Protein AF-A0A5K1K0X7-F1 (afdb_monomer_lite)

Radius of gyration: 38.38 Å; chains: 1; bounding box: 96×51×112 Å

pLDDT: mean 82.05, std 14.29, range [30.42, 98.12]

Secondary structure (DSSP, 8-state):
--SS------BGGG-SSTT-S-BHHHHHHHHHTTT---S---S-HHHHHHHHHHHH--PPPTTSTTTSTTTT-B-SHHHHHHHHHHHHHHHHHHHHHHHTT-------SS-SS-GGGGT--GGGTB-B-TT--HHHHHHHHHHHS-----HHHHHHHHHHHHHHHHHHTS-B-HHHHHHHHHHHTT------TT--PPPSSSEEEEEEEEEEEEETTEEEEEEEEEEEETTEEEEEEEEESSHHHHHHHHHHHHH---EEEEEEEEEE---TT---EEEEEEEEE----------S---S--PPPEEEEEEESSHHHHHHHHHHHHHHHHHTT---------HHHHHHHHHHTS-----GGGHHHHHHHHHHHHHHT--HHHHHHHHHHHHS-BTTEEEEEEEEEEPTTSS-EEEEEEEEETTEEEEEEEEESSHHHHHHHHHHHHH--EEEEEEEEEE-TT-TTS-SEEEEEEEEETTS--EEEEEEESSHHHHHHHHHHHHHHHS-S--

InterPro domains:
  IPR000891 Pyruvate carboxyltransferase [PF00682] (2-52)
  IPR000891 Pyruvate carboxyltransferase [PS50991] (1-46)
  IPR013709 2-isopropylmalate synthase LeuA, allosteric (dimerisation) domain [SM00917] (171-331)
  IPR013709 2-isopropylmalate synthase LeuA, allosteric (dimerisation) domain [SM00917] (377-509)
  IPR013785 Aldolase-type TIM barrel [G3DSA:3.20.20.70] (1-125)
  IPR036230 2-isopropylmalate synthase LeuA, allosteric (dimerisation) domain superfamily [G3DSA:3.30.160.270] (126-329)
  IPR036230 2-isopropylmalate synthase LeuA, allosteric (dimerisation) domain superfamily [G3DSA:3.30.160.270] (341-507)
  IPR036230 2-isopropylmalate synthase LeuA, allosteric (dimerisation) domain superfamily [SSF110921] (210-329)
  IPR036230 2-isopropylmalate synthase LeuA, allosteric (dimerisation) domain superfamily [SSF110921] (411-501)
  IPR054692 2-isopropylmalate synthase-like, post-catalytic domain [PF22615] (69-141)

Structure (mmCIF, N/CA/C/O backbone):
data_AF-A0A5K1K0X7-F1
#
_entry.id   AF-A0A5K1K0X7-F1
#
loop_
_atom_site.group_PDB
_atom_site.id
_atom_site.type_symbol
_atom_site.label_atom_id
_atom_site.label_alt_id
_atom_site.label_comp_id
_atom_site.label_asym_id
_atom_site.label_entity_id
_atom_site.label_seq_id
_atom_site.pdbx_PDB_ins_code
_atom_site.Cartn_x
_atom_site.Cartn_y
_atom_site.Cartn_z
_atom_site.occupancy
_atom_site.B_iso_or_equiv
_atom_site.auth_seq_id
_atom_site.auth_comp_id
_atom_site.auth_asym_id
_atom_site.auth_atom_id
_atom_site.pdbx_PDB_model_num
ATOM 1 N N . MET A 1 1 ? 30.698 0.314 -51.004 1.00 69.50 1 MET A N 1
ATOM 2 C CA . MET A 1 1 ? 30.927 1.314 -49.940 1.00 69.50 1 MET A CA 1
ATOM 3 C C . MET A 1 1 ? 32.307 1.119 -49.317 1.00 69.50 1 MET A C 1
ATOM 5 O O . MET A 1 1 ? 32.743 -0.017 -49.190 1.00 69.50 1 MET A O 1
ATOM 9 N N . LEU A 1 2 ? 33.031 2.215 -49.062 1.00 85.69 2 LEU A N 1
ATOM 10 C CA . LEU A 1 2 ? 34.496 2.335 -48.871 1.00 85.69 2 LEU A CA 1
ATOM 11 C C . LEU A 1 2 ? 35.371 1.800 -50.025 1.00 85.69 2 LEU A C 1
ATOM 13 O O . LEU A 1 2 ? 36.232 2.524 -50.504 1.00 85.69 2 LEU A O 1
ATOM 17 N N . ALA A 1 3 ? 35.107 0.598 -50.541 1.00 93.94 3 ALA A N 1
ATOM 18 C CA . ALA A 1 3 ? 35.809 0.002 -51.687 1.00 93.94 3 ALA A CA 1
ATOM 19 C C . ALA A 1 3 ? 35.254 0.421 -53.071 1.00 93.94 3 ALA A C 1
ATOM 21 O O . ALA A 1 3 ? 35.558 -0.216 -54.073 1.00 93.94 3 ALA A O 1
ATOM 22 N N . GLY A 1 4 ? 34.401 1.453 -53.134 1.00 94.62 4 GLY A N 1
ATOM 23 C CA . GLY A 1 4 ? 33.906 2.029 -54.398 1.00 94.62 4 GLY A CA 1
ATOM 24 C C . GLY A 1 4 ? 32.549 1.540 -54.924 1.00 94.62 4 GLY A C 1
ATOM 25 O O . GLY A 1 4 ? 32.091 2.068 -55.920 1.00 94.62 4 GLY A O 1
ATOM 26 N N . ALA A 1 5 ? 31.873 0.573 -54.286 1.00 94.19 5 ALA A N 1
ATOM 27 C CA . ALA A 1 5 ? 30.523 0.175 -54.731 1.00 94.19 5 ALA A CA 1
ATOM 28 C C . ALA A 1 5 ? 29.440 1.236 -54.421 1.00 94.19 5 ALA A C 1
ATOM 30 O O . ALA A 1 5 ? 29.383 1.691 -53.270 1.00 94.19 5 ALA A O 1
ATOM 31 N N . ASP A 1 6 ? 28.564 1.515 -55.399 1.00 93.81 6 ASP A N 1
ATOM 32 C CA . ASP A 1 6 ? 27.522 2.565 -55.376 1.00 93.81 6 ASP A CA 1
ATOM 33 C C . ASP A 1 6 ? 26.122 2.096 -54.935 1.00 93.81 6 ASP A C 1
ATOM 35 O O . ASP A 1 6 ? 25.282 2.910 -54.559 1.00 93.81 6 ASP A O 1
ATOM 39 N N . ARG A 1 7 ? 25.839 0.787 -54.988 1.00 94.50 7 ARG A N 1
ATOM 40 C CA . ARG A 1 7 ? 24.519 0.221 -54.663 1.00 94.50 7 ARG A CA 1
ATOM 41 C C . ARG A 1 7 ? 24.642 -1.086 -53.891 1.00 94.50 7 ARG A C 1
ATOM 43 O O . ARG A 1 7 ? 25.550 -1.877 -54.137 1.00 94.50 7 ARG A O 1
ATOM 50 N N . VAL A 1 8 ? 23.702 -1.305 -52.974 1.00 94.94 8 VAL A N 1
ATOM 51 C CA . VAL A 1 8 ? 23.563 -2.535 -52.188 1.00 94.94 8 VAL A CA 1
ATOM 52 C C . VAL A 1 8 ? 22.143 -3.071 -52.367 1.00 94.94 8 VAL A C 1
ATOM 54 O O . VAL A 1 8 ? 21.184 -2.305 -52.317 1.00 94.94 8 VAL A O 1
ATOM 57 N N . GLU A 1 9 ? 22.016 -4.377 -52.589 1.00 97.38 9 GLU A N 1
ATOM 58 C CA . GLU A 1 9 ? 20.737 -5.096 -52.625 1.00 97.38 9 GLU A CA 1
ATOM 59 C C . GLU A 1 9 ? 20.609 -5.969 -51.381 1.00 97.38 9 GLU A C 1
ATOM 61 O O . GLU A 1 9 ? 21.593 -6.579 -50.966 1.00 97.38 9 GLU A O 1
ATOM 66 N N . GLY A 1 10 ? 19.413 -6.040 -50.796 1.00 97.06 10 GLY A N 1
ATOM 67 C CA . GLY A 1 10 ? 19.168 -6.783 -49.565 1.00 97.06 10 GLY A CA 1
ATOM 68 C C . GLY A 1 10 ? 17.684 -6.939 -49.247 1.00 97.06 10 GLY A C 1
ATOM 69 O O . GLY A 1 10 ? 16.823 -6.558 -50.041 1.00 97.06 10 GLY A O 1
ATOM 70 N N . CYS A 1 11 ? 17.391 -7.478 -48.067 1.00 97.88 11 CYS A N 1
ATOM 71 C CA . CYS A 1 11 ? 16.031 -7.621 -47.547 1.00 97.88 11 CYS A CA 1
ATOM 72 C C . CYS A 1 11 ? 15.918 -7.003 -46.152 1.00 97.88 11 CYS A C 1
ATOM 74 O O . CYS A 1 11 ? 16.905 -6.900 -45.425 1.00 97.88 11 CYS A O 1
ATOM 76 N N . LEU A 1 12 ? 14.707 -6.613 -45.756 1.00 97.31 12 LEU A N 1
ATOM 77 C CA . LEU A 1 12 ? 14.438 -6.201 -44.378 1.00 97.31 12 LEU A CA 1
ATOM 78 C C . LEU A 1 12 ? 14.619 -7.398 -43.435 1.00 97.31 12 LEU A C 1
ATOM 80 O O . LEU A 1 12 ? 14.186 -8.509 -43.751 1.00 97.31 12 LEU A O 1
ATOM 84 N N . PHE A 1 13 ? 15.302 -7.168 -42.315 1.00 97.44 13 PHE A N 1
ATOM 85 C CA . PHE A 1 13 ? 15.646 -8.170 -41.300 1.00 97.44 13 PHE A CA 1
ATOM 86 C C . PHE A 1 13 ? 16.388 -9.395 -41.851 1.00 97.44 13 PHE A C 1
ATOM 88 O O . PHE A 1 13 ? 16.353 -10.473 -41.264 1.00 97.44 13 PHE A O 1
ATOM 95 N N . GLY A 1 14 ? 17.089 -9.227 -42.976 1.00 96.81 14 GLY A N 1
ATOM 96 C CA . GLY A 1 14 ? 17.963 -10.252 -43.538 1.00 96.81 14 GLY A CA 1
ATOM 97 C C . GLY A 1 14 ? 17.237 -11.499 -44.045 1.00 96.81 14 GLY A C 1
ATOM 98 O O . GLY A 1 14 ? 17.825 -12.571 -44.047 1.00 96.81 14 GLY A O 1
ATOM 99 N N . ASN A 1 15 ? 15.975 -11.404 -44.476 1.00 96.69 15 ASN A N 1
ATOM 100 C CA . ASN A 1 15 ? 15.306 -12.541 -45.120 1.00 96.69 15 ASN A CA 1
ATOM 101 C C . ASN A 1 15 ? 15.976 -12.913 -46.468 1.00 96.69 15 ASN A C 1
ATOM 103 O O . ASN A 1 15 ? 16.627 -12.082 -47.107 1.00 96.69 15 ASN A O 1
ATOM 107 N N . GLY A 1 16 ? 15.831 -14.156 -46.931 1.00 95.69 16 GLY A N 1
ATOM 108 C CA . GLY A 1 16 ? 16.390 -14.626 -48.204 1.00 95.69 16 GLY A CA 1
ATOM 109 C C . GLY A 1 16 ? 16.799 -16.098 -48.182 1.00 95.69 16 GLY A C 1
ATOM 110 O O . GLY A 1 16 ? 16.451 -16.850 -47.279 1.00 95.69 16 GLY A O 1
ATOM 111 N N . GLU A 1 17 ? 17.549 -16.527 -49.194 1.00 96.50 17 GLU A N 1
ATOM 112 C CA . GLU A 1 17 ? 17.952 -17.928 -49.334 1.00 96.50 17 GLU A CA 1
ATOM 113 C C . GLU A 1 17 ? 18.977 -18.352 -48.258 1.00 96.50 17 GLU A C 1
ATOM 115 O O . GLU A 1 17 ? 19.965 -17.654 -48.016 1.00 96.50 17 GLU A O 1
ATOM 120 N N . ARG A 1 18 ? 18.793 -19.539 -47.659 1.00 96.06 18 ARG A N 1
ATOM 121 C CA . ARG A 1 18 ? 19.654 -20.122 -46.605 1.00 96.06 18 ARG A CA 1
ATOM 122 C C . ARG A 1 18 ? 19.780 -19.221 -45.368 1.00 96.06 18 ARG A C 1
ATOM 124 O O . ARG A 1 18 ? 18.917 -19.255 -44.504 1.00 96.06 18 ARG A O 1
ATOM 131 N N . CYS A 1 19 ? 20.875 -18.465 -45.277 1.00 94.69 19 CYS A N 1
ATOM 132 C CA . CYS A 1 19 ? 21.171 -17.555 -44.173 1.00 94.69 19 CYS A CA 1
ATOM 133 C C . CYS A 1 19 ? 20.568 -16.163 -44.387 1.00 94.69 19 CYS A C 1
ATOM 135 O O . CYS A 1 19 ? 20.692 -15.327 -43.498 1.00 94.69 19 CYS A O 1
ATOM 137 N N . GLY A 1 20 ? 19.965 -15.918 -45.555 1.00 96.50 20 GLY A N 1
ATOM 138 C CA . GLY A 1 20 ? 19.354 -14.642 -45.886 1.00 96.50 20 GLY A CA 1
ATOM 139 C C . GLY A 1 20 ? 20.216 -13.717 -46.740 1.00 96.50 20 GLY A C 1
ATOM 140 O O . GLY A 1 20 ? 21.405 -13.958 -46.963 1.00 96.50 20 GLY A O 1
ATOM 141 N N . ASN A 1 21 ? 19.592 -12.648 -47.237 1.00 98.12 21 ASN A N 1
ATOM 142 C CA . ASN A 1 21 ? 20.298 -11.527 -47.856 1.00 98.12 21 ASN A CA 1
ATOM 143 C C . ASN A 1 21 ? 20.842 -10.575 -46.781 1.00 98.12 21 ASN A C 1
ATOM 145 O O . ASN A 1 21 ? 20.524 -10.697 -45.599 1.00 98.12 21 ASN A O 1
ATOM 149 N N . VAL A 1 22 ? 21.639 -9.582 -47.186 1.00 97.44 22 VAL A N 1
ATOM 150 C CA . VAL A 1 22 ? 22.061 -8.525 -46.258 1.00 97.44 22 VAL A CA 1
ATOM 151 C C . VAL A 1 22 ? 20.843 -7.777 -45.704 1.00 97.44 22 VAL A C 1
ATOM 153 O O . VAL A 1 22 ? 19.893 -7.486 -46.435 1.00 97.44 22 VAL A O 1
ATOM 156 N N . ASP A 1 23 ? 20.882 -7.472 -44.409 1.00 97.94 23 ASP A N 1
ATOM 157 C CA . ASP A 1 23 ? 19.809 -6.756 -43.732 1.00 97.94 23 ASP A CA 1
ATOM 158 C C . ASP A 1 23 ? 19.880 -5.248 -44.006 1.00 97.94 23 ASP A C 1
ATOM 160 O O . ASP A 1 23 ? 20.790 -4.552 -43.541 1.00 97.94 23 ASP A O 1
ATOM 164 N N . LEU A 1 24 ? 18.888 -4.744 -44.740 1.00 97.31 24 LEU A N 1
ATOM 165 C CA . LEU A 1 24 ? 18.777 -3.325 -45.073 1.00 97.31 24 LEU A CA 1
ATOM 166 C C . LEU A 1 24 ? 18.506 -2.445 -43.847 1.00 97.31 24 LEU A C 1
ATOM 168 O O . LEU A 1 24 ? 18.977 -1.309 -43.822 1.00 97.31 24 LEU A O 1
ATOM 172 N N . VAL A 1 25 ? 17.817 -2.960 -42.823 1.00 97.12 25 VAL A N 1
ATOM 173 C CA . VAL A 1 25 ? 17.550 -2.213 -41.582 1.00 97.12 25 VAL A CA 1
ATOM 174 C C . VAL A 1 25 ? 18.853 -2.008 -40.819 1.00 97.12 25 VAL A C 1
ATOM 176 O O . VAL A 1 25 ? 19.220 -0.879 -40.495 1.00 97.12 25 VAL A O 1
ATOM 179 N N . THR A 1 26 ? 19.612 -3.088 -40.613 1.00 97.19 26 THR A N 1
ATOM 180 C CA . THR A 1 26 ? 20.930 -3.020 -39.967 1.00 97.19 26 THR A CA 1
ATOM 181 C C . THR A 1 26 ? 21.889 -2.103 -40.728 1.00 97.19 26 THR A C 1
ATOM 183 O O . THR A 1 26 ? 22.579 -1.296 -40.107 1.00 97.19 26 THR A O 1
ATOM 186 N N . LEU A 1 27 ? 21.937 -2.176 -42.063 1.00 96.44 27 LEU A N 1
ATOM 187 C CA . LEU A 1 27 ? 22.784 -1.286 -42.866 1.00 96.44 27 LEU A CA 1
ATOM 188 C C . LEU A 1 27 ? 22.411 0.190 -42.690 1.00 96.44 27 LEU A C 1
ATOM 190 O O . LEU A 1 27 ? 23.292 1.022 -42.474 1.00 96.44 27 LEU A O 1
ATOM 194 N N . ALA A 1 28 ? 21.121 0.509 -42.767 1.00 96.00 28 ALA A N 1
ATOM 195 C CA . ALA A 1 28 ? 20.627 1.871 -42.633 1.00 96.00 28 ALA A CA 1
ATOM 196 C C . ALA A 1 28 ? 20.905 2.454 -41.243 1.00 96.00 28 ALA A C 1
ATOM 198 O O . ALA A 1 28 ? 21.408 3.573 -41.132 1.00 96.00 28 ALA A O 1
ATOM 199 N N . LEU A 1 29 ? 20.651 1.682 -40.185 1.00 96.25 29 LEU A N 1
ATOM 200 C CA . LEU A 1 29 ? 20.845 2.134 -38.808 1.00 96.25 29 LEU A CA 1
ATOM 201 C C . LEU A 1 29 ? 22.323 2.159 -38.388 1.00 96.25 29 LEU A C 1
ATOM 203 O O . LEU A 1 29 ? 22.729 3.009 -37.594 1.00 96.25 29 LEU A O 1
ATOM 207 N N . ASN A 1 30 ? 23.175 1.331 -38.999 1.00 96.44 30 ASN A N 1
ATOM 208 C CA . ASN A 1 30 ? 24.629 1.471 -38.869 1.00 96.44 30 ASN A CA 1
ATOM 209 C C . ASN A 1 30 ? 25.139 2.793 -39.466 1.00 96.44 30 ASN A C 1
ATOM 211 O O . ASN A 1 30 ? 26.082 3.369 -38.935 1.00 96.44 30 ASN A O 1
ATOM 215 N N . LEU A 1 31 ? 24.535 3.291 -40.551 1.00 95.19 31 LEU A N 1
ATOM 216 C CA . LEU A 1 31 ? 24.857 4.619 -41.086 1.00 95.19 31 LEU A CA 1
ATOM 217 C C . LEU A 1 31 ? 24.298 5.727 -40.182 1.00 95.19 31 LEU A C 1
ATOM 219 O O . LEU A 1 31 ? 25.029 6.656 -39.835 1.00 95.19 31 LEU A O 1
ATOM 223 N N . TYR A 1 32 ? 23.046 5.583 -39.735 1.00 94.00 32 TYR A N 1
ATOM 224 C CA . TYR A 1 32 ? 22.380 6.528 -38.834 1.00 94.00 32 TYR A CA 1
ATOM 225 C C . TYR A 1 32 ? 23.171 6.763 -37.540 1.00 94.00 32 TYR A C 1
ATOM 227 O O . TYR A 1 32 ? 23.462 7.906 -37.193 1.00 94.00 32 TYR A O 1
ATOM 235 N N . THR A 1 33 ? 23.609 5.694 -36.867 1.00 93.56 33 THR A N 1
ATOM 236 C CA . THR A 1 33 ? 24.394 5.779 -35.616 1.00 93.56 33 THR A CA 1
ATOM 237 C C . THR A 1 33 ? 25.755 6.459 -35.787 1.00 93.56 33 THR A C 1
ATOM 239 O O . THR A 1 33 ? 26.342 6.915 -34.807 1.00 93.56 33 THR A O 1
ATOM 242 N N . GLN A 1 34 ? 26.257 6.563 -37.020 1.00 93.25 34 GLN A N 1
ATOM 243 C CA . GLN A 1 34 ? 27.481 7.295 -37.366 1.00 93.25 34 GLN A CA 1
ATOM 244 C C . GLN A 1 34 ? 27.201 8.702 -37.923 1.00 93.25 34 GLN A C 1
ATOM 246 O O . GLN A 1 34 ? 28.128 9.390 -38.350 1.00 93.25 34 GLN A O 1
ATOM 251 N N . GLY A 1 35 ? 25.941 9.149 -37.924 1.00 91.69 35 GLY A N 1
ATOM 252 C CA . GLY A 1 35 ? 25.529 10.458 -38.433 1.00 91.69 35 GLY A CA 1
ATOM 253 C C . GLY A 1 35 ? 25.510 10.562 -39.960 1.00 91.69 35 GLY A C 1
ATOM 254 O O . GLY A 1 35 ? 25.575 11.669 -40.493 1.00 91.69 35 GLY A O 1
ATOM 255 N N . VAL A 1 36 ? 25.444 9.434 -40.675 1.00 93.38 36 VAL A N 1
ATOM 256 C CA . VAL A 1 36 ? 25.385 9.400 -42.142 1.00 93.38 36 VAL A CA 1
ATOM 257 C C . VAL A 1 36 ? 23.937 9.165 -42.593 1.00 93.38 36 VAL A C 1
ATOM 259 O O . VAL A 1 36 ? 23.372 8.112 -42.289 1.00 93.38 36 VAL A O 1
ATOM 262 N N . PRO A 1 37 ? 23.312 10.103 -43.330 1.00 89.50 37 PRO A N 1
ATOM 263 C CA . PRO A 1 37 ? 21.939 9.938 -43.793 1.00 89.50 37 PRO A CA 1
ATOM 264 C C . PRO A 1 37 ? 21.852 8.846 -44.868 1.00 89.50 37 PRO A C 1
ATOM 266 O O . PRO A 1 37 ? 22.625 8.843 -45.825 1.00 89.50 37 PRO A O 1
ATOM 269 N N . CYS A 1 38 ? 20.884 7.939 -44.730 1.00 87.81 38 CYS A N 1
ATOM 270 C CA . CYS A 1 38 ? 20.632 6.856 -45.690 1.00 87.81 38 CYS A CA 1
ATOM 271 C C . CYS A 1 38 ? 19.320 7.017 -46.481 1.00 87.81 38 CYS A C 1
ATOM 273 O O . CYS A 1 38 ? 19.074 6.247 -47.405 1.00 87.81 38 CYS A O 1
ATOM 275 N N . GLY A 1 39 ? 18.491 8.015 -46.141 1.00 90.56 39 GLY A N 1
ATOM 276 C CA . GLY A 1 39 ? 17.223 8.301 -46.825 1.00 90.56 39 GLY A CA 1
ATOM 277 C C . GLY A 1 39 ? 16.099 7.293 -46.557 1.00 90.56 39 GLY A C 1
ATOM 278 O O . GLY A 1 39 ? 15.067 7.362 -47.218 1.00 90.56 39 GLY A O 1
ATOM 279 N N . LEU A 1 40 ? 16.296 6.370 -45.613 1.00 94.75 40 LEU A N 1
ATOM 280 C CA . LEU A 1 40 ? 15.285 5.424 -45.144 1.00 94.75 40 LEU A CA 1
ATOM 281 C C . LEU A 1 40 ? 14.774 5.849 -43.768 1.00 94.75 40 LEU A C 1
ATOM 283 O O . LEU A 1 40 ? 15.546 6.352 -42.952 1.00 94.75 40 LEU A O 1
ATOM 287 N N . ASP A 1 41 ? 13.484 5.629 -43.534 1.00 95.31 41 ASP A N 1
ATOM 288 C CA . ASP A 1 41 ? 12.802 5.976 -42.291 1.00 95.31 41 ASP A CA 1
ATOM 289 C C . ASP A 1 41 ? 12.492 4.710 -41.485 1.00 95.31 41 ASP A C 1
ATOM 291 O O . ASP A 1 41 ? 11.846 3.786 -41.980 1.00 95.31 41 ASP A O 1
ATOM 295 N N . PHE A 1 42 ? 12.983 4.684 -40.247 1.00 95.81 42 PHE A N 1
ATOM 296 C CA . PHE A 1 42 ? 12.743 3.624 -39.269 1.00 95.81 42 PHE A CA 1
ATOM 297 C C . PHE A 1 42 ? 12.280 4.195 -37.924 1.00 95.81 42 PHE A C 1
ATOM 299 O O . PHE A 1 42 ? 12.433 3.529 -36.900 1.00 95.81 42 PHE A O 1
ATOM 306 N N . SER A 1 43 ? 11.711 5.407 -37.912 1.00 94.38 43 SER A N 1
ATOM 307 C CA . SER A 1 43 ? 11.192 6.038 -36.692 1.00 94.38 43 SER A CA 1
ATOM 308 C C . SER A 1 43 ? 10.050 5.263 -36.033 1.00 94.38 43 SER A C 1
ATOM 310 O O . SER A 1 43 ? 9.795 5.457 -34.851 1.00 94.38 43 SER A O 1
ATOM 312 N N . ASP A 1 44 ? 9.408 4.347 -36.762 1.00 94.81 44 ASP A N 1
ATOM 313 C CA . ASP A 1 44 ? 8.558 3.292 -36.207 1.00 94.81 44 ASP A CA 1
ATOM 314 C C . ASP A 1 44 ? 9.053 1.919 -36.685 1.00 94.81 44 ASP A C 1
ATOM 316 O O . ASP A 1 44 ? 8.604 1.349 -37.691 1.00 94.81 44 ASP A O 1
ATOM 320 N N . ILE A 1 45 ? 10.032 1.375 -35.959 1.00 95.56 45 ILE A N 1
ATOM 321 C CA . ILE A 1 45 ? 10.593 0.067 -36.298 1.00 95.56 45 ILE A CA 1
ATOM 322 C C . ILE A 1 45 ? 9.600 -1.069 -36.027 1.00 95.56 45 ILE A C 1
ATOM 324 O O . ILE A 1 45 ? 9.693 -2.111 -36.676 1.00 95.56 45 ILE A O 1
ATOM 328 N N . GLN A 1 46 ? 8.644 -0.889 -35.106 1.00 93.00 46 GLN A N 1
ATOM 329 C CA . GLN A 1 46 ? 7.673 -1.930 -34.769 1.00 93.00 46 GLN A CA 1
ATOM 330 C C . GLN A 1 46 ? 6.712 -2.169 -35.932 1.00 93.00 46 GLN A C 1
ATOM 332 O O . GLN A 1 46 ? 6.546 -3.317 -36.335 1.00 93.00 46 GLN A O 1
ATOM 337 N N . SER A 1 47 ? 6.198 -1.108 -36.554 1.00 95.19 47 SER A N 1
ATOM 338 C CA . SER A 1 47 ? 5.396 -1.221 -37.779 1.00 95.19 47 SER A CA 1
ATOM 339 C C . SER A 1 47 ? 6.149 -1.960 -38.894 1.00 95.19 47 SER A C 1
ATOM 341 O O . SER A 1 47 ? 5.602 -2.845 -39.555 1.00 95.19 47 SER A O 1
ATOM 343 N N . THR A 1 48 ? 7.452 -1.693 -39.050 1.00 96.12 48 THR A N 1
ATOM 344 C CA . THR A 1 48 ? 8.296 -2.414 -40.021 1.00 96.12 48 THR A CA 1
ATOM 345 C C . THR A 1 48 ? 8.399 -3.909 -39.689 1.00 96.12 48 THR A C 1
ATOM 347 O O . THR A 1 48 ? 8.282 -4.748 -40.586 1.00 96.12 48 THR A O 1
ATOM 350 N N . ILE A 1 49 ? 8.603 -4.260 -38.414 1.00 95.50 49 ILE A N 1
ATOM 351 C CA . ILE A 1 49 ? 8.643 -5.652 -37.936 1.00 95.50 49 ILE A CA 1
ATOM 352 C C . ILE A 1 49 ? 7.315 -6.351 -38.210 1.00 95.50 49 ILE A C 1
ATOM 354 O O . ILE A 1 49 ? 7.324 -7.449 -38.766 1.00 95.50 49 ILE A O 1
ATOM 358 N N . ASP A 1 50 ? 6.196 -5.712 -37.878 1.00 93.25 50 ASP A N 1
ATOM 359 C CA . ASP A 1 50 ? 4.857 -6.282 -38.028 1.00 93.25 50 ASP A CA 1
ATOM 360 C C . ASP A 1 50 ? 4.539 -6.571 -39.496 1.00 93.25 50 ASP A C 1
ATOM 362 O O . ASP A 1 50 ? 4.079 -7.665 -39.830 1.00 93.25 50 ASP A O 1
ATOM 366 N N . VAL A 1 51 ? 4.862 -5.637 -40.396 1.00 97.12 51 VAL A N 1
ATOM 367 C CA . VAL A 1 51 ? 4.681 -5.822 -41.843 1.00 97.12 51 VAL A CA 1
ATOM 368 C C . VAL A 1 51 ? 5.547 -6.970 -42.362 1.00 97.12 51 VAL A C 1
ATOM 370 O O . VAL A 1 51 ? 5.047 -7.839 -43.078 1.00 97.12 51 VAL A O 1
ATOM 373 N N . VAL A 1 52 ? 6.833 -7.027 -41.999 1.00 96.81 52 VAL A N 1
ATOM 374 C CA . VAL A 1 52 ? 7.721 -8.099 -42.481 1.00 96.81 52 VAL A CA 1
ATOM 375 C C . VAL A 1 52 ? 7.312 -9.456 -41.913 1.00 96.81 52 VAL A C 1
ATOM 377 O O . VAL A 1 52 ? 7.261 -10.433 -42.664 1.00 96.81 52 VAL A O 1
ATOM 380 N N . ALA A 1 53 ? 6.978 -9.534 -40.626 1.00 93.31 53 ALA A N 1
ATOM 381 C CA . ALA A 1 53 ? 6.498 -10.758 -39.995 1.00 93.31 53 ALA A CA 1
ATOM 382 C C . ALA A 1 53 ? 5.182 -11.228 -40.628 1.00 93.31 53 ALA A C 1
ATOM 384 O O . ALA A 1 53 ? 5.029 -12.417 -40.907 1.00 93.31 53 ALA A O 1
ATOM 385 N N . HIS A 1 54 ? 4.271 -10.305 -40.948 1.00 96.19 54 HIS A N 1
ATOM 386 C CA . HIS A 1 54 ? 3.035 -10.614 -41.662 1.00 96.19 54 HIS A CA 1
ATOM 387 C C . HIS A 1 54 ? 3.302 -11.162 -43.072 1.00 96.19 54 HIS A C 1
ATOM 389 O O . HIS A 1 54 ? 2.757 -12.199 -43.446 1.00 96.19 54 HIS A O 1
ATOM 395 N N . CYS A 1 55 ? 4.173 -10.512 -43.849 1.00 97.50 55 CYS A N 1
ATOM 396 C CA . CYS A 1 55 ? 4.483 -10.932 -45.217 1.00 97.50 55 CYS A CA 1
ATOM 397 C C . CYS A 1 55 ? 5.252 -12.256 -45.290 1.00 97.50 55 CYS A C 1
ATOM 399 O O . CYS A 1 55 ? 5.094 -13.006 -46.252 1.00 97.50 55 CYS A O 1
ATOM 401 N N . THR A 1 56 ? 6.120 -12.528 -44.316 1.00 96.12 56 THR A N 1
ATOM 402 C CA . THR A 1 56 ? 7.041 -13.676 -44.359 1.00 96.12 56 THR A CA 1
ATOM 403 C C . THR A 1 56 ? 6.588 -14.851 -43.502 1.00 96.12 56 THR A C 1
ATOM 405 O O . THR A 1 56 ? 7.073 -15.960 -43.705 1.00 96.12 56 THR A O 1
ATOM 408 N N . SER A 1 57 ? 5.668 -14.628 -42.555 1.00 94.81 57 SER A N 1
ATOM 409 C CA . SER A 1 57 ? 5.321 -15.582 -41.491 1.00 94.81 57 SER A CA 1
ATOM 410 C C . SER A 1 57 ? 6.533 -16.052 -40.672 1.00 94.81 57 SER A C 1
ATOM 412 O O . SER A 1 57 ? 6.510 -17.133 -40.084 1.00 94.81 57 SER A O 1
ATOM 414 N N . LEU A 1 58 ? 7.600 -15.246 -40.632 1.00 93.69 58 LEU A N 1
ATOM 415 C CA . LEU A 1 58 ? 8.808 -15.499 -39.855 1.00 93.69 58 LEU A CA 1
ATOM 416 C C . LEU A 1 58 ? 8.970 -14.413 -38.783 1.00 93.69 58 LEU A C 1
ATOM 418 O O . LEU A 1 58 ? 8.860 -13.226 -39.097 1.00 93.69 58 LEU A O 1
ATOM 422 N N . PRO A 1 59 ? 9.249 -14.787 -37.522 1.00 89.81 59 PRO A N 1
ATOM 423 C CA . PRO A 1 59 ? 9.511 -13.812 -36.475 1.00 89.81 59 PRO A CA 1
ATOM 424 C C . PRO A 1 59 ? 10.904 -13.190 -36.635 1.00 89.81 59 PRO A C 1
ATOM 426 O O . PRO A 1 59 ? 11.855 -13.850 -37.060 1.00 89.81 59 PRO A O 1
ATOM 429 N N . VAL A 1 60 ? 11.048 -11.934 -36.209 1.00 93.94 60 VAL A N 1
ATOM 430 C CA . VAL A 1 60 ? 12.364 -11.308 -36.028 1.00 93.94 60 VAL A CA 1
ATOM 431 C C . VAL A 1 60 ? 13.017 -11.888 -34.774 1.00 93.94 60 VAL A C 1
ATOM 433 O O . VAL A 1 60 ? 12.391 -11.995 -33.720 1.00 93.94 60 VAL A O 1
ATOM 436 N N . HIS A 1 61 ? 14.287 -12.282 -34.874 1.00 95.12 61 HIS A N 1
ATOM 437 C CA . HIS A 1 61 ? 14.996 -12.886 -33.749 1.00 95.12 61 HIS A CA 1
ATOM 438 C C . HIS A 1 61 ? 15.121 -11.891 -32.570 1.00 95.12 61 HIS A C 1
ATOM 440 O O . HIS A 1 61 ? 15.441 -10.723 -32.800 1.00 95.12 61 HIS A O 1
ATOM 446 N N . PRO A 1 62 ? 14.989 -12.313 -31.294 1.00 88.50 62 PRO A N 1
ATOM 447 C CA . PRO A 1 62 ? 15.042 -11.395 -30.145 1.00 88.50 62 PRO A CA 1
ATOM 448 C C . PRO A 1 62 ? 16.340 -10.583 -30.016 1.00 88.50 62 PRO A C 1
ATOM 450 O O . PRO A 1 62 ? 16.367 -9.544 -29.367 1.00 88.50 62 PRO A O 1
ATOM 453 N N . ARG A 1 63 ? 17.435 -11.046 -30.630 1.00 94.75 63 ARG A N 1
ATOM 454 C CA . ARG A 1 63 ? 18.739 -10.352 -30.664 1.00 94.75 63 ARG A CA 1
ATOM 455 C C . ARG A 1 63 ? 19.077 -9.738 -32.025 1.00 94.75 63 ARG A C 1
ATOM 457 O O . ARG A 1 63 ? 20.232 -9.395 -32.257 1.00 94.75 63 ARG A O 1
ATOM 464 N N . HIS A 1 64 ? 18.114 -9.673 -32.942 1.00 96.44 64 HIS A N 1
ATOM 465 C CA . HIS A 1 64 ? 18.319 -9.073 -34.259 1.00 96.44 64 HIS A CA 1
ATOM 466 C C . HIS A 1 64 ? 18.643 -7.584 -34.093 1.00 96.44 64 HIS A C 1
ATOM 468 O O . HIS A 1 64 ? 17.862 -6.908 -33.425 1.00 96.44 64 HIS A O 1
ATOM 474 N N . PRO A 1 65 ? 19.755 -7.056 -34.637 1.00 96.62 65 PRO A N 1
ATOM 475 C CA . PRO A 1 65 ? 20.174 -5.675 -34.393 1.00 96.62 65 PRO A CA 1
ATOM 476 C C . PRO A 1 65 ? 19.040 -4.665 -34.593 1.00 96.62 65 PRO A C 1
ATOM 478 O O . PRO A 1 65 ? 18.296 -4.760 -35.567 1.00 96.62 65 PRO A O 1
ATOM 481 N N . TYR A 1 66 ? 18.917 -3.711 -33.663 1.00 94.56 66 TYR A N 1
ATOM 482 C CA . TYR A 1 66 ? 17.914 -2.631 -33.625 1.00 94.56 66 TYR A CA 1
ATOM 483 C C . TYR A 1 66 ? 16.442 -3.051 -33.456 1.00 94.56 66 TYR A C 1
ATOM 485 O O . TYR A 1 66 ? 15.681 -2.349 -32.797 1.00 94.56 66 TYR A O 1
ATOM 493 N N . ALA A 1 67 ? 16.041 -4.187 -34.019 1.00 93.62 67 ALA A N 1
ATOM 494 C CA . ALA A 1 67 ? 14.650 -4.619 -34.112 1.00 93.62 67 ALA A CA 1
ATOM 495 C C . ALA A 1 67 ? 14.247 -5.639 -33.043 1.00 93.62 67 ALA A C 1
ATOM 497 O O . ALA A 1 67 ? 13.089 -5.671 -32.625 1.00 93.62 67 ALA A O 1
ATOM 498 N N . GLY A 1 68 ? 15.197 -6.475 -32.622 1.00 90.38 68 GLY A N 1
ATOM 499 C CA . GLY A 1 68 ? 14.967 -7.574 -31.700 1.00 90.38 68 GLY A CA 1
ATOM 500 C C . GLY A 1 68 ? 14.540 -7.098 -30.316 1.00 90.38 68 GLY A C 1
ATOM 501 O O . GLY A 1 68 ? 15.006 -6.082 -29.811 1.00 90.38 68 GLY A O 1
ATOM 502 N N . GLU A 1 69 ? 13.685 -7.886 -29.677 1.00 84.19 69 GLU A N 1
ATOM 503 C CA . GLU A 1 69 ? 13.080 -7.586 -28.376 1.00 84.19 69 GLU A CA 1
ATOM 504 C C . GLU A 1 69 ? 14.092 -7.265 -27.255 1.00 84.19 69 GLU A C 1
ATOM 506 O O . GLU A 1 69 ? 13.771 -6.530 -26.327 1.00 84.19 69 GLU A O 1
ATOM 511 N N . LEU A 1 70 ? 15.318 -7.792 -27.335 1.00 85.56 70 LEU A N 1
ATOM 512 C CA . LEU A 1 70 ? 16.329 -7.705 -26.274 1.00 85.56 70 LEU A CA 1
ATOM 513 C C . LEU A 1 70 ? 17.443 -6.686 -26.548 1.00 85.56 70 LEU A C 1
ATOM 515 O O . LEU A 1 70 ? 18.366 -6.566 -25.742 1.00 85.56 70 LEU A O 1
ATOM 519 N N . VAL A 1 71 ? 17.437 -5.999 -27.695 1.00 89.69 71 VAL A N 1
ATOM 520 C CA . VAL A 1 71 ? 18.612 -5.219 -28.144 1.00 89.69 71 VAL A CA 1
ATOM 521 C C . VAL A 1 71 ? 18.835 -3.922 -27.380 1.00 89.69 71 VAL A C 1
ATOM 523 O O . VAL A 1 71 ? 19.962 -3.435 -27.334 1.00 89.69 71 VAL A O 1
ATOM 526 N N . PHE A 1 72 ? 17.791 -3.394 -26.749 1.00 87.75 72 PHE A N 1
ATOM 527 C CA . PHE A 1 72 ? 17.893 -2.243 -25.856 1.00 87.75 72 PHE A CA 1
ATOM 528 C C . PHE A 1 72 ? 17.898 -2.654 -24.380 1.00 87.75 72 PHE A C 1
ATOM 530 O O . PHE A 1 72 ? 18.050 -1.799 -23.519 1.00 87.75 72 PHE A O 1
ATOM 537 N N . THR A 1 73 ? 17.787 -3.949 -24.067 1.00 82.94 73 THR A N 1
ATOM 538 C CA . THR A 1 73 ? 17.623 -4.446 -22.697 1.00 82.94 73 THR A CA 1
ATOM 539 C C . THR A 1 73 ? 18.950 -4.617 -21.955 1.00 82.94 73 THR A C 1
ATOM 541 O O . THR A 1 73 ? 19.866 -5.302 -22.414 1.00 82.94 73 THR A O 1
ATOM 544 N N . ALA A 1 74 ? 19.025 -4.083 -20.734 1.00 82.88 74 ALA A N 1
ATOM 545 C CA . ALA A 1 74 ? 20.114 -4.307 -19.791 1.00 82.88 74 ALA A CA 1
ATOM 546 C C . ALA A 1 74 ? 19.649 -5.174 -18.610 1.00 82.88 74 ALA A C 1
ATOM 548 O O . ALA A 1 74 ? 18.905 -4.722 -17.744 1.00 82.88 74 ALA A O 1
ATOM 549 N N . PHE A 1 75 ? 20.144 -6.412 -18.535 1.00 73.50 75 PHE A N 1
ATOM 550 C CA . PHE A 1 75 ? 19.837 -7.338 -17.432 1.00 73.50 75 PHE A CA 1
ATOM 551 C C . PHE A 1 75 ? 20.712 -7.139 -16.190 1.00 73.50 75 PHE A C 1
ATOM 553 O O . PHE A 1 75 ? 20.296 -7.439 -15.074 1.00 73.50 75 PHE A O 1
ATOM 560 N N . SER A 1 76 ? 21.939 -6.651 -16.379 1.00 79.69 76 SER A N 1
ATOM 561 C CA . SER A 1 76 ? 22.879 -6.441 -15.279 1.00 79.69 76 SER A CA 1
ATOM 562 C C . SER A 1 76 ? 22.525 -5.179 -14.501 1.00 79.69 76 SER A C 1
ATOM 564 O O . SER A 1 76 ? 22.463 -4.091 -15.082 1.00 79.69 76 SER A O 1
ATOM 566 N N . GLY A 1 77 ? 22.410 -5.291 -13.176 1.00 73.44 77 GLY A N 1
ATOM 567 C CA . GLY A 1 77 ? 22.211 -4.136 -12.301 1.00 73.44 77 GLY A CA 1
ATOM 568 C C . GLY A 1 77 ? 23.276 -3.041 -12.446 1.00 73.44 77 GLY A C 1
ATOM 569 O O . GLY A 1 77 ? 22.948 -1.863 -12.321 1.00 73.44 77 GLY A O 1
ATOM 570 N N . SER A 1 78 ? 24.531 -3.387 -12.765 1.00 80.81 78 SER A N 1
ATOM 571 C CA . SER A 1 78 ? 25.584 -2.386 -13.006 1.00 80.81 78 SER A CA 1
ATOM 572 C C . SER A 1 78 ? 25.381 -1.625 -14.318 1.00 80.81 78 SER A C 1
ATOM 574 O O . SER A 1 78 ? 25.612 -0.419 -14.366 1.00 80.81 78 SER A O 1
ATOM 576 N N . HIS A 1 79 ? 24.904 -2.302 -15.368 1.00 84.06 79 HIS A N 1
ATOM 577 C CA . HIS A 1 79 ? 24.558 -1.652 -16.634 1.00 84.06 79 HIS A CA 1
ATOM 578 C C . HIS A 1 79 ? 23.330 -0.757 -16.456 1.00 84.06 79 HIS A C 1
ATOM 580 O O . HIS A 1 79 ? 23.348 0.382 -16.909 1.00 84.06 79 HIS A O 1
ATOM 586 N N . GLN A 1 80 ? 22.306 -1.226 -15.735 1.00 79.88 80 GLN A N 1
ATOM 587 C CA . GLN A 1 80 ? 21.115 -0.435 -15.402 1.00 79.88 80 GLN A CA 1
ATOM 588 C C . GLN A 1 80 ? 21.480 0.842 -14.624 1.00 79.88 80 GLN A C 1
ATOM 590 O O . GLN A 1 80 ? 20.989 1.921 -14.946 1.00 79.88 80 GLN A O 1
ATOM 595 N N . ASP A 1 81 ? 22.375 0.750 -13.632 1.00 79.56 81 ASP A N 1
ATOM 596 C CA . ASP A 1 81 ? 22.852 1.914 -12.870 1.00 79.56 81 ASP A CA 1
ATOM 597 C C . ASP A 1 81 ? 23.634 2.907 -13.746 1.00 79.56 81 ASP A C 1
ATOM 599 O O . ASP A 1 81 ? 23.419 4.118 -13.666 1.00 79.56 81 ASP A O 1
ATOM 603 N N . ALA A 1 82 ? 24.508 2.409 -14.624 1.00 86.62 82 ALA A N 1
ATOM 604 C CA . ALA A 1 82 ? 25.251 3.247 -15.560 1.00 86.62 82 ALA A CA 1
ATOM 605 C C . ALA A 1 82 ? 24.333 3.940 -16.578 1.00 86.62 82 ALA A C 1
ATOM 607 O O . ALA A 1 82 ? 24.511 5.127 -16.843 1.00 86.62 82 ALA A O 1
ATOM 608 N N . ILE A 1 83 ? 23.336 3.228 -17.107 1.00 87.06 83 ILE A N 1
ATOM 609 C CA . ILE A 1 83 ? 22.320 3.785 -18.004 1.00 87.06 83 ILE A CA 1
ATOM 610 C C . ILE A 1 83 ? 21.515 4.862 -17.271 1.00 87.06 83 ILE A C 1
ATOM 612 O O . ILE A 1 83 ? 21.402 5.975 -17.777 1.00 87.06 83 ILE A O 1
ATOM 616 N N . LYS A 1 84 ? 21.044 4.599 -16.044 1.00 82.50 84 LYS A N 1
ATOM 617 C CA . LYS A 1 84 ? 20.328 5.590 -15.224 1.00 82.50 84 LYS A CA 1
ATOM 618 C C . LYS A 1 84 ? 21.139 6.878 -15.040 1.00 82.50 84 LYS A C 1
ATOM 620 O O . LYS A 1 84 ? 20.638 7.965 -15.317 1.00 82.50 84 LYS A O 1
ATOM 625 N N . LYS A 1 85 ? 22.401 6.761 -14.614 1.00 85.56 85 LYS A N 1
ATOM 626 C CA . LYS A 1 85 ? 23.315 7.912 -14.470 1.00 85.56 85 LYS A CA 1
ATOM 627 C C . LYS A 1 85 ? 23.569 8.609 -15.804 1.00 85.56 85 LYS A C 1
ATOM 629 O O . LYS A 1 85 ? 23.685 9.831 -15.844 1.00 85.56 85 LYS A O 1
ATOM 634 N N . GLY A 1 86 ? 23.642 7.834 -16.885 1.00 90.81 86 GLY A N 1
ATOM 635 C CA . GLY A 1 86 ? 23.712 8.334 -18.250 1.00 90.81 86 GLY A CA 1
ATOM 636 C C . GLY A 1 86 ? 22.547 9.268 -18.555 1.00 90.81 86 GLY A C 1
ATOM 637 O O . GLY A 1 86 ? 22.792 10.398 -18.954 1.00 90.81 86 GLY A O 1
ATOM 638 N N . PHE A 1 87 ? 21.308 8.853 -18.278 1.00 87.25 87 PHE A N 1
ATOM 639 C CA . PHE A 1 87 ? 20.115 9.671 -18.519 1.00 87.25 87 PHE A CA 1
ATOM 640 C C . PHE A 1 87 ? 20.084 10.939 -17.667 1.00 87.25 87 PHE A C 1
ATOM 642 O O . PHE A 1 87 ? 19.785 12.015 -18.183 1.00 87.25 87 PHE A O 1
ATOM 649 N N . GLU A 1 88 ? 20.440 10.843 -16.385 1.00 86.88 88 GLU A N 1
ATOM 650 C CA . GLU A 1 88 ? 20.546 12.011 -15.500 1.00 86.88 88 GLU A CA 1
ATOM 651 C C . GLU A 1 88 ? 21.552 13.036 -16.059 1.00 86.88 88 GLU A C 1
ATOM 653 O O . GLU A 1 88 ? 21.248 14.226 -16.164 1.00 86.88 88 GLU A O 1
ATOM 658 N N . ALA A 1 89 ? 22.729 12.576 -16.496 1.00 92.56 89 ALA A N 1
ATOM 659 C CA . ALA A 1 89 ? 23.736 13.429 -17.126 1.00 92.56 89 ALA A CA 1
ATOM 660 C C . ALA A 1 89 ? 23.289 13.950 -18.504 1.00 92.56 89 ALA A C 1
ATOM 662 O O . ALA A 1 89 ? 23.567 15.098 -18.858 1.00 92.56 89 ALA A O 1
ATOM 663 N N . GLN A 1 90 ? 22.583 13.124 -19.274 1.00 92.12 90 GLN A N 1
ATOM 664 C CA . GLN A 1 90 ? 22.081 13.448 -20.602 1.00 92.12 90 GLN A CA 1
ATOM 665 C C . GLN A 1 90 ? 21.034 14.558 -20.548 1.00 92.12 90 GLN A C 1
ATOM 667 O O . GLN A 1 90 ? 21.125 15.496 -21.335 1.00 92.12 90 GLN A O 1
ATOM 672 N N . ALA A 1 91 ? 20.113 14.518 -19.583 1.00 89.12 91 ALA A N 1
ATOM 673 C CA . ALA A 1 91 ? 19.116 15.565 -19.375 1.00 89.12 91 ALA A CA 1
ATOM 674 C C . ALA A 1 91 ? 19.775 16.927 -19.099 1.00 89.12 91 ALA A C 1
ATOM 676 O O . ALA A 1 91 ? 19.428 17.933 -19.720 1.00 89.12 91 ALA A O 1
ATOM 677 N N . VAL A 1 92 ? 20.792 16.953 -18.231 1.00 92.81 92 VAL A N 1
ATOM 678 C CA . VAL A 1 92 ? 21.580 18.164 -17.943 1.00 92.81 92 VAL A CA 1
ATOM 679 C C . VAL A 1 92 ? 22.305 18.660 -19.200 1.00 92.81 92 VAL A C 1
ATOM 681 O O . VAL A 1 92 ? 22.289 19.855 -19.505 1.00 92.81 92 VAL A O 1
ATOM 684 N N . ARG A 1 93 ? 22.924 17.745 -19.958 1.00 92.56 93 ARG A N 1
ATOM 685 C CA . ARG A 1 93 ? 23.638 18.052 -21.206 1.00 92.56 93 ARG A CA 1
ATOM 686 C C . ARG A 1 93 ? 22.701 18.637 -22.259 1.00 92.56 93 ARG A C 1
ATOM 688 O O . ARG A 1 93 ? 23.034 19.649 -22.867 1.00 92.56 93 ARG A O 1
ATOM 695 N N . HIS A 1 94 ? 21.540 18.023 -22.461 1.00 93.19 94 HIS A N 1
ATOM 696 C CA . HIS A 1 94 ? 20.530 18.454 -23.426 1.00 93.19 94 HIS A CA 1
ATOM 697 C C . HIS A 1 94 ? 19.935 19.806 -23.062 1.00 93.19 94 HIS A C 1
ATOM 699 O O . HIS A 1 94 ? 19.872 20.671 -23.931 1.00 93.19 94 HIS A O 1
ATOM 705 N N . ALA A 1 95 ? 19.600 20.036 -21.789 1.00 91.62 95 ALA A N 1
ATOM 706 C CA . ALA A 1 95 ? 19.130 21.340 -21.322 1.00 91.62 95 ALA A CA 1
ATOM 707 C C . ALA A 1 95 ? 20.151 22.449 -21.626 1.00 91.62 95 ALA A C 1
ATOM 709 O O . ALA A 1 95 ? 19.794 23.512 -22.135 1.00 91.62 95 ALA A O 1
ATOM 710 N N . ARG A 1 96 ? 21.440 22.178 -21.392 1.00 92.12 96 ARG A N 1
ATOM 711 C CA . ARG A 1 96 ? 22.527 23.101 -21.732 1.00 92.12 96 ARG A CA 1
ATOM 712 C C . ARG A 1 96 ? 22.673 23.303 -23.244 1.00 92.12 96 ARG A C 1
ATOM 714 O O . ARG A 1 96 ? 22.780 24.438 -23.696 1.00 92.12 96 ARG A O 1
ATOM 721 N N . CYS A 1 97 ? 22.680 22.230 -24.035 1.00 91.81 97 CYS A N 1
ATOM 722 C CA . CYS A 1 97 ? 22.785 22.320 -25.494 1.00 91.81 97 CYS A CA 1
ATOM 723 C C . CYS A 1 97 ? 21.621 23.110 -26.103 1.00 91.81 97 CYS A C 1
ATOM 725 O O . CYS A 1 97 ? 21.859 23.933 -26.983 1.00 91.81 97 CYS A O 1
ATOM 727 N N . ALA A 1 98 ? 20.400 22.918 -25.596 1.00 90.06 98 ALA A N 1
ATOM 728 C CA . ALA A 1 98 ? 19.223 23.667 -26.018 1.00 90.06 98 ALA A CA 1
ATOM 729 C C . ALA A 1 98 ? 19.368 25.172 -25.733 1.00 90.06 98 ALA A C 1
ATOM 731 O O . ALA A 1 98 ? 19.075 25.987 -26.604 1.00 90.06 98 ALA A O 1
ATOM 732 N N . GLN A 1 99 ? 19.889 25.548 -24.560 1.00 91.50 99 GLN A N 1
ATOM 733 C CA . GLN A 1 99 ? 20.170 26.951 -24.221 1.00 91.50 99 GLN A CA 1
ATOM 734 C C . GLN A 1 99 ? 21.267 27.570 -25.103 1.00 91.50 99 GLN A C 1
ATOM 736 O O . GLN A 1 99 ? 21.187 28.742 -25.458 1.00 91.50 99 GLN A O 1
ATOM 741 N N . GLU A 1 100 ? 22.285 26.789 -25.470 1.00 93.38 100 GLU A N 1
ATOM 742 C CA . GLU A 1 100 ? 23.409 27.226 -26.311 1.00 93.38 100 GLU A CA 1
ATOM 743 C C . GLU A 1 100 ? 23.107 27.148 -27.827 1.00 93.38 100 GLU A C 1
ATOM 745 O O . GLU A 1 100 ? 23.972 27.491 -28.633 1.00 93.38 100 GLU A O 1
ATOM 750 N N . GLY A 1 101 ? 21.922 26.675 -28.239 1.00 92.12 101 GLY A N 1
ATOM 751 C CA . GLY A 1 101 ? 21.568 26.479 -29.653 1.00 92.12 101 GLY A CA 1
ATOM 752 C C . GLY A 1 101 ? 22.400 25.401 -30.363 1.00 92.12 101 GLY A C 1
ATOM 753 O O . GLY A 1 101 ? 22.624 25.472 -31.571 1.00 92.12 101 GLY A O 1
ATOM 754 N N . ARG A 1 102 ? 22.912 24.419 -29.616 1.00 92.00 102 ARG A N 1
ATOM 755 C CA . ARG A 1 102 ? 23.787 23.348 -30.116 1.00 92.00 102 ARG A CA 1
ATOM 756 C C . ARG A 1 102 ? 22.995 22.067 -30.392 1.00 92.00 102 ARG A C 1
ATOM 758 O O . ARG A 1 102 ? 22.012 21.809 -29.699 1.00 92.00 102 ARG A O 1
ATOM 765 N N . PRO A 1 103 ? 23.438 21.226 -31.347 1.00 86.19 103 PRO A N 1
ATOM 766 C CA . PRO A 1 103 ? 22.766 19.965 -31.638 1.00 86.19 103 PRO A CA 1
ATOM 767 C C . PRO A 1 103 ? 22.774 19.040 -30.417 1.00 86.19 103 PRO A C 1
ATOM 769 O O . PRO A 1 103 ? 23.789 18.909 -29.723 1.00 86.19 103 PRO A O 1
ATOM 772 N N . LEU A 1 104 ? 21.638 18.386 -30.177 1.00 89.81 104 LEU A N 1
ATOM 773 C CA . LEU A 1 104 ? 21.493 17.385 -29.128 1.00 89.81 104 LEU A CA 1
ATOM 774 C C . LEU A 1 104 ? 22.270 16.136 -29.539 1.00 89.81 104 LEU A C 1
ATOM 776 O O . LEU A 1 104 ? 21.958 15.491 -30.535 1.00 89.81 104 LEU A O 1
ATOM 780 N N . LYS A 1 105 ? 23.321 15.813 -28.787 1.00 88.81 105 LYS A N 1
ATOM 781 C CA . LYS A 1 105 ? 24.138 14.627 -29.040 1.00 88.81 105 LYS A CA 1
ATOM 782 C C . LYS A 1 105 ? 23.689 13.488 -28.135 1.00 88.81 105 LYS A C 1
ATOM 784 O O . LYS A 1 105 ? 23.536 13.697 -26.930 1.00 88.81 105 LYS A O 1
ATOM 789 N N . TRP A 1 106 ? 23.531 12.293 -28.694 1.00 92.44 106 TRP A N 1
ATOM 790 C CA . TRP A 1 106 ? 23.362 11.071 -27.914 1.00 92.44 106 TRP A CA 1
ATOM 791 C C . TRP A 1 106 ? 24.695 10.636 -27.297 1.00 92.44 106 TRP A C 1
ATOM 793 O O . TRP A 1 106 ? 25.702 10.508 -27.997 1.00 92.44 106 TRP A O 1
ATOM 803 N N . GLU A 1 107 ? 24.723 10.449 -25.980 1.00 91.38 107 GLU A N 1
ATOM 804 C CA . GLU A 1 107 ? 25.923 10.007 -25.269 1.00 91.38 107 GLU A CA 1
ATOM 805 C C . GLU A 1 107 ? 25.528 9.178 -24.049 1.00 91.38 107 GLU A C 1
ATOM 807 O O . GLU A 1 107 ? 25.434 9.682 -22.928 1.00 91.38 107 GLU A O 1
ATOM 812 N N . MET A 1 108 ? 25.277 7.894 -24.301 1.00 92.56 108 MET A N 1
ATOM 813 C CA . MET A 1 108 ? 24.788 6.950 -23.305 1.00 92.56 108 MET A CA 1
ATOM 814 C C . MET A 1 108 ? 25.690 5.720 -23.186 1.00 92.56 108 MET A C 1
ATOM 816 O O . MET A 1 108 ? 26.124 5.169 -24.199 1.00 92.56 108 MET A O 1
ATOM 820 N N . PRO A 1 109 ? 25.960 5.237 -21.959 1.00 92.38 109 PRO A N 1
ATOM 821 C CA . PRO A 1 109 ? 26.598 3.943 -21.761 1.00 92.38 109 PRO A CA 1
ATOM 822 C C . PRO A 1 109 ? 25.723 2.816 -22.316 1.00 92.38 109 PRO A C 1
ATOM 824 O O . PRO A 1 109 ? 24.522 2.789 -22.062 1.00 92.38 109 PRO A O 1
ATOM 827 N N . TYR A 1 110 ? 26.334 1.862 -23.022 1.00 92.38 110 TYR A N 1
ATOM 828 C CA . TYR A 1 110 ? 25.712 0.622 -23.521 1.00 92.38 110 TYR A CA 1
ATOM 829 C C . TYR A 1 110 ? 24.584 0.772 -24.560 1.00 92.38 110 TYR A C 1
ATOM 831 O O . TYR A 1 110 ? 24.245 -0.220 -25.199 1.00 92.38 110 TYR A O 1
ATOM 839 N N . LEU A 1 111 ? 24.041 1.973 -24.775 1.00 92.25 111 LEU A N 1
ATOM 840 C CA . LEU A 1 111 ? 22.993 2.250 -25.759 1.00 92.25 111 LEU A CA 1
ATOM 841 C C . LEU A 1 111 ? 23.580 3.024 -26.953 1.00 92.25 111 LEU A C 1
ATOM 843 O O . LEU A 1 111 ? 23.895 4.207 -26.804 1.00 92.25 111 LEU A O 1
ATOM 847 N N . PRO A 1 112 ? 23.744 2.393 -28.133 1.00 92.25 112 PRO A N 1
ATOM 848 C CA . PRO A 1 112 ? 24.392 3.025 -29.288 1.00 92.25 112 PRO A CA 1
ATOM 849 C C . PRO A 1 112 ? 23.561 4.142 -29.940 1.00 92.25 112 PRO A C 1
ATOM 851 O O . PRO A 1 112 ? 24.132 5.011 -30.592 1.00 92.25 112 PRO A O 1
ATOM 854 N N . LEU A 1 113 ? 22.242 4.137 -29.747 1.00 92.06 113 LEU A N 1
ATOM 855 C CA . LEU A 1 113 ? 21.321 5.208 -30.134 1.00 92.06 113 LEU A CA 1
ATOM 856 C C . LEU A 1 113 ? 20.223 5.370 -29.080 1.00 92.06 113 LEU A C 1
ATOM 858 O O . LEU A 1 113 ? 20.114 4.530 -28.180 1.00 92.06 113 LEU A O 1
ATOM 862 N N . ASP A 1 114 ? 19.411 6.413 -29.231 1.00 91.88 114 ASP A N 1
ATOM 863 C CA . ASP A 1 114 ? 18.197 6.591 -28.444 1.00 91.88 114 ASP A CA 1
ATOM 864 C C . ASP A 1 114 ? 17.109 5.621 -28.933 1.00 91.88 114 ASP A C 1
ATOM 866 O O . ASP A 1 114 ? 16.716 5.704 -30.096 1.00 91.88 114 ASP A O 1
ATOM 870 N N . PRO A 1 115 ? 16.592 4.696 -28.102 1.00 91.31 115 PRO A N 1
ATOM 871 C CA . PRO A 1 115 ? 15.472 3.841 -28.497 1.00 91.31 115 PRO A CA 1
ATOM 872 C C . PRO A 1 115 ? 14.257 4.635 -29.011 1.00 91.31 115 PRO A C 1
ATOM 874 O O . PRO A 1 115 ? 13.546 4.151 -29.897 1.00 91.31 115 PRO A O 1
ATOM 877 N N . ALA A 1 116 ? 14.051 5.860 -28.514 1.00 90.31 116 ALA A N 1
ATOM 878 C CA . ALA A 1 116 ? 12.963 6.729 -28.951 1.00 90.31 116 ALA A CA 1
ATOM 879 C C . ALA A 1 116 ? 13.067 7.116 -30.437 1.00 90.31 116 ALA A C 1
ATOM 881 O O . ALA A 1 116 ? 12.034 7.266 -31.087 1.00 90.31 116 ALA A O 1
ATOM 882 N N . ASP A 1 117 ? 14.280 7.180 -31.003 1.00 92.31 117 ASP A N 1
ATOM 883 C CA . ASP A 1 117 ? 14.496 7.462 -32.431 1.00 92.31 117 ASP A CA 1
ATOM 884 C C . ASP A 1 117 ? 13.902 6.374 -33.343 1.00 92.31 117 ASP A C 1
ATOM 886 O O . ASP A 1 117 ? 13.718 6.613 -34.535 1.00 92.31 117 ASP A O 1
ATOM 890 N N . LEU A 1 118 ? 13.613 5.185 -32.797 1.00 93.62 118 LEU A N 1
ATOM 891 C CA . LEU A 1 118 ? 12.996 4.049 -33.494 1.00 93.62 118 LEU A CA 1
ATOM 892 C C . LEU A 1 118 ? 11.558 3.767 -33.033 1.00 93.62 118 LEU A C 1
ATOM 894 O O . LEU A 1 118 ? 11.011 2.704 -33.345 1.00 93.62 118 LEU A O 1
ATOM 898 N N . GLY A 1 119 ? 10.970 4.654 -32.227 1.00 89.62 119 GLY A N 1
ATOM 899 C CA . GLY A 1 119 ? 9.640 4.450 -31.652 1.00 89.62 119 GLY A CA 1
ATOM 900 C C . GLY A 1 119 ? 9.614 3.396 -30.540 1.00 89.62 119 GLY A C 1
ATOM 901 O O . GLY A 1 119 ? 8.553 2.868 -30.205 1.00 89.62 119 GLY A O 1
ATOM 902 N N . ARG A 1 120 ? 10.772 3.052 -29.958 1.00 85.12 120 ARG A N 1
ATOM 903 C CA . ARG A 1 120 ? 10.875 2.134 -28.815 1.00 85.12 120 ARG A CA 1
ATOM 904 C C . ARG A 1 120 ? 10.851 2.906 -27.500 1.00 85.12 120 ARG A C 1
ATOM 906 O O . ARG A 1 120 ? 11.420 3.987 -27.384 1.00 85.12 120 ARG A O 1
ATOM 913 N N . THR A 1 121 ? 10.225 2.317 -26.486 1.00 72.56 121 THR A N 1
ATOM 914 C CA . THR A 1 121 ? 10.147 2.895 -25.142 1.00 72.56 121 THR A CA 1
ATOM 915 C C . THR A 1 121 ? 11.276 2.398 -24.246 1.00 72.56 121 THR A C 1
ATOM 917 O O . THR A 1 121 ? 11.865 1.334 -24.451 1.00 72.56 121 THR A O 1
ATOM 920 N N . TYR A 1 122 ? 11.562 3.170 -23.199 1.00 62.22 122 TYR A N 1
ATOM 921 C CA . TYR A 1 122 ? 12.572 2.831 -22.202 1.00 62.22 122 TYR A CA 1
ATOM 922 C C . TYR A 1 122 ? 12.199 1.612 -21.336 1.00 62.22 122 TYR A C 1
ATOM 924 O O . TYR A 1 122 ? 13.079 0.951 -20.791 1.00 62.22 122 TYR A O 1
ATOM 932 N N . GLU A 1 123 ? 10.920 1.241 -21.253 1.00 56.50 123 GLU A N 1
ATOM 933 C CA . GLU A 1 123 ? 10.478 -0.004 -20.602 1.00 56.50 123 GLU A CA 1
ATOM 934 C C . GLU A 1 123 ? 11.127 -1.252 -21.226 1.00 56.50 123 GLU A C 1
ATOM 936 O O . GLU A 1 123 ? 11.412 -2.222 -20.525 1.00 56.50 123 GLU A O 1
ATOM 941 N N . ALA A 1 124 ? 11.485 -1.199 -22.516 1.00 51.84 124 ALA A N 1
ATOM 942 C CA . ALA A 1 124 ? 12.249 -2.258 -23.178 1.00 51.84 124 ALA A CA 1
ATOM 943 C C . ALA A 1 124 ? 13.697 -2.389 -22.652 1.00 51.84 124 ALA A C 1
ATOM 945 O O . ALA A 1 124 ? 14.361 -3.398 -22.901 1.00 51.84 124 ALA A O 1
ATOM 946 N N . VAL A 1 125 ? 14.203 -1.389 -21.919 1.00 57.75 125 VAL A N 1
ATOM 947 C CA . VAL A 1 125 ? 15.584 -1.320 -21.418 1.00 57.75 125 VAL A CA 1
ATOM 948 C C . VAL A 1 125 ? 15.742 -1.985 -20.049 1.00 57.75 125 VAL A C 1
ATOM 950 O O . VAL A 1 125 ? 16.768 -2.624 -19.800 1.00 57.75 125 VAL A O 1
ATOM 953 N N . ILE A 1 126 ? 14.747 -1.884 -19.161 1.00 61.06 126 ILE A N 1
ATOM 954 C CA . ILE A 1 126 ? 14.821 -2.420 -17.792 1.00 61.06 126 ILE A CA 1
ATOM 955 C C . ILE A 1 126 ? 13.919 -3.645 -17.658 1.00 61.06 126 ILE A C 1
ATOM 957 O O . ILE A 1 126 ? 12.727 -3.532 -17.391 1.00 61.06 126 ILE A O 1
ATOM 961 N N . ARG A 1 127 ? 14.516 -4.835 -17.745 1.00 67.44 127 ARG A N 1
ATOM 962 C CA . ARG A 1 127 ? 13.874 -6.074 -17.289 1.00 67.44 127 ARG A CA 1
ATOM 963 C C . ARG A 1 127 ? 14.407 -6.467 -15.927 1.00 67.44 127 ARG A C 1
ATOM 965 O O . ARG A 1 127 ? 15.618 -6.424 -15.711 1.00 67.44 127 ARG A O 1
ATOM 972 N N . VAL A 1 128 ? 13.506 -6.849 -15.024 1.00 68.00 128 VAL A N 1
ATOM 973 C CA . VAL A 1 128 ? 13.861 -7.256 -13.663 1.00 68.00 128 VAL A CA 1
ATOM 974 C C . VAL A 1 128 ? 13.900 -8.779 -13.574 1.00 68.00 128 VAL A C 1
ATOM 976 O O . VAL A 1 128 ? 12.897 -9.468 -13.753 1.00 68.00 128 VAL A O 1
ATOM 979 N N . ASN A 1 129 ? 15.089 -9.299 -13.294 1.00 71.38 129 ASN A N 1
ATOM 980 C CA . ASN A 1 129 ? 15.375 -10.702 -13.017 1.00 71.38 129 ASN A CA 1
ATOM 981 C C . ASN A 1 129 ? 16.284 -10.822 -11.781 1.00 71.38 129 ASN A C 1
ATOM 983 O O . ASN A 1 129 ? 16.592 -9.828 -11.122 1.00 71.38 129 ASN A O 1
ATOM 987 N N . SER A 1 130 ? 16.746 -12.036 -11.472 1.00 64.56 130 SER A N 1
ATOM 988 C CA . SER A 1 130 ? 17.529 -12.306 -10.260 1.00 64.56 130 SER A CA 1
ATOM 989 C C . SER A 1 130 ? 18.904 -11.619 -10.225 1.00 64.56 130 SER A C 1
ATOM 991 O O . SER A 1 130 ? 19.552 -11.617 -9.183 1.00 64.56 130 SER A O 1
ATOM 993 N N . GLN A 1 131 ? 19.346 -11.014 -11.334 1.00 65.44 131 GLN A N 1
ATOM 994 C CA . GLN A 1 131 ? 20.591 -10.242 -11.458 1.00 65.44 131 GLN A CA 1
ATOM 995 C C . GLN A 1 131 ? 20.362 -8.723 -11.534 1.00 65.44 131 GLN A C 1
ATOM 997 O O . GLN A 1 131 ? 21.316 -7.946 -11.664 1.00 65.44 131 GLN A O 1
ATOM 1002 N N . SER A 1 132 ? 19.106 -8.281 -11.484 1.00 69.75 132 SER A N 1
ATOM 1003 C CA . SER A 1 132 ? 18.755 -6.872 -11.631 1.00 69.75 132 SER A CA 1
ATOM 1004 C C . SER A 1 132 ? 19.085 -6.055 -10.386 1.00 69.75 132 SER A C 1
ATOM 1006 O O . SER A 1 132 ? 19.074 -6.540 -9.252 1.00 69.75 132 SER A O 1
ATOM 1008 N N . GLY A 1 133 ? 19.419 -4.784 -10.610 1.00 67.31 133 GLY A N 1
ATOM 1009 C CA . GLY A 1 133 ? 19.857 -3.871 -9.560 1.00 67.31 133 GLY A CA 1
ATOM 1010 C C . GLY A 1 133 ? 18.702 -3.114 -8.906 1.00 67.31 133 GLY A C 1
ATOM 1011 O O . GLY A 1 133 ? 17.647 -2.905 -9.500 1.00 67.31 133 GLY A O 1
ATOM 1012 N N . LYS A 1 134 ? 18.945 -2.596 -7.695 1.00 72.19 134 LYS A N 1
ATOM 1013 C CA . LYS A 1 134 ? 18.003 -1.743 -6.934 1.00 72.19 134 LYS A CA 1
ATOM 1014 C C . LYS A 1 134 ? 17.481 -0.547 -7.744 1.00 72.19 134 LYS A C 1
ATOM 1016 O O . LYS A 1 134 ? 16.337 -0.135 -7.579 1.00 72.19 134 LYS A O 1
ATOM 1021 N N . GLY A 1 135 ? 18.323 -0.006 -8.628 1.00 67.19 135 GLY A N 1
ATOM 1022 C CA . GLY A 1 135 ? 17.996 1.145 -9.466 1.00 67.19 135 GLY A CA 1
ATOM 1023 C C . GLY A 1 135 ? 16.909 0.874 -10.507 1.00 67.19 135 GLY A C 1
ATOM 1024 O O . GLY A 1 135 ? 16.128 1.782 -10.777 1.00 67.19 135 GLY A O 1
ATOM 1025 N N . GLY A 1 136 ? 16.822 -0.351 -11.041 1.00 74.69 136 GLY A N 1
ATOM 1026 C CA . GLY A 1 136 ? 15.814 -0.709 -12.042 1.00 74.69 136 GLY A CA 1
ATOM 1027 C C . GLY A 1 136 ? 14.400 -0.714 -11.463 1.00 74.69 136 GLY A C 1
ATOM 1028 O O . GLY A 1 136 ? 13.493 -0.110 -12.022 1.00 74.69 136 GLY A O 1
ATOM 1029 N N . ILE A 1 137 ? 14.238 -1.296 -10.273 1.00 82.88 137 ILE A N 1
ATOM 1030 C CA . ILE A 1 137 ? 12.947 -1.345 -9.570 1.00 82.88 137 ILE A CA 1
ATOM 1031 C C . ILE A 1 137 ? 12.487 0.057 -9.166 1.00 82.88 137 ILE A C 1
ATOM 1033 O O . ILE A 1 137 ? 11.330 0.416 -9.366 1.00 82.88 137 ILE A O 1
ATOM 1037 N N . ALA A 1 138 ? 13.403 0.871 -8.633 1.00 83.69 138 ALA A N 1
ATOM 1038 C CA . ALA A 1 138 ? 13.095 2.250 -8.269 1.00 83.69 138 ALA A CA 1
ATOM 1039 C C . ALA A 1 138 ? 12.678 3.089 -9.488 1.00 83.69 138 ALA A C 1
ATOM 1041 O O . ALA A 1 138 ? 11.810 3.946 -9.357 1.00 83.69 138 ALA A O 1
ATOM 1042 N N . TYR A 1 139 ? 13.269 2.835 -10.661 1.00 80.69 139 TYR A N 1
ATOM 1043 C CA . TYR A 1 139 ? 12.854 3.483 -11.903 1.00 80.69 139 TYR A CA 1
ATOM 1044 C C . TYR A 1 139 ? 11.418 3.103 -12.282 1.00 80.69 139 TYR A C 1
ATOM 1046 O O . TYR A 1 139 ? 10.618 3.990 -12.549 1.00 80.69 139 TYR A O 1
ATOM 1054 N N . ILE A 1 140 ? 11.079 1.809 -12.256 1.00 84.38 140 ILE A N 1
ATOM 1055 C CA . ILE A 1 140 ? 9.737 1.320 -12.617 1.00 84.38 140 ILE A CA 1
ATOM 1056 C C . ILE A 1 140 ? 8.666 1.938 -11.709 1.00 84.38 140 ILE A C 1
ATOM 1058 O O . ILE A 1 140 ? 7.654 2.429 -12.199 1.00 84.38 140 ILE A O 1
ATOM 1062 N N . VAL A 1 141 ? 8.905 1.991 -10.394 1.00 88.62 141 VAL A N 1
ATOM 1063 C CA . VAL A 1 141 ? 7.981 2.647 -9.449 1.00 88.62 141 VAL A CA 1
ATOM 1064 C C . VAL A 1 141 ? 7.857 4.147 -9.740 1.00 88.62 141 VAL A C 1
ATOM 1066 O O . VAL A 1 141 ? 6.757 4.693 -9.699 1.00 88.62 141 VAL A O 1
A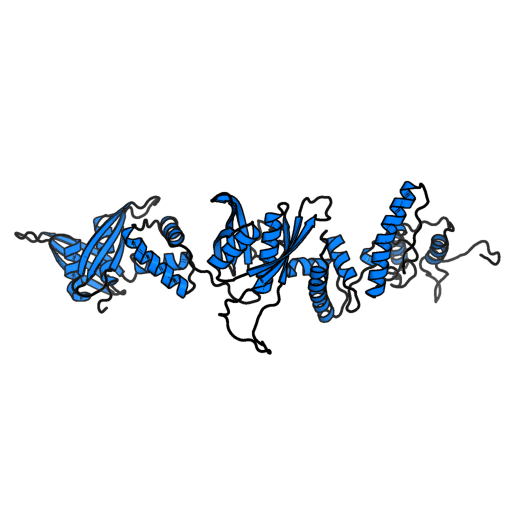TOM 1069 N N . ARG A 1 142 ? 8.962 4.814 -10.087 1.00 87.31 142 ARG A N 1
ATOM 1070 C CA . ARG A 1 142 ? 8.948 6.237 -10.441 1.00 87.31 142 ARG A CA 1
ATOM 1071 C C . ARG A 1 142 ? 8.143 6.513 -11.709 1.00 87.31 142 ARG A C 1
ATOM 1073 O O . ARG A 1 142 ? 7.435 7.509 -11.756 1.00 87.31 142 ARG A O 1
ATOM 1080 N N . GLU A 1 143 ? 8.275 5.661 -12.719 1.00 82.25 143 GLU A N 1
ATOM 1081 C CA . GLU A 1 143 ? 7.646 5.867 -14.024 1.00 82.25 143 GLU A CA 1
ATOM 1082 C C . GLU A 1 143 ? 6.159 5.506 -14.007 1.00 82.25 143 GLU A C 1
ATOM 1084 O O . GLU A 1 143 ? 5.335 6.307 -14.430 1.00 82.25 143 GLU A O 1
ATOM 1089 N N . HIS A 1 144 ? 5.805 4.336 -13.464 1.00 84.31 144 HIS A N 1
ATOM 1090 C CA . HIS A 1 144 ? 4.436 3.816 -13.534 1.00 84.31 144 HIS A CA 1
ATOM 1091 C C . HIS A 1 144 ? 3.549 4.212 -12.353 1.00 84.31 144 HIS A C 1
ATOM 1093 O O . HIS A 1 144 ? 2.330 4.232 -12.492 1.00 84.31 144 HIS A O 1
ATOM 1099 N N . LEU A 1 145 ? 4.132 4.469 -11.177 1.00 86.44 145 LEU A N 1
ATOM 1100 C CA . LEU A 1 145 ? 3.378 4.896 -9.991 1.00 86.44 145 LEU A CA 1
ATOM 1101 C C . LEU A 1 145 ? 3.616 6.364 -9.647 1.00 86.44 145 LEU A C 1
ATOM 1103 O O . LEU A 1 145 ? 3.011 6.859 -8.704 1.00 86.44 145 LEU A O 1
ATOM 1107 N N . HIS A 1 146 ? 4.503 7.052 -10.372 1.00 89.19 146 HIS A N 1
ATOM 1108 C CA . HIS A 1 146 ? 4.861 8.448 -10.113 1.00 89.19 146 HIS A CA 1
ATOM 1109 C C . HIS A 1 146 ? 5.375 8.709 -8.685 1.00 89.19 146 HIS A C 1
ATOM 1111 O O . HIS A 1 146 ? 5.322 9.829 -8.175 1.00 89.19 146 HIS A O 1
ATOM 1117 N N . ILE A 1 147 ? 5.928 7.674 -8.043 1.00 90.38 147 ILE A N 1
ATOM 1118 C CA . ILE A 1 147 ? 6.452 7.729 -6.677 1.00 90.38 147 ILE A CA 1
ATOM 1119 C C . ILE A 1 147 ? 7.981 7.713 -6.710 1.00 90.38 147 ILE A C 1
ATOM 1121 O O . ILE A 1 147 ? 8.608 6.739 -7.130 1.00 90.38 147 ILE A O 1
ATOM 1125 N N . ASP A 1 148 ? 8.604 8.768 -6.187 1.00 88.50 148 ASP A N 1
ATOM 1126 C CA . ASP A 1 148 ? 10.052 8.803 -5.985 1.00 88.50 148 ASP A CA 1
ATOM 1127 C C . ASP A 1 148 ? 10.434 8.195 -4.626 1.00 88.50 148 ASP A C 1
ATOM 1129 O O . ASP A 1 148 ? 10.209 8.778 -3.565 1.00 88.50 148 ASP A O 1
ATOM 1133 N N . LEU A 1 149 ? 11.009 6.992 -4.641 1.00 90.38 149 LEU A N 1
ATOM 1134 C CA . LEU A 1 149 ? 11.326 6.253 -3.418 1.00 90.38 149 LEU A CA 1
ATOM 1135 C C . LEU A 1 149 ? 12.600 6.784 -2.729 1.00 90.38 149 LEU A C 1
ATOM 1137 O O . LEU A 1 149 ? 13.658 6.840 -3.362 1.00 90.38 149 LEU A O 1
ATOM 1141 N N . PRO A 1 150 ? 12.591 7.058 -1.409 1.00 91.25 150 PRO A N 1
ATOM 1142 C CA . PRO A 1 150 ? 13.810 7.275 -0.632 1.00 91.25 150 PRO A CA 1
ATOM 1143 C C . PRO A 1 150 ? 14.731 6.047 -0.646 1.00 91.25 150 PRO A C 1
ATOM 1145 O O . PRO A 1 150 ? 14.271 4.907 -0.704 1.00 91.25 150 PRO A O 1
ATOM 1148 N N . ARG A 1 151 ? 16.052 6.258 -0.528 1.00 87.50 151 ARG A N 1
ATOM 1149 C CA . ARG A 1 151 ? 17.049 5.166 -0.573 1.00 87.50 151 ARG A CA 1
ATOM 1150 C C . ARG A 1 151 ? 16.756 4.003 0.395 1.00 87.50 151 ARG A C 1
ATOM 1152 O O . ARG A 1 151 ? 16.906 2.866 -0.049 1.00 87.50 151 ARG A O 1
ATOM 1159 N N . PRO A 1 152 ? 16.343 4.221 1.661 1.00 90.25 152 PRO A N 1
ATOM 1160 C CA . PRO A 1 152 ? 16.010 3.115 2.566 1.00 90.25 152 PRO A CA 1
ATOM 1161 C C . PRO A 1 152 ? 14.806 2.293 2.081 1.00 90.25 152 PRO A C 1
ATOM 1163 O O . PRO A 1 152 ? 14.843 1.066 2.096 1.00 90.25 152 PRO A O 1
ATOM 1166 N N . VAL A 1 153 ? 13.777 2.963 1.557 1.00 92.12 153 VAL A N 1
ATOM 1167 C CA . VAL A 1 153 ? 12.553 2.326 1.044 1.00 92.12 153 VAL A CA 1
ATOM 1168 C C . VAL A 1 153 ? 12.840 1.533 -0.234 1.00 92.12 153 VAL A C 1
ATOM 1170 O O . VAL A 1 153 ? 12.352 0.415 -0.386 1.00 92.12 153 VAL A O 1
ATOM 1173 N N . GLN A 1 154 ? 13.712 2.045 -1.115 1.00 89.88 154 GLN A N 1
ATOM 1174 C CA . GLN A 1 154 ? 14.197 1.296 -2.284 1.00 89.88 154 GLN A CA 1
ATOM 1175 C C . GLN A 1 154 ? 14.859 -0.028 -1.879 1.00 89.88 154 GLN A C 1
ATOM 1177 O O . GLN A 1 154 ? 14.703 -1.033 -2.567 1.00 89.88 154 GLN A O 1
ATOM 1182 N N . GLN A 1 155 ? 15.612 -0.041 -0.773 1.00 87.94 155 GLN A N 1
ATOM 1183 C CA . GLN A 1 155 ? 16.266 -1.254 -0.279 1.00 87.94 155 GLN A CA 1
ATOM 1184 C C . GLN A 1 155 ? 15.258 -2.258 0.283 1.00 87.94 155 GLN A C 1
ATOM 1186 O O . GLN A 1 155 ? 15.378 -3.443 -0.025 1.00 87.94 155 GLN A O 1
ATOM 1191 N N . GLU A 1 156 ? 14.272 -1.800 1.062 1.00 90.75 156 GLU A N 1
ATOM 1192 C CA . GLU A 1 156 ? 13.212 -2.670 1.585 1.00 90.75 156 GLU A CA 1
ATOM 1193 C C . GLU A 1 156 ? 12.419 -3.306 0.439 1.00 90.75 156 GLU A C 1
ATOM 1195 O O . GLU A 1 156 ? 12.299 -4.532 0.373 1.00 90.75 156 GLU A O 1
ATOM 1200 N N . PHE A 1 157 ? 11.932 -2.489 -0.497 1.00 91.69 157 PHE A N 1
ATOM 1201 C CA . PHE A 1 157 ? 11.100 -2.975 -1.592 1.00 91.69 157 PHE A CA 1
ATOM 1202 C C . PHE A 1 157 ? 11.878 -3.871 -2.567 1.00 91.69 157 PHE A C 1
ATOM 1204 O O . PHE A 1 157 ? 11.346 -4.876 -3.038 1.00 91.69 157 PHE A O 1
ATOM 1211 N N . TYR A 1 158 ? 13.168 -3.600 -2.796 1.00 89.06 158 TYR A N 1
ATOM 1212 C CA . TYR A 1 158 ? 14.026 -4.494 -3.577 1.00 89.06 158 TYR A CA 1
ATOM 1213 C C . TYR A 1 158 ? 14.047 -5.921 -3.012 1.00 89.06 158 TYR A C 1
ATOM 1215 O O . TYR A 1 158 ? 13.905 -6.880 -3.765 1.00 89.06 158 TYR A O 1
ATOM 1223 N N . CYS A 1 159 ? 14.151 -6.082 -1.689 1.00 88.31 159 CYS A N 1
ATOM 1224 C CA . CYS A 1 159 ? 14.114 -7.401 -1.050 1.00 88.31 159 CYS A CA 1
ATOM 1225 C C . CYS A 1 159 ? 12.755 -8.109 -1.209 1.00 88.31 159 CYS A C 1
ATOM 1227 O O . CYS A 1 159 ? 12.680 -9.337 -1.124 1.00 88.31 159 CYS A O 1
ATOM 1229 N N . VAL A 1 160 ? 11.663 -7.366 -1.399 1.00 90.19 160 VAL A N 1
ATOM 1230 C CA . VAL A 1 160 ? 10.331 -7.932 -1.672 1.00 90.19 160 VAL A CA 1
ATOM 1231 C C . VAL A 1 160 ? 10.279 -8.483 -3.089 1.00 90.19 160 VAL A C 1
ATOM 1233 O O . VAL A 1 160 ? 9.984 -9.665 -3.265 1.00 90.19 160 VAL A O 1
ATOM 1236 N N . VAL A 1 161 ? 10.643 -7.663 -4.076 1.00 88.69 161 VAL A N 1
ATOM 1237 C CA . VAL A 1 161 ? 10.637 -8.068 -5.486 1.00 88.69 161 VAL A CA 1
ATOM 1238 C C . VAL A 1 161 ? 11.633 -9.198 -5.730 1.00 88.69 161 VAL A C 1
ATOM 1240 O O . VAL A 1 161 ? 11.283 -10.171 -6.383 1.00 88.69 161 VAL A O 1
ATOM 1243 N N . GLN A 1 162 ? 12.831 -9.156 -5.136 1.00 84.75 162 GLN A N 1
ATOM 1244 C CA . GLN A 1 162 ? 13.817 -10.234 -5.274 1.00 84.75 162 GLN A CA 1
ATOM 1245 C C . GLN A 1 162 ? 13.246 -11.590 -4.836 1.00 84.75 162 GLN A C 1
ATOM 1247 O O . GLN A 1 162 ? 13.368 -12.575 -5.556 1.00 84.75 162 GLN A O 1
ATOM 1252 N N . ARG A 1 163 ? 12.541 -11.638 -3.697 1.00 87.88 163 ARG A N 1
ATOM 1253 C CA . ARG A 1 163 ? 11.886 -12.871 -3.227 1.00 87.88 163 ARG A CA 1
ATOM 1254 C C . ARG A 1 163 ? 10.814 -13.366 -4.196 1.00 87.88 163 ARG A C 1
ATOM 1256 O O . ARG A 1 163 ? 10.609 -14.572 -4.303 1.00 87.88 163 ARG A O 1
ATOM 1263 N N . GLN A 1 164 ? 10.110 -12.460 -4.866 1.00 87.25 164 GLN A N 1
ATOM 1264 C CA . GLN A 1 164 ? 9.119 -12.814 -5.878 1.00 87.25 164 GLN A CA 1
ATOM 1265 C C . GLN A 1 164 ? 9.787 -13.354 -7.145 1.00 87.25 164 GLN A C 1
ATOM 1267 O O . GLN A 1 164 ? 9.354 -14.387 -7.650 1.00 87.25 164 GLN A O 1
ATOM 1272 N N . VAL A 1 165 ? 10.864 -12.713 -7.610 1.00 85.25 165 VAL A N 1
ATOM 1273 C CA . VAL A 1 165 ? 11.654 -13.161 -8.768 1.00 85.25 165 VAL A CA 1
ATOM 1274 C C . VAL A 1 165 ? 12.215 -14.558 -8.515 1.00 85.25 165 VAL A C 1
ATOM 1276 O O . VAL A 1 165 ? 12.040 -15.451 -9.342 1.00 85.25 165 VAL A O 1
ATOM 1279 N N . ASP A 1 166 ? 12.830 -14.771 -7.348 1.00 84.69 166 ASP A N 1
ATOM 1280 C CA . ASP A 1 166 ? 13.427 -16.055 -6.971 1.00 84.69 166 ASP A CA 1
ATOM 1281 C C . ASP A 1 166 ? 12.373 -17.174 -6.901 1.00 84.69 166 ASP A C 1
ATOM 1283 O O . ASP A 1 166 ? 12.646 -18.309 -7.289 1.00 84.69 166 ASP A O 1
ATOM 1287 N N . ARG A 1 167 ? 11.149 -16.860 -6.449 1.00 86.88 167 ARG A N 1
ATOM 1288 C CA . ARG A 1 167 ? 10.020 -17.809 -6.420 1.00 86.88 167 ARG A CA 1
ATOM 1289 C C . ARG A 1 167 ? 9.448 -18.099 -7.803 1.00 86.88 167 ARG A C 1
ATOM 1291 O O . ARG A 1 167 ? 9.077 -19.236 -8.071 1.00 86.88 167 ARG A O 1
ATOM 1298 N N . ALA A 1 168 ? 9.329 -17.079 -8.647 1.00 84.38 168 ALA A N 1
ATOM 1299 C CA . ALA A 1 168 ? 8.756 -17.210 -9.981 1.00 84.38 168 ALA A CA 1
ATOM 1300 C C . ALA A 1 168 ? 9.731 -17.874 -10.969 1.00 84.38 168 ALA A C 1
ATOM 1302 O O . ALA A 1 168 ? 9.288 -18.430 -11.971 1.00 84.38 168 ALA A O 1
ATOM 1303 N N . ALA A 1 169 ? 11.041 -17.811 -10.693 1.00 82.38 169 ALA A N 1
ATOM 1304 C CA . ALA A 1 169 ? 12.120 -18.297 -11.556 1.00 82.38 169 ALA A CA 1
ATOM 1305 C C . ALA A 1 169 ? 12.045 -17.758 -13.002 1.00 82.38 169 ALA A C 1
ATOM 1307 O O . ALA A 1 169 ? 12.499 -18.404 -13.947 1.00 82.38 169 ALA A O 1
ATOM 1308 N N . ARG A 1 170 ? 11.473 -16.561 -13.173 1.00 82.12 170 ARG A N 1
ATOM 1309 C CA . ARG A 1 170 ? 11.321 -15.861 -14.453 1.00 82.12 170 ARG A CA 1
ATOM 1310 C C . ARG A 1 170 ? 11.447 -14.351 -14.273 1.00 82.12 170 ARG A C 1
ATOM 1312 O O . ARG A 1 170 ? 11.473 -13.849 -13.151 1.00 82.12 170 ARG A O 1
ATOM 1319 N N . GLU A 1 171 ? 11.504 -13.644 -15.395 1.00 79.00 171 GLU A N 1
ATOM 1320 C CA . GLU A 1 171 ? 11.403 -12.185 -15.433 1.00 79.00 171 GLU A CA 1
ATOM 1321 C C . GLU A 1 171 ? 10.045 -11.728 -14.890 1.00 79.00 171 GLU A C 1
ATOM 1323 O O . GLU A 1 171 ? 9.015 -12.373 -15.127 1.00 79.00 171 GLU A O 1
ATOM 1328 N N . ILE A 1 172 ? 10.069 -10.621 -14.149 1.00 82.31 172 ILE A N 1
ATOM 1329 C CA . ILE A 1 172 ? 8.873 -9.962 -13.628 1.00 82.31 172 ILE A CA 1
ATOM 1330 C C . ILE A 1 172 ? 8.622 -8.696 -14.439 1.00 82.31 172 ILE A C 1
ATOM 1332 O O . ILE A 1 172 ? 9.546 -7.923 -14.711 1.00 82.31 172 ILE A O 1
ATOM 1336 N N . THR A 1 173 ? 7.369 -8.508 -14.842 1.00 84.31 173 THR A N 1
ATOM 1337 C CA . THR A 1 173 ? 6.935 -7.350 -15.633 1.00 84.31 173 THR A CA 1
ATOM 1338 C C . THR A 1 173 ? 6.796 -6.094 -14.769 1.00 84.31 173 THR A C 1
ATOM 1340 O O . THR A 1 173 ? 6.717 -6.163 -13.540 1.00 84.31 173 THR A O 1
ATOM 1343 N N . ALA A 1 174 ? 6.744 -4.922 -15.407 1.00 83.56 174 ALA A N 1
ATOM 1344 C CA . ALA A 1 174 ? 6.486 -3.667 -14.704 1.00 83.56 174 ALA A CA 1
ATOM 1345 C C . ALA A 1 174 ? 5.135 -3.690 -13.962 1.00 83.56 174 ALA A C 1
ATOM 1347 O O . ALA A 1 174 ? 5.081 -3.291 -12.802 1.00 83.56 174 ALA A O 1
ATOM 1348 N N . GLU A 1 175 ? 4.087 -4.240 -14.584 1.00 85.06 175 GLU A N 1
ATOM 1349 C CA . GLU A 1 175 ? 2.749 -4.399 -13.990 1.00 85.06 175 GLU A CA 1
ATOM 1350 C C . GLU A 1 175 ? 2.763 -5.287 -12.740 1.00 85.06 175 GLU A C 1
ATOM 1352 O O . GLU A 1 175 ? 2.142 -4.980 -11.725 1.00 85.06 175 GLU A O 1
ATOM 1357 N N . GLU A 1 176 ? 3.522 -6.383 -12.769 1.00 87.25 176 GLU A N 1
ATOM 1358 C CA . GLU A 1 176 ? 3.673 -7.248 -11.599 1.00 87.25 176 GLU A CA 1
ATOM 1359 C C . GLU A 1 176 ? 4.425 -6.543 -10.465 1.00 87.25 176 GLU A C 1
ATOM 1361 O O . GLU A 1 176 ? 4.084 -6.726 -9.293 1.00 87.25 176 GLU A O 1
ATOM 1366 N N . ILE A 1 177 ? 5.427 -5.717 -10.785 1.00 88.38 177 ILE A N 1
ATOM 1367 C CA . ILE A 1 177 ? 6.155 -4.912 -9.794 1.00 88.38 177 ILE A CA 1
ATOM 1368 C C . ILE A 1 177 ? 5.236 -3.857 -9.176 1.00 88.38 177 ILE A C 1
ATOM 1370 O O . ILE A 1 177 ? 5.246 -3.703 -7.953 1.00 88.38 177 ILE A O 1
ATOM 1374 N N . THR A 1 178 ? 4.436 -3.148 -9.975 1.00 88.88 178 THR A N 1
ATOM 1375 C CA . THR A 1 178 ? 3.512 -2.125 -9.462 1.00 88.88 178 THR A CA 1
ATOM 1376 C C . THR A 1 178 ? 2.400 -2.738 -8.619 1.00 88.88 178 THR A C 1
ATOM 1378 O O . THR A 1 178 ? 2.141 -2.245 -7.520 1.00 88.88 178 THR A O 1
ATOM 1381 N N . ALA A 1 179 ? 1.824 -3.865 -9.047 1.00 88.62 179 ALA A N 1
ATOM 1382 C CA . ALA A 1 179 ? 0.857 -4.624 -8.254 1.00 88.62 179 ALA A CA 1
ATOM 1383 C C . ALA A 1 179 ? 1.469 -5.111 -6.930 1.00 88.62 179 ALA A C 1
ATOM 1385 O O . ALA A 1 179 ? 0.863 -4.986 -5.865 1.00 88.62 179 ALA A O 1
ATOM 1386 N N . THR A 1 180 ? 2.712 -5.598 -6.967 1.00 91.00 180 THR A N 1
ATOM 1387 C CA . THR A 1 180 ? 3.435 -6.023 -5.759 1.00 91.00 180 THR A CA 1
ATOM 1388 C C . THR A 1 180 ? 3.711 -4.847 -4.828 1.00 91.00 180 THR A C 1
ATOM 1390 O O . THR A 1 180 ? 3.615 -5.003 -3.613 1.00 91.00 180 THR A O 1
ATOM 1393 N N . PHE A 1 181 ? 4.021 -3.664 -5.365 1.00 92.19 181 PHE A N 1
ATOM 1394 C CA . PHE A 1 181 ? 4.197 -2.446 -4.574 1.00 92.19 181 PHE A CA 1
ATOM 1395 C C . PHE A 1 181 ? 2.902 -2.047 -3.864 1.00 92.19 181 PHE A C 1
ATOM 1397 O O . PHE A 1 181 ? 2.909 -1.863 -2.645 1.00 92.19 181 PHE A O 1
ATOM 1404 N N . ALA A 1 182 ? 1.794 -1.970 -4.606 1.00 89.62 182 ALA A N 1
ATOM 1405 C CA . ALA A 1 182 ? 0.485 -1.621 -4.064 1.00 89.62 182 ALA A CA 1
ATOM 1406 C C . ALA A 1 182 ? 0.039 -2.614 -2.981 1.00 89.62 182 ALA A C 1
ATOM 1408 O O . ALA A 1 182 ? -0.348 -2.197 -1.889 1.00 89.62 182 ALA A O 1
ATOM 1409 N N . ALA A 1 183 ? 0.193 -3.917 -3.235 1.00 88.62 183 ALA A N 1
ATOM 1410 C CA . ALA A 1 183 ? -0.139 -4.967 -2.278 1.00 88.62 183 ALA A CA 1
ATOM 1411 C C . ALA A 1 183 ? 0.757 -4.928 -1.030 1.00 88.62 183 ALA A C 1
ATOM 1413 O O . ALA A 1 183 ? 0.262 -5.030 0.092 1.00 88.62 183 ALA A O 1
ATOM 1414 N N . TYR A 1 184 ? 2.071 -4.756 -1.204 1.00 90.38 184 TYR A N 1
ATOM 1415 C CA . TYR A 1 184 ? 3.029 -4.765 -0.097 1.00 90.38 184 TYR A CA 1
ATOM 1416 C C . TYR A 1 184 ? 2.898 -3.541 0.817 1.00 90.38 184 TYR A C 1
ATOM 1418 O O . TYR A 1 184 ? 3.087 -3.660 2.026 1.00 90.38 184 TYR A O 1
ATOM 1426 N N . TYR A 1 185 ? 2.575 -2.369 0.267 1.00 90.62 185 TYR A N 1
ATOM 1427 C CA . TYR A 1 185 ? 2.339 -1.153 1.050 1.00 90.62 185 TYR A CA 1
ATOM 1428 C C . TYR A 1 185 ? 0.858 -0.897 1.352 1.00 90.62 185 TYR A C 1
ATOM 1430 O O . TYR A 1 185 ? 0.547 0.134 1.943 1.00 90.62 185 TYR A O 1
ATOM 1438 N N . HIS A 1 186 ? -0.042 -1.824 1.017 1.00 86.19 186 HIS A N 1
ATOM 1439 C CA . HIS A 1 186 ? -1.484 -1.702 1.258 1.00 86.19 186 HIS A CA 1
ATOM 1440 C C . HIS A 1 186 ? -2.062 -0.367 0.772 1.00 86.19 186 HIS A C 1
ATOM 1442 O O . HIS A 1 186 ? -2.851 0.269 1.475 1.00 86.19 186 HIS A O 1
ATOM 1448 N N . LEU A 1 187 ? -1.627 0.083 -0.406 1.00 80.81 187 LEU A N 1
ATOM 1449 C CA . LEU A 1 187 ? -2.160 1.306 -0.985 1.00 80.81 187 LEU A CA 1
ATOM 1450 C C . LEU A 1 187 ? -3.648 1.100 -1.290 1.00 80.81 187 LEU A C 1
ATOM 1452 O O . LEU A 1 187 ? -4.014 0.028 -1.776 1.00 80.81 187 LEU A O 1
ATOM 1456 N N . PRO A 1 188 ? -4.512 2.084 -0.989 1.00 63.25 188 PRO A N 1
ATOM 1457 C CA . PRO A 1 188 ? -5.918 1.973 -1.325 1.00 63.25 188 PRO A CA 1
ATOM 1458 C C . PRO A 1 188 ? -6.046 1.882 -2.848 1.00 63.25 188 PRO A C 1
ATOM 1460 O O . PRO A 1 188 ? -5.733 2.833 -3.563 1.00 63.25 188 PRO A O 1
ATOM 1463 N N . GLU A 1 189 ? -6.521 0.745 -3.355 1.00 55.69 189 GLU A N 1
ATOM 1464 C CA . GLU A 1 189 ? -7.170 0.739 -4.664 1.00 55.69 189 GLU A CA 1
ATOM 1465 C C . GLU A 1 189 ? -8.349 1.710 -4.567 1.00 55.69 189 GLU A C 1
ATOM 1467 O O . GLU A 1 189 ? -8.979 1.799 -3.508 1.00 55.69 189 GLU A O 1
ATOM 1472 N N . LYS A 1 190 ? -8.619 2.496 -5.621 1.00 44.38 190 LYS A N 1
ATOM 1473 C CA . LYS A 1 190 ? -9.811 3.359 -5.648 1.00 44.38 190 LYS A CA 1
ATOM 1474 C C . LYS A 1 190 ? -10.994 2.491 -5.207 1.00 44.38 190 LYS A C 1
ATOM 1476 O O . LYS A 1 190 ? -11.282 1.530 -5.917 1.00 44.38 190 LYS A O 1
ATOM 1481 N N . PRO A 1 191 ? -11.627 2.762 -4.050 1.00 37.72 191 PRO A N 1
ATOM 1482 C CA . PRO A 1 191 ? -12.692 1.902 -3.577 1.00 37.72 191 PRO A CA 1
ATOM 1483 C C . PRO A 1 191 ? -13.803 1.995 -4.609 1.00 37.72 191 PRO A C 1
ATOM 1485 O O . PRO A 1 191 ? -14.326 3.087 -4.834 1.00 37.72 191 PRO A O 1
ATOM 1488 N N . ASP A 1 192 ? -14.114 0.883 -5.265 1.00 35.28 192 ASP A N 1
ATOM 1489 C CA . ASP A 1 192 ? -15.316 0.787 -6.072 1.00 35.28 192 ASP A CA 1
ATOM 1490 C C . ASP A 1 192 ? -16.493 0.800 -5.085 1.00 35.28 192 ASP A C 1
ATOM 1492 O O . ASP A 1 192 ? -16.625 -0.129 -4.282 1.00 35.28 192 ASP A O 1
ATOM 1496 N N . PRO A 1 193 ? -17.302 1.874 -5.033 1.00 37.66 193 PRO A N 1
ATOM 1497 C CA . PRO A 1 193 ? -18.354 2.006 -4.031 1.00 37.66 193 PRO A CA 1
ATOM 1498 C C . PRO A 1 193 ? -19.456 0.940 -4.164 1.00 37.66 193 PRO A C 1
ATOM 1500 O O . PRO A 1 193 ? -20.297 0.846 -3.269 1.00 37.66 193 PRO A O 1
ATOM 1503 N N . GLU A 1 194 ? -19.461 0.144 -5.240 1.00 36.78 194 GLU A N 1
ATOM 1504 C CA . GLU A 1 194 ? -20.455 -0.903 -5.502 1.00 36.78 194 GLU A CA 1
ATOM 1505 C C . GLU A 1 194 ? -19.994 -2.324 -5.128 1.00 36.78 194 GLU A C 1
ATOM 1507 O O . GLU A 1 194 ? -20.837 -3.199 -4.906 1.00 36.78 194 GLU A O 1
ATOM 1512 N N . CYS A 1 195 ? -18.690 -2.567 -4.966 1.00 35.12 195 CYS A N 1
ATOM 1513 C CA . CYS A 1 195 ? -18.174 -3.880 -4.579 1.00 35.12 195 CYS A CA 1
ATOM 1514 C C . CYS A 1 195 ? -18.041 -3.975 -3.056 1.00 35.12 195 CYS A C 1
ATOM 1516 O O . CYS A 1 195 ? -17.085 -3.494 -2.455 1.00 35.12 195 CYS A O 1
ATOM 1518 N N . GLY A 1 196 ? -18.995 -4.655 -2.418 1.00 36.62 196 GLY A N 1
ATOM 1519 C CA . GLY A 1 196 ? -18.948 -5.042 -1.001 1.00 36.62 196 GLY A CA 1
ATOM 1520 C C . GLY A 1 196 ? -17.871 -6.083 -0.660 1.00 36.62 196 GLY A C 1
ATOM 1521 O O . GLY A 1 196 ? -18.083 -6.901 0.235 1.00 36.62 196 GLY A O 1
ATOM 1522 N N . GLU A 1 197 ? -16.747 -6.098 -1.377 1.00 38.81 197 GLU A N 1
ATOM 1523 C CA . GLU A 1 197 ? -15.636 -7.007 -1.116 1.00 38.81 197 GLU A CA 1
ATOM 1524 C C . GLU A 1 197 ? -14.789 -6.509 0.062 1.00 38.81 197 GLU A C 1
ATOM 1526 O O . GLU A 1 197 ? -14.570 -5.313 0.268 1.00 38.81 197 GLU A O 1
ATOM 1531 N N . ALA A 1 198 ? -14.348 -7.455 0.892 1.00 45.47 198 ALA A N 1
ATOM 1532 C CA . ALA A 1 198 ? -13.531 -7.181 2.062 1.00 45.47 198 ALA A CA 1
ATOM 1533 C C . ALA A 1 198 ? -12.219 -6.498 1.644 1.00 45.47 198 ALA A C 1
ATOM 1535 O O . ALA A 1 198 ? -11.477 -7.025 0.820 1.00 45.47 198 ALA A O 1
ATOM 1536 N N . HIS A 1 199 ? -11.924 -5.339 2.240 1.00 52.50 199 HIS A N 1
ATOM 1537 C CA . HIS A 1 199 ? -10.681 -4.607 1.997 1.00 52.50 199 HIS A CA 1
ATOM 1538 C C . HIS A 1 199 ? -9.473 -5.550 2.193 1.00 52.50 199 HIS A C 1
ATOM 1540 O O . HIS A 1 199 ? -9.399 -6.214 3.231 1.00 52.50 199 HIS A O 1
ATOM 1546 N N . PRO A 1 200 ? -8.494 -5.605 1.268 1.00 55.56 200 PRO A N 1
ATOM 1547 C CA . PRO A 1 200 ? -7.391 -6.578 1.317 1.00 55.56 200 PRO A CA 1
ATOM 1548 C C . PRO A 1 200 ? -6.443 -6.392 2.517 1.00 55.56 200 PRO A C 1
ATOM 1550 O O . PRO A 1 200 ? -5.595 -7.239 2.792 1.00 55.56 200 PRO A O 1
ATOM 1553 N N . ALA A 1 201 ? -6.575 -5.282 3.244 1.00 63.19 201 ALA A N 1
ATOM 1554 C CA . ALA A 1 201 ? -5.765 -4.953 4.410 1.00 63.19 201 ALA A CA 1
ATOM 1555 C C . ALA A 1 201 ? -6.517 -5.302 5.700 1.00 63.19 201 ALA A C 1
ATOM 1557 O O . ALA A 1 201 ? -7.680 -4.933 5.863 1.00 63.19 201 ALA A O 1
ATOM 1558 N N . ARG A 1 202 ? -5.828 -5.963 6.641 1.00 74.44 202 ARG A N 1
ATOM 1559 C CA . ARG A 1 202 ? -6.392 -6.341 7.951 1.00 74.44 202 ARG A CA 1
ATOM 1560 C C . ARG A 1 202 ? -6.829 -5.131 8.767 1.00 74.44 202 ARG A C 1
ATOM 1562 O O . ARG A 1 202 ? -7.798 -5.224 9.518 1.00 74.44 202 ARG A O 1
ATOM 1569 N N . VAL A 1 203 ? -6.110 -4.020 8.621 1.00 80.62 203 VAL A N 1
ATOM 1570 C CA . VAL A 1 203 ? -6.419 -2.730 9.227 1.00 80.62 203 VAL A CA 1
ATOM 1571 C C . VAL A 1 203 ? -6.623 -1.695 8.135 1.00 80.62 203 VAL A C 1
ATOM 1573 O O . VAL A 1 203 ? -5.745 -1.482 7.300 1.00 80.62 203 VAL A O 1
ATOM 1576 N N . TYR A 1 204 ? -7.751 -0.998 8.171 1.00 83.31 204 TYR A N 1
ATOM 1577 C CA . TYR A 1 204 ? -7.970 0.172 7.329 1.00 83.31 204 TYR A CA 1
ATOM 1578 C C . TYR A 1 204 ? -8.569 1.314 8.142 1.00 83.31 204 TYR A C 1
ATOM 1580 O O . TYR A 1 204 ? -9.329 1.118 9.099 1.00 83.31 204 TYR A O 1
ATOM 1588 N N . LEU A 1 205 ? -8.200 2.530 7.756 1.00 84.94 205 LEU A N 1
ATOM 1589 C CA . LEU A 1 205 ? -8.706 3.747 8.361 1.00 84.94 205 LEU A CA 1
ATOM 1590 C C . LEU A 1 205 ? -9.829 4.301 7.484 1.00 84.94 205 LEU A C 1
ATOM 1592 O O . LEU A 1 205 ? -9.627 4.590 6.310 1.00 84.94 205 LEU A O 1
ATOM 1596 N N . GLY A 1 206 ? -11.025 4.414 8.055 1.00 81.06 206 GLY A N 1
ATOM 1597 C CA . GLY A 1 206 ? -12.163 5.058 7.411 1.00 81.06 206 GLY A CA 1
ATOM 1598 C C . GLY A 1 206 ? -12.057 6.582 7.471 1.00 81.06 206 GLY A C 1
ATOM 1599 O O . GLY A 1 206 ? -10.978 7.154 7.596 1.00 81.06 206 GLY A O 1
ATOM 1600 N N . LYS A 1 207 ? -13.201 7.273 7.433 1.00 79.56 207 LYS A N 1
ATOM 1601 C CA . LYS A 1 207 ? -13.225 8.737 7.566 1.00 79.56 207 LYS A CA 1
ATOM 1602 C C . LYS A 1 207 ? -12.638 9.167 8.915 1.00 79.56 207 LYS A C 1
ATOM 1604 O O . LYS A 1 207 ? -13.026 8.649 9.966 1.00 79.56 207 LYS A O 1
ATOM 1609 N N . PHE A 1 208 ? -11.746 10.149 8.872 1.00 85.62 208 PHE A N 1
ATOM 1610 C CA . PHE A 1 208 ? -11.158 10.770 10.051 1.00 85.62 208 PHE A CA 1
ATOM 1611 C C . PHE A 1 208 ? -11.076 12.289 9.896 1.00 85.62 208 PHE A C 1
ATOM 1613 O O . PHE A 1 208 ? -11.097 12.834 8.791 1.00 85.62 208 PHE A O 1
ATOM 1620 N N . ALA A 1 209 ? -11.001 12.964 11.033 1.00 82.88 209 ALA A N 1
ATOM 1621 C CA . ALA A 1 209 ? -10.839 14.395 11.166 1.00 82.88 209 ALA A CA 1
ATOM 1622 C C . ALA A 1 209 ? -9.636 14.682 12.067 1.00 82.88 209 ALA A C 1
ATOM 1624 O O . ALA A 1 209 ? -9.420 14.025 13.090 1.00 82.88 209 ALA A O 1
ATOM 1625 N N . ILE A 1 210 ? -8.870 15.691 11.673 1.00 87.88 210 ILE A N 1
ATOM 1626 C CA . ILE A 1 210 ? -7.770 16.240 12.453 1.00 87.88 210 ILE A CA 1
ATOM 1627 C C . ILE A 1 210 ? -8.222 17.624 12.905 1.00 87.88 210 ILE A C 1
ATOM 1629 O O . ILE A 1 210 ? -8.624 18.446 12.084 1.00 87.88 210 ILE A O 1
ATOM 1633 N N . VAL A 1 211 ? -8.188 17.873 14.209 1.00 86.62 211 VAL A N 1
ATOM 1634 C CA . VAL A 1 211 ? -8.594 19.147 14.804 1.00 86.62 211 VAL A CA 1
ATOM 1635 C C . VAL A 1 211 ? -7.402 19.732 15.537 1.00 86.62 211 VAL A C 1
ATOM 1637 O O . VAL A 1 211 ? -6.904 19.144 16.492 1.00 86.62 211 VAL A O 1
ATOM 1640 N N . GLN A 1 212 ? -6.948 20.906 15.116 1.00 83.50 212 GLN A N 1
ATOM 1641 C CA . GLN A 1 212 ? -5.923 21.640 15.848 1.00 83.50 212 GLN A CA 1
ATOM 1642 C C . GLN A 1 212 ? -6.579 22.455 16.961 1.00 83.50 212 GLN A C 1
ATOM 1644 O O . GLN A 1 212 ? -7.532 23.198 16.732 1.00 83.50 212 GLN A O 1
ATOM 1649 N N . THR A 1 213 ? -6.078 22.304 18.180 1.00 79.69 213 THR A N 1
ATOM 1650 C CA . THR A 1 213 ? -6.508 23.063 19.352 1.00 79.69 213 THR A CA 1
ATOM 1651 C C . THR A 1 213 ? -5.300 23.719 20.006 1.00 79.69 213 THR A C 1
ATOM 1653 O O . THR A 1 213 ? -4.165 23.276 19.855 1.00 79.69 213 THR A O 1
ATOM 1656 N N . VAL A 1 214 ? -5.524 24.814 20.726 1.00 77.00 214 VAL A N 1
ATOM 1657 C CA . VAL A 1 214 ? -4.478 25.448 21.531 1.00 77.00 214 VAL A CA 1
ATOM 1658 C C . VAL A 1 214 ? -4.851 25.246 22.988 1.00 77.00 214 VAL A C 1
ATOM 1660 O O . VAL A 1 214 ? -5.920 25.678 23.418 1.00 77.00 214 VAL A O 1
ATOM 1663 N N . ARG A 1 215 ? -3.983 24.571 23.741 1.00 73.56 215 ARG A N 1
ATOM 1664 C CA . ARG A 1 215 ? -4.174 24.303 25.170 1.00 73.56 215 ARG A CA 1
ATOM 1665 C C . ARG A 1 215 ? -2.944 24.795 25.917 1.00 73.56 215 ARG A C 1
ATOM 1667 O O . ARG A 1 215 ? -1.824 24.460 25.542 1.00 73.56 215 ARG A O 1
ATOM 1674 N N . ASP A 1 216 ? -3.147 25.654 26.912 1.00 71.69 216 ASP A N 1
ATOM 1675 C CA . ASP A 1 216 ? -2.071 26.268 27.707 1.00 71.69 216 ASP A CA 1
ATOM 1676 C C . ASP A 1 216 ? -0.972 26.939 26.855 1.00 71.69 216 ASP A C 1
ATOM 1678 O O . ASP A 1 216 ? 0.221 26.843 27.140 1.00 71.69 216 ASP A O 1
ATOM 1682 N N . GLY A 1 217 ? -1.369 27.587 25.752 1.00 74.38 217 GLY A N 1
ATOM 1683 C CA . GLY A 1 217 ? -0.451 28.260 24.825 1.00 74.38 217 GLY A CA 1
ATOM 1684 C C . GLY A 1 217 ? 0.374 27.329 23.926 1.00 74.38 217 GLY A C 1
ATOM 1685 O O . GLY A 1 217 ? 1.191 27.818 23.148 1.00 74.38 217 GLY A O 1
ATOM 1686 N N . LYS A 1 218 ? 0.164 26.007 23.987 1.00 77.12 218 LYS A N 1
ATOM 1687 C CA . LYS A 1 218 ? 0.795 25.021 23.099 1.00 77.12 218 LYS A CA 1
ATOM 1688 C C . LYS A 1 218 ? -0.198 24.536 22.046 1.00 77.12 218 LYS A C 1
ATOM 1690 O O . LYS A 1 218 ? -1.351 24.237 22.359 1.00 77.12 218 LYS A O 1
ATOM 1695 N N . ALA A 1 219 ? 0.260 24.449 20.798 1.00 80.31 219 ALA A N 1
ATOM 1696 C CA . ALA A 1 219 ? -0.500 23.816 19.728 1.00 80.31 219 ALA A CA 1
ATOM 1697 C C . ALA A 1 219 ? -0.593 22.307 19.995 1.00 80.31 219 ALA A C 1
ATOM 1699 O O . ALA A 1 219 ? 0.423 21.630 20.148 1.00 80.31 219 ALA A O 1
ATOM 1700 N N . MET A 1 220 ? -1.817 21.801 20.067 1.00 85.50 220 MET A N 1
ATOM 1701 C CA . MET A 1 220 ? -2.153 20.395 20.237 1.00 85.50 220 MET A CA 1
ATOM 1702 C C . MET A 1 220 ? -2.980 19.946 19.040 1.00 85.50 220 MET A C 1
ATOM 1704 O O . MET A 1 220 ? -3.820 20.680 18.523 1.00 85.50 220 MET A O 1
ATOM 1708 N N . THR A 1 221 ? -2.754 18.724 18.585 1.00 88.56 221 THR A N 1
ATOM 1709 C CA . THR A 1 221 ? -3.534 18.123 17.507 1.00 88.56 221 THR A CA 1
ATOM 1710 C C . THR A 1 221 ? -4.385 17.007 18.084 1.00 88.56 221 THR A C 1
ATOM 1712 O O . THR A 1 221 ? -3.863 16.076 18.692 1.00 88.56 221 THR A O 1
ATOM 1715 N N . GLY A 1 222 ? -5.697 17.111 17.913 1.00 87.50 222 GLY A N 1
ATOM 1716 C CA . GLY A 1 222 ? -6.656 16.052 18.178 1.00 87.50 222 GLY A CA 1
ATOM 1717 C C . GLY A 1 222 ? -6.913 15.246 16.911 1.00 87.50 222 GLY A C 1
ATOM 1718 O O . GLY A 1 222 ? -7.145 15.806 15.841 1.00 87.50 222 GLY A O 1
ATOM 1719 N N . PHE A 1 223 ? -6.897 13.928 17.037 1.00 89.81 223 PHE A N 1
ATOM 1720 C CA . PHE A 1 223 ? -7.301 12.995 15.998 1.00 89.81 223 PHE A CA 1
ATOM 1721 C C . PHE A 1 223 ? -8.622 12.340 16.398 1.00 89.81 223 PHE A C 1
ATOM 1723 O O . PHE A 1 223 ? -8.758 11.859 17.527 1.00 89.81 223 PHE A O 1
ATOM 1730 N N . GLN A 1 224 ? -9.580 12.292 15.475 1.00 84.12 224 GLN A N 1
ATOM 1731 C CA . GLN A 1 224 ? -10.815 11.529 15.629 1.00 84.12 224 GLN A CA 1
ATOM 1732 C C . GLN A 1 224 ? -11.110 10.768 14.339 1.00 84.12 224 GLN A C 1
ATOM 1734 O O . GLN A 1 224 ? -11.249 11.370 13.280 1.00 84.12 224 GLN A O 1
ATOM 1739 N N . GLY A 1 225 ? -11.244 9.449 14.411 1.00 81.31 225 GLY A N 1
ATOM 1740 C CA . GLY A 1 225 ? -11.490 8.631 13.225 1.00 81.31 225 GLY A CA 1
ATOM 1741 C C . GLY A 1 225 ? -12.138 7.298 13.546 1.00 81.31 225 GLY A C 1
ATOM 1742 O O . GLY A 1 225 ? -12.332 6.951 14.710 1.00 81.31 225 GLY A O 1
ATOM 1743 N N . ARG A 1 226 ? -12.477 6.542 12.505 1.00 80.19 226 ARG A N 1
ATOM 1744 C CA . ARG A 1 226 ? -12.937 5.156 12.630 1.00 80.19 226 ARG A CA 1
ATOM 1745 C C . ARG A 1 226 ? -11.921 4.236 11.975 1.00 80.19 226 ARG A C 1
ATOM 1747 O O . ARG A 1 226 ? -11.621 4.415 10.799 1.00 80.19 226 ARG A O 1
ATOM 1754 N N . MET A 1 227 ? -11.415 3.269 12.726 1.00 82.25 227 MET A N 1
ATOM 1755 C CA . MET A 1 227 ? -10.514 2.240 12.219 1.00 82.25 227 MET A CA 1
ATOM 1756 C C . MET A 1 227 ? -11.224 0.898 12.285 1.00 82.25 227 MET A C 1
ATOM 1758 O O . MET A 1 227 ? -11.944 0.622 13.244 1.00 82.25 227 MET A O 1
ATOM 1762 N N . THR A 1 228 ? -11.033 0.080 11.263 1.00 79.12 228 THR A N 1
ATOM 1763 C CA . THR A 1 228 ? -11.493 -1.303 11.267 1.00 79.12 228 THR A CA 1
ATOM 1764 C C . THR A 1 228 ? -10.271 -2.200 11.297 1.00 79.12 228 THR A C 1
ATOM 1766 O O . THR A 1 228 ? -9.374 -2.018 10.478 1.00 79.12 228 THR A O 1
ATOM 1769 N N . ALA A 1 229 ? -10.233 -3.139 12.238 1.00 78.12 229 ALA A N 1
ATOM 1770 C CA . ALA A 1 229 ? -9.194 -4.156 12.341 1.00 78.12 229 ALA A CA 1
ATOM 1771 C C . ALA A 1 229 ? -9.844 -5.538 12.453 1.00 78.12 229 ALA A C 1
ATOM 1773 O O . ALA A 1 229 ? -10.734 -5.724 13.282 1.00 78.12 229 ALA A O 1
ATOM 1774 N N . ASP A 1 230 ? -9.427 -6.491 11.617 1.00 74.75 230 ASP A N 1
ATOM 1775 C CA . ASP A 1 230 ? -9.955 -7.867 11.602 1.00 74.75 230 ASP A CA 1
ATOM 1776 C C . ASP A 1 230 ? -11.499 -7.927 11.518 1.00 74.75 230 ASP A C 1
ATOM 1778 O O . ASP A 1 230 ? -12.152 -8.735 12.173 1.00 74.75 230 ASP A O 1
ATOM 1782 N N . GLY A 1 231 ? -12.101 -7.017 10.740 1.00 69.56 231 GLY A N 1
ATOM 1783 C CA . GLY A 1 231 ? -13.558 -6.894 10.579 1.00 69.56 231 GLY A CA 1
ATOM 1784 C C . GLY A 1 231 ? -14.280 -6.123 11.693 1.00 69.56 231 GLY A C 1
ATOM 1785 O O . GLY A 1 231 ? -15.446 -5.769 11.531 1.00 69.56 231 GLY A O 1
ATOM 1786 N N . ASN A 1 232 ? -13.598 -5.781 12.789 1.00 65.75 232 ASN A N 1
ATOM 1787 C CA . ASN A 1 232 ? -14.171 -5.012 13.891 1.00 65.75 232 ASN A CA 1
ATOM 1788 C C . ASN A 1 232 ? -13.907 -3.518 13.711 1.00 65.75 232 ASN A C 1
ATOM 1790 O O . ASN A 1 232 ? -12.757 -3.080 13.714 1.00 65.75 232 ASN A O 1
ATOM 1794 N N . SER A 1 233 ? -14.971 -2.723 13.587 1.00 73.31 233 SER A N 1
ATOM 1795 C CA . SER A 1 233 ? -14.873 -1.269 13.444 1.00 73.31 233 SER A CA 1
ATOM 1796 C C . SER A 1 233 ? -15.018 -0.560 14.789 1.00 73.31 233 SER A C 1
ATOM 1798 O O . SER A 1 233 ? -15.976 -0.803 15.521 1.00 73.31 233 SER A O 1
ATOM 1800 N N . PHE A 1 234 ? -14.089 0.339 15.115 1.00 71.19 234 PHE A N 1
ATOM 1801 C CA . PHE A 1 234 ? -14.080 1.082 16.374 1.00 71.19 234 PHE A CA 1
ATOM 1802 C C . PHE A 1 234 ? -13.617 2.530 16.194 1.00 71.19 234 PHE A C 1
ATOM 1804 O O . PHE A 1 234 ? -12.903 2.891 15.254 1.00 71.19 234 PHE A O 1
ATOM 1811 N N . ALA A 1 235 ? -14.064 3.389 17.111 1.00 76.56 235 ALA A N 1
ATOM 1812 C CA . ALA A 1 235 ? -13.691 4.794 17.127 1.00 76.56 235 ALA A CA 1
ATOM 1813 C C . ALA A 1 235 ? -12.310 4.988 17.766 1.00 76.56 235 ALA A C 1
ATOM 1815 O O . ALA A 1 235 ? -12.026 4.492 18.858 1.00 76.56 235 ALA A O 1
ATOM 1816 N N . LEU A 1 236 ? -11.474 5.766 17.090 1.00 80.88 236 LEU A N 1
ATOM 1817 C CA . LEU A 1 236 ? -10.180 6.229 17.558 1.00 80.88 236 LEU A CA 1
ATOM 1818 C C . LEU A 1 236 ? -10.287 7.692 17.976 1.00 80.88 236 LEU A C 1
ATOM 1820 O O . LEU A 1 236 ? -10.826 8.524 17.241 1.00 80.88 236 LEU A O 1
ATOM 1824 N N . ARG A 1 237 ? -9.729 8.009 19.143 1.00 84.56 237 ARG A N 1
ATOM 1825 C CA . ARG A 1 237 ? -9.524 9.384 19.591 1.00 84.56 237 ARG A CA 1
ATOM 1826 C C . ARG A 1 237 ? -8.183 9.486 20.296 1.00 84.56 237 ARG A C 1
ATOM 1828 O O . ARG A 1 237 ? -7.907 8.682 21.180 1.00 84.56 237 ARG A O 1
ATOM 1835 N N . GLY A 1 238 ? -7.382 10.466 19.911 1.00 81.56 238 GLY A N 1
ATOM 1836 C CA . GLY A 1 238 ? -6.071 10.701 20.504 1.00 81.56 238 GLY A CA 1
ATOM 1837 C C . GLY A 1 238 ? -5.663 12.155 20.378 1.00 81.56 238 GLY A C 1
ATOM 1838 O O . GLY A 1 238 ? -6.211 12.902 19.568 1.00 81.56 238 GLY A O 1
ATOM 1839 N N . GLU A 1 239 ? -4.712 12.559 21.207 1.00 88.69 239 GLU A N 1
ATOM 1840 C CA . GLU A 1 239 ? -4.127 13.896 21.195 1.00 88.69 239 GLU A CA 1
ATOM 1841 C C . GLU A 1 239 ? -2.603 13.771 21.131 1.00 88.69 239 GLU A C 1
ATOM 1843 O O . GLU A 1 239 ? -2.023 12.830 21.678 1.00 88.69 239 GLU A O 1
ATOM 1848 N N . GLY A 1 240 ? -1.951 14.712 20.453 1.00 88.31 240 GLY A N 1
ATOM 1849 C CA . GLY A 1 240 ? -0.499 14.725 20.307 1.00 88.31 240 GLY A CA 1
ATOM 1850 C C . GLY A 1 240 ? 0.038 16.053 19.785 1.00 88.31 240 GLY A C 1
ATOM 1851 O O . GLY A 1 240 ? -0.718 16.949 19.412 1.00 88.31 240 GLY A O 1
ATOM 1852 N N . ALA A 1 241 ? 1.365 16.174 19.738 1.00 88.00 241 ALA A N 1
ATOM 1853 C CA . ALA A 1 241 ? 2.048 17.373 19.241 1.00 88.00 241 ALA A CA 1
ATOM 1854 C C . ALA A 1 241 ? 1.844 17.615 17.729 1.00 88.00 241 ALA A C 1
ATOM 1856 O O . ALA A 1 241 ? 2.074 18.717 17.244 1.00 88.00 241 ALA A O 1
ATOM 1857 N N . GLY A 1 242 ? 1.395 16.598 16.988 1.00 90.06 242 GLY A N 1
ATOM 1858 C CA . GLY A 1 242 ? 1.085 16.675 15.563 1.00 90.06 242 GLY A CA 1
ATOM 1859 C C . GLY A 1 242 ? 0.137 15.552 15.124 1.00 90.06 242 GLY A C 1
ATOM 1860 O O . GLY A 1 242 ? -0.179 14.678 15.938 1.00 90.06 242 GLY A O 1
ATOM 1861 N N . PRO A 1 243 ? -0.307 15.547 13.854 1.00 92.25 243 PRO A N 1
ATOM 1862 C CA . PRO A 1 243 ? -1.304 14.601 13.344 1.00 92.25 243 PRO A CA 1
ATOM 1863 C C . PRO A 1 243 ? -0.903 13.134 13.512 1.00 92.25 243 PRO A C 1
ATOM 1865 O O . PRO A 1 243 ? -1.674 12.346 14.056 1.00 92.25 243 PRO A O 1
ATOM 1868 N N . LEU A 1 244 ? 0.329 12.788 13.126 1.00 93.50 244 LEU A N 1
ATOM 1869 C CA . LEU A 1 244 ? 0.855 11.430 13.259 1.00 93.50 244 LEU A CA 1
ATOM 1870 C C . LEU A 1 244 ? 0.916 10.989 14.728 1.00 93.50 244 LEU A C 1
ATOM 1872 O O . LEU A 1 244 ? 0.426 9.920 15.071 1.00 93.50 244 LEU A O 1
ATOM 1876 N N . ALA A 1 245 ? 1.447 11.831 15.619 1.00 92.06 245 ALA A N 1
ATOM 1877 C CA . ALA A 1 245 ? 1.524 11.518 17.047 1.00 92.06 245 ALA A CA 1
ATOM 1878 C C . ALA A 1 245 ? 0.132 11.351 17.685 1.00 92.06 245 ALA A C 1
ATOM 1880 O O . ALA A 1 245 ? -0.074 10.444 18.489 1.00 92.06 245 ALA A O 1
ATOM 1881 N N . ALA A 1 246 ? -0.833 12.194 17.304 1.00 92.19 246 ALA A N 1
ATOM 1882 C CA . ALA A 1 246 ? -2.214 12.095 17.768 1.00 92.19 246 ALA A CA 1
ATOM 1883 C C . ALA A 1 246 ? -2.884 10.796 17.295 1.00 92.19 246 ALA A C 1
ATOM 1885 O O . ALA A 1 246 ? -3.591 10.152 18.070 1.00 92.19 246 ALA A O 1
ATOM 1886 N N . PHE A 1 247 ? -2.624 10.385 16.050 1.00 94.38 247 PHE A N 1
ATOM 1887 C CA . PHE A 1 247 ? -3.083 9.107 15.512 1.00 94.38 247 PHE A CA 1
ATOM 1888 C C . PHE A 1 247 ? -2.463 7.911 16.251 1.00 94.38 247 PHE A C 1
ATOM 1890 O O . PHE A 1 247 ? -3.202 7.042 16.709 1.00 94.38 247 PHE A O 1
ATOM 1897 N N . LEU A 1 248 ? -1.138 7.879 16.434 1.00 93.12 248 LEU A N 1
ATOM 1898 C CA . LEU A 1 248 ? -0.460 6.778 17.136 1.00 93.12 248 LEU A CA 1
ATOM 1899 C C . LEU A 1 248 ? -0.926 6.657 18.596 1.00 93.12 248 LEU A C 1
ATOM 1901 O O . LEU A 1 248 ? -1.194 5.552 19.059 1.00 93.12 248 LEU A O 1
ATOM 1905 N N . SER A 1 249 ? -1.125 7.787 19.281 1.00 90.19 249 SER A N 1
ATOM 1906 C CA . SER A 1 249 ? -1.727 7.847 20.623 1.00 90.19 249 SER A CA 1
ATOM 1907 C C . SER A 1 249 ? -3.153 7.275 20.643 1.00 90.19 249 SER A C 1
ATOM 1909 O O . SER A 1 249 ? -3.514 6.507 21.537 1.00 90.19 249 SER A O 1
ATOM 1911 N N . ALA A 1 250 ? -3.960 7.576 19.618 1.00 88.31 250 ALA A N 1
ATOM 1912 C CA . ALA A 1 250 ? -5.305 7.021 19.484 1.00 88.31 250 ALA A CA 1
ATOM 1913 C C . ALA A 1 250 ? -5.287 5.493 19.310 1.00 88.31 250 ALA A C 1
ATOM 1915 O O . ALA A 1 250 ? -6.093 4.789 19.926 1.00 88.31 250 ALA A O 1
ATOM 1916 N N . VAL A 1 251 ? -4.372 4.984 18.477 1.00 89.00 251 VAL A N 1
ATOM 1917 C CA . VAL A 1 251 ? -4.185 3.545 18.243 1.00 89.00 251 VAL A CA 1
ATOM 1918 C C . VAL A 1 251 ? -3.721 2.852 19.520 1.00 89.00 251 VAL A C 1
ATOM 1920 O O . VAL A 1 251 ? -4.320 1.844 19.899 1.00 89.00 251 VAL A O 1
ATOM 1923 N N . GLU A 1 252 ? -2.733 3.406 20.225 1.00 88.12 252 GLU A N 1
ATOM 1924 C CA . GLU A 1 252 ? -2.248 2.872 21.501 1.00 88.12 252 GLU A CA 1
ATOM 1925 C C . GLU A 1 252 ? -3.385 2.761 22.522 1.00 88.12 252 GLU A C 1
ATOM 1927 O O . GLU A 1 252 ? -3.594 1.694 23.103 1.00 88.12 252 GLU A O 1
ATOM 1932 N N . GLY A 1 253 ? -4.165 3.832 22.696 1.00 79.81 253 GLY A N 1
ATOM 1933 C CA . GLY A 1 253 ? -5.253 3.869 23.673 1.00 79.81 253 GLY A CA 1
ATOM 1934 C C . GLY A 1 253 ? -6.346 2.825 23.426 1.00 79.81 253 GLY A C 1
ATOM 1935 O O . GLY A 1 253 ? -6.984 2.371 24.375 1.00 79.81 253 GLY A O 1
ATOM 1936 N N . ARG A 1 254 ? -6.564 2.419 22.168 1.00 76.56 254 ARG A N 1
ATOM 1937 C CA . ARG A 1 254 ? -7.625 1.469 21.792 1.00 76.56 254 ARG A CA 1
ATOM 1938 C C . ARG A 1 254 ? -7.148 0.049 21.536 1.00 76.56 254 ARG A C 1
ATOM 1940 O O . ARG A 1 254 ? -7.947 -0.862 21.699 1.00 76.56 254 ARG A O 1
ATOM 1947 N N . THR A 1 255 ? -5.891 -0.162 21.160 1.00 77.88 255 THR A N 1
ATOM 1948 C CA . THR A 1 255 ? -5.375 -1.491 20.774 1.00 77.88 255 THR A CA 1
ATOM 1949 C C . THR A 1 255 ? -4.269 -2.010 21.692 1.00 77.88 255 THR A C 1
ATOM 1951 O O . THR A 1 255 ? -3.847 -3.155 21.554 1.00 77.88 255 THR A O 1
ATOM 1954 N N . ARG A 1 256 ? -3.777 -1.177 22.626 1.00 77.75 256 ARG A N 1
ATOM 1955 C CA . ARG A 1 256 ? -2.562 -1.399 23.441 1.00 77.75 256 ARG A CA 1
ATOM 1956 C C . ARG A 1 256 ? -1.274 -1.585 22.628 1.00 77.75 256 ARG A C 1
ATOM 1958 O O . ARG A 1 256 ? -0.226 -1.853 23.211 1.00 77.75 256 ARG A O 1
ATOM 1965 N N . LEU A 1 257 ? -1.328 -1.415 21.307 1.00 83.31 257 LEU A N 1
ATOM 1966 C CA . LEU A 1 257 ? -0.161 -1.473 20.438 1.00 83.31 257 LEU A CA 1
ATOM 1967 C C . LEU A 1 257 ? 0.556 -0.128 20.470 1.00 83.31 257 LEU A C 1
ATOM 1969 O O . LEU A 1 257 ? -0.005 0.902 20.093 1.00 83.31 257 LEU A O 1
ATOM 1973 N N . ARG A 1 258 ? 1.802 -0.142 20.937 1.00 87.81 258 ARG A N 1
ATOM 1974 C CA . ARG A 1 258 ? 2.636 1.053 21.046 1.00 87.81 258 ARG A CA 1
ATOM 1975 C C . ARG A 1 258 ? 3.571 1.159 19.863 1.00 87.81 258 ARG A C 1
ATOM 1977 O O . ARG A 1 258 ? 4.565 0.438 19.796 1.00 87.81 258 ARG A O 1
ATOM 1984 N N . PHE A 1 259 ? 3.299 2.113 18.988 1.00 90.69 259 PHE A N 1
ATOM 1985 C CA . PHE A 1 259 ? 4.155 2.418 17.851 1.00 90.69 259 PHE A CA 1
ATOM 1986 C C . PHE A 1 259 ? 4.830 3.773 18.031 1.00 90.69 259 PHE A C 1
ATOM 1988 O O . PHE A 1 259 ? 4.217 4.731 18.501 1.00 90.69 259 PHE A O 1
ATOM 1995 N N . SER A 1 260 ? 6.086 3.854 17.610 1.00 91.19 260 SER A N 1
ATOM 1996 C CA . SER A 1 260 ? 6.839 5.100 17.518 1.00 91.19 260 SER A CA 1
ATOM 1997 C C . SER A 1 260 ? 7.302 5.317 16.082 1.00 91.19 260 SER A C 1
ATOM 1999 O O . SER A 1 260 ? 7.816 4.393 15.446 1.00 91.19 260 SER A O 1
ATOM 2001 N N . ALA A 1 261 ? 7.126 6.536 15.574 1.00 92.19 261 ALA A N 1
ATOM 2002 C CA . ALA A 1 261 ? 7.693 6.945 14.296 1.00 92.19 261 ALA A CA 1
ATOM 2003 C C . ALA A 1 261 ? 9.186 7.244 14.476 1.00 92.19 261 ALA A C 1
ATOM 2005 O O . ALA A 1 261 ? 9.560 8.154 15.215 1.00 92.19 261 ALA A O 1
ATOM 2006 N N . VAL A 1 262 ? 10.031 6.452 13.819 1.00 91.94 262 VAL A N 1
ATOM 2007 C CA . VAL A 1 262 ? 11.494 6.564 13.896 1.00 91.94 262 VAL A CA 1
ATOM 2008 C C . VAL A 1 262 ? 12.014 7.558 12.867 1.00 91.94 262 VAL A C 1
ATOM 2010 O O . VAL A 1 262 ? 12.872 8.382 13.169 1.00 91.94 262 VAL A O 1
ATOM 2013 N N . GLU A 1 263 ? 11.494 7.474 11.645 1.00 92.50 263 GLU A N 1
ATOM 2014 C CA . GLU A 1 263 ? 11.953 8.272 10.515 1.00 92.50 263 GLU A CA 1
ATOM 2015 C C . GLU A 1 263 ? 10.779 8.562 9.580 1.00 92.50 263 GLU A C 1
ATOM 2017 O O . GLU A 1 263 ? 9.934 7.695 9.347 1.00 92.50 263 GLU A O 1
ATOM 2022 N N . THR A 1 264 ? 10.720 9.778 9.041 1.00 92.75 264 THR A N 1
ATOM 2023 C CA . THR A 1 264 ? 9.698 10.189 8.078 1.00 92.75 264 THR A CA 1
ATOM 2024 C C . THR A 1 264 ? 10.341 10.890 6.887 1.00 92.75 264 THR A C 1
ATOM 2026 O O . THR A 1 264 ? 11.253 11.698 7.047 1.00 92.75 264 THR A O 1
ATOM 2029 N N . HIS A 1 265 ? 9.865 10.587 5.680 1.00 92.38 265 HIS A N 1
ATOM 2030 C CA . HIS A 1 265 ? 10.218 11.307 4.454 1.00 92.38 265 HIS A CA 1
ATOM 2031 C C . HIS A 1 265 ? 8.948 11.753 3.753 1.00 92.38 265 HIS A C 1
ATOM 2033 O O . HIS A 1 265 ? 7.949 11.041 3.763 1.00 92.38 265 HIS A O 1
ATOM 2039 N N . GLU A 1 266 ? 9.011 12.897 3.089 1.00 91.44 266 GLU A N 1
ATOM 2040 C CA . GLU A 1 266 ? 7.916 13.410 2.272 1.00 91.44 266 GLU A CA 1
ATOM 2041 C C . GLU A 1 266 ? 8.456 13.823 0.914 1.00 91.44 266 GLU A C 1
ATOM 2043 O O . GLU A 1 266 ? 9.537 14.416 0.819 1.00 91.44 266 GLU A O 1
ATOM 2048 N N . ARG A 1 267 ? 7.711 13.492 -0.138 1.00 90.44 267 ARG A N 1
ATOM 2049 C CA . ARG A 1 267 ? 7.980 13.932 -1.507 1.00 90.44 267 ARG A CA 1
ATOM 2050 C C . ARG A 1 267 ? 6.672 14.300 -2.188 1.00 90.44 267 ARG A C 1
ATOM 2052 O O . ARG A 1 267 ? 5.627 13.748 -1.866 1.00 90.44 267 ARG A O 1
ATOM 2059 N N . ALA A 1 268 ? 6.734 15.227 -3.135 1.00 87.25 268 ALA A N 1
ATOM 2060 C CA . ALA A 1 268 ? 5.616 15.446 -4.042 1.00 87.25 268 ALA A CA 1
ATOM 2061 C C . ALA A 1 268 ? 5.489 14.246 -4.993 1.00 87.25 268 ALA A C 1
ATOM 2063 O O . ALA A 1 268 ? 6.511 13.671 -5.389 1.00 87.25 268 ALA A O 1
ATOM 2064 N N . SER A 1 269 ? 4.257 13.885 -5.354 1.00 87.44 269 SER A N 1
ATOM 2065 C CA . SER A 1 269 ? 4.021 12.984 -6.482 1.00 87.44 269 SER A CA 1
ATOM 2066 C C . SER A 1 269 ? 4.640 13.571 -7.753 1.00 87.44 269 SER A C 1
ATOM 2068 O O . SER A 1 269 ? 4.665 14.789 -7.943 1.00 87.44 269 SER A O 1
ATOM 2070 N N . LEU A 1 270 ? 5.170 12.707 -8.616 1.00 84.81 270 LEU A N 1
ATOM 2071 C CA . LEU A 1 270 ? 5.695 13.100 -9.925 1.00 84.81 270 LEU A CA 1
ATOM 2072 C C . LEU A 1 270 ? 4.610 13.137 -11.006 1.00 84.81 270 LEU A C 1
ATOM 2074 O O . LEU A 1 270 ? 4.918 13.467 -12.150 1.00 84.81 270 LEU A O 1
ATOM 2078 N N . ASP A 1 271 ? 3.370 12.784 -10.662 1.00 82.81 271 ASP A N 1
ATOM 2079 C CA . ASP A 1 271 ? 2.248 12.803 -11.591 1.00 82.81 271 ASP A CA 1
ATOM 2080 C C . ASP A 1 271 ? 1.867 14.265 -11.878 1.00 82.81 271 ASP A C 1
ATOM 2082 O O . ASP A 1 271 ? 1.430 14.971 -10.966 1.00 82.81 271 ASP A O 1
ATOM 2086 N N . PRO A 1 272 ? 2.006 14.746 -13.127 1.00 71.69 272 PRO A N 1
ATOM 2087 C CA . PRO A 1 272 ? 1.688 16.127 -13.476 1.00 71.69 272 PRO A CA 1
ATOM 2088 C C . PRO A 1 272 ? 0.195 16.467 -13.335 1.00 71.69 272 PRO A C 1
ATOM 2090 O O . PRO A 1 272 ? -0.150 17.649 -13.317 1.00 71.69 272 PRO A O 1
ATOM 2093 N N . ALA A 1 273 ? -0.688 15.466 -13.257 1.00 75.88 273 ALA A N 1
ATOM 2094 C CA . ALA A 1 273 ? -2.127 15.642 -13.071 1.00 75.88 273 ALA A CA 1
ATOM 2095 C C . ALA A 1 273 ? -2.572 15.556 -11.600 1.00 75.88 273 ALA A C 1
ATOM 2097 O O . ALA A 1 273 ? -3.724 15.883 -11.299 1.00 75.88 273 ALA A O 1
ATOM 2098 N N . SER A 1 274 ? -1.686 15.145 -10.688 1.00 77.50 274 SER A N 1
ATOM 2099 C CA . SER A 1 274 ? -1.990 14.985 -9.267 1.00 77.50 274 SER A CA 1
ATOM 2100 C C . SER A 1 274 ? -1.312 16.062 -8.414 1.00 77.50 274 SER A C 1
ATOM 2102 O O . SER A 1 274 ? -0.218 16.538 -8.707 1.00 77.50 274 SER A O 1
ATOM 2104 N N . CYS A 1 275 ? -1.967 16.455 -7.321 1.00 72.56 275 CYS A N 1
ATOM 2105 C CA . CYS A 1 275 ? -1.372 17.288 -6.271 1.00 72.56 275 CYS A CA 1
ATOM 2106 C C . CYS A 1 275 ? -1.030 16.471 -5.016 1.00 72.56 275 CYS A C 1
ATOM 2108 O O . CYS A 1 275 ? -0.867 17.044 -3.939 1.00 72.56 275 CYS A O 1
ATOM 2110 N N . ASP A 1 276 ? -0.953 15.146 -5.141 1.00 86.25 276 ASP A N 1
ATOM 2111 C CA . ASP A 1 276 ? -0.728 14.259 -4.008 1.00 86.25 276 ASP A CA 1
ATOM 2112 C C . ASP A 1 276 ? 0.679 14.419 -3.427 1.00 86.25 276 ASP A C 1
ATOM 2114 O O . ASP A 1 276 ? 1.685 14.573 -4.132 1.00 86.25 276 ASP A O 1
ATOM 2118 N N . VAL A 1 277 ? 0.747 14.313 -2.104 1.00 90.44 277 VAL A N 1
ATOM 2119 C CA . VAL A 1 277 ? 1.992 14.184 -1.355 1.00 90.44 277 VAL A CA 1
ATOM 2120 C C . VAL A 1 277 ? 2.180 12.721 -0.990 1.00 90.44 277 VAL A C 1
ATOM 2122 O O . VAL A 1 277 ? 1.267 12.065 -0.484 1.00 90.44 277 VAL A O 1
ATOM 2125 N N . VAL A 1 278 ? 3.385 12.209 -1.222 1.00 93.69 278 VAL A N 1
ATOM 2126 C CA . VAL A 1 278 ? 3.784 10.853 -0.857 1.00 93.69 278 VAL A CA 1
ATOM 2127 C C . VAL A 1 278 ? 4.591 10.904 0.433 1.00 93.69 278 VAL A C 1
ATOM 2129 O O . VAL A 1 278 ? 5.698 11.455 0.470 1.00 93.69 278 VAL A O 1
ATOM 2132 N N . SER A 1 279 ? 4.049 10.311 1.491 1.00 95.31 279 SER A N 1
ATOM 2133 C CA . SER A 1 279 ? 4.718 10.197 2.785 1.00 95.31 279 SER A CA 1
ATOM 2134 C C . SER A 1 279 ? 5.249 8.782 2.996 1.00 95.31 279 SER A C 1
ATOM 2136 O O . SER A 1 279 ? 4.581 7.788 2.710 1.00 95.31 279 SER A O 1
ATOM 2138 N N . PHE A 1 280 ? 6.452 8.695 3.556 1.00 96.06 280 PHE A N 1
ATOM 2139 C CA . PHE A 1 280 ? 7.112 7.457 3.951 1.00 96.06 280 PHE A CA 1
ATOM 2140 C C . PHE A 1 280 ? 7.362 7.500 5.452 1.00 96.06 280 PHE A C 1
ATOM 2142 O O . PHE A 1 280 ? 8.030 8.416 5.927 1.00 96.06 280 PHE A O 1
ATOM 2149 N N . VAL A 1 281 ? 6.854 6.526 6.203 1.00 95.81 281 VAL A N 1
ATOM 2150 C CA . VAL A 1 281 ? 6.960 6.513 7.672 1.00 95.81 281 VAL A CA 1
ATOM 2151 C C . VAL A 1 281 ? 7.550 5.190 8.136 1.00 95.81 281 VAL A C 1
ATOM 2153 O O . VAL A 1 281 ? 6.964 4.139 7.900 1.00 95.81 281 VAL A O 1
ATOM 2156 N N . LEU A 1 282 ? 8.693 5.229 8.814 1.00 95.38 282 LEU A N 1
ATOM 2157 C CA . LEU A 1 282 ? 9.281 4.075 9.483 1.00 95.38 282 LEU A CA 1
ATOM 2158 C C . LEU A 1 282 ? 8.691 3.958 10.887 1.00 95.38 282 LEU A C 1
ATOM 2160 O O . LEU A 1 282 ? 8.993 4.779 11.758 1.00 95.38 282 LEU A O 1
ATOM 2164 N N . LEU A 1 283 ? 7.867 2.939 11.115 1.00 93.19 283 LEU A N 1
ATOM 2165 C CA . LEU A 1 283 ? 7.332 2.644 12.443 1.00 93.19 283 LEU A CA 1
ATOM 2166 C C . LEU A 1 283 ? 8.146 1.557 13.135 1.00 93.19 283 LEU A C 1
ATOM 2168 O O . LEU A 1 283 ? 8.563 0.583 12.509 1.00 93.19 283 LEU A O 1
ATOM 2172 N N . ALA A 1 284 ? 8.319 1.696 14.445 1.00 91.00 284 ALA A N 1
ATOM 2173 C CA . ALA A 1 284 ? 8.839 0.661 15.330 1.00 91.00 284 ALA A CA 1
ATOM 2174 C C . ALA A 1 284 ? 7.835 0.380 16.454 1.00 91.00 284 ALA A C 1
ATOM 2176 O O . ALA A 1 284 ? 7.328 1.314 17.082 1.00 91.00 284 ALA A O 1
ATOM 2177 N N . GLU A 1 285 ? 7.573 -0.897 16.728 1.00 87.00 285 GLU A N 1
ATOM 2178 C CA . GLU A 1 285 ? 6.816 -1.308 17.909 1.00 87.00 285 GLU A CA 1
ATOM 2179 C C . GLU A 1 285 ? 7.708 -1.165 19.152 1.00 87.00 285 GLU A C 1
ATOM 2181 O O . GLU A 1 285 ? 8.848 -1.631 19.188 1.00 87.00 285 GLU A O 1
ATOM 2186 N N . THR A 1 286 ? 7.202 -0.487 20.178 1.00 80.75 286 THR A N 1
ATOM 2187 C CA . THR A 1 286 ? 7.916 -0.277 21.442 1.00 80.75 286 THR A CA 1
ATOM 2188 C C . THR A 1 286 ? 7.317 -1.178 22.513 1.00 80.75 286 THR A C 1
ATOM 2190 O O . THR A 1 286 ? 6.216 -0.944 23.010 1.00 80.75 286 THR A O 1
ATOM 2193 N N . HIS A 1 287 ? 8.035 -2.237 22.886 1.00 68.81 287 HIS A N 1
ATOM 2194 C CA . HIS A 1 287 ? 7.596 -3.091 23.983 1.00 68.81 287 HIS A CA 1
ATOM 2195 C C . HIS A 1 287 ? 7.826 -2.398 25.328 1.00 68.81 287 HIS A C 1
ATOM 2197 O O . HIS A 1 287 ? 8.904 -1.883 25.618 1.00 68.81 287 HIS A O 1
ATOM 2203 N N . SER A 1 288 ? 6.810 -2.435 26.190 1.00 41.69 288 SER A N 1
ATOM 2204 C CA . SER A 1 288 ? 6.952 -2.145 27.616 1.00 41.69 288 SER A CA 1
ATOM 2205 C C . SER A 1 288 ? 7.726 -3.281 28.296 1.00 41.69 288 SER A C 1
ATOM 2207 O O . SER A 1 288 ? 7.152 -4.071 29.043 1.00 41.69 288 SER A O 1
ATOM 2209 N N . THR A 1 289 ? 9.029 -3.399 28.056 1.00 39.09 289 THR A N 1
ATOM 2210 C CA . THR A 1 289 ? 9.892 -4.172 28.952 1.00 39.09 289 THR A CA 1
ATOM 2211 C C . THR A 1 289 ? 10.331 -3.256 30.080 1.00 39.09 289 THR A C 1
ATOM 2213 O O . THR A 1 289 ? 11.098 -2.314 29.874 1.00 39.09 289 THR A O 1
ATOM 2216 N N . SER A 1 290 ? 9.821 -3.532 31.280 1.00 33.09 290 SER A N 1
ATOM 2217 C CA . SER A 1 290 ? 10.384 -3.043 32.533 1.00 33.09 290 SER A CA 1
ATOM 2218 C C . SER A 1 290 ? 11.907 -3.163 32.502 1.00 33.09 290 SER A C 1
ATOM 2220 O O . SER A 1 290 ? 12.443 -4.225 32.186 1.00 33.09 290 SER A O 1
ATOM 2222 N N . ALA A 1 291 ? 12.586 -2.072 32.836 1.00 37.78 291 ALA A N 1
ATOM 2223 C CA . ALA A 1 291 ? 14.030 -2.006 32.951 1.00 37.78 291 ALA A CA 1
ATOM 2224 C C . ALA A 1 291 ? 14.597 -3.174 33.780 1.00 37.78 291 ALA A C 1
ATOM 2226 O O . ALA A 1 291 ? 14.290 -3.292 34.962 1.00 37.78 291 ALA A O 1
ATOM 2227 N N . SER A 1 292 ? 15.459 -4.000 33.183 1.00 33.03 292 SER A N 1
ATOM 2228 C CA . SER A 1 292 ? 16.734 -4.404 33.792 1.00 33.03 292 SER A CA 1
ATOM 2229 C C . SER A 1 292 ? 17.589 -5.269 32.858 1.00 33.03 292 SER A C 1
ATOM 2231 O O . SER A 1 292 ? 17.111 -6.156 32.161 1.00 33.03 292 SER A O 1
ATOM 2233 N N . SER A 1 293 ? 18.894 -5.030 32.980 1.00 32.03 293 SER A N 1
ATOM 2234 C CA . SER A 1 293 ? 20.037 -5.874 32.620 1.00 32.03 293 SER A CA 1
ATOM 2235 C C . SER A 1 293 ? 20.590 -5.828 31.188 1.00 32.03 293 SER A C 1
ATOM 2237 O O . SER A 1 293 ? 20.106 -6.415 30.229 1.00 32.03 293 SER A O 1
ATOM 2239 N N . SER A 1 294 ? 21.738 -5.157 31.125 1.00 40.56 294 SER A N 1
ATOM 2240 C CA . SER A 1 294 ? 22.891 -5.462 30.291 1.00 40.56 294 SER A CA 1
ATOM 2241 C C . SER A 1 294 ? 23.249 -6.953 30.307 1.00 40.56 294 SER A C 1
ATOM 2243 O O . SER A 1 294 ? 23.682 -7.470 31.334 1.00 40.56 294 SER A O 1
ATOM 2245 N N . SER A 1 295 ? 23.143 -7.628 29.170 1.00 30.64 295 SER A N 1
ATOM 2246 C CA . SER A 1 295 ? 24.106 -8.626 28.676 1.00 30.64 295 SER A CA 1
ATOM 2247 C C . SER A 1 295 ? 23.589 -9.181 27.350 1.00 30.64 295 SER A C 1
ATOM 2249 O O . SER A 1 295 ? 22.387 -9.300 27.141 1.00 30.64 295 SER A O 1
ATOM 2251 N N . GLY A 1 296 ? 24.509 -9.405 26.411 1.00 40.84 296 GLY A N 1
ATOM 2252 C CA . GLY A 1 296 ? 24.192 -9.818 25.050 1.00 40.84 296 GLY A CA 1
ATOM 2253 C C . GLY A 1 296 ? 23.498 -11.177 24.963 1.00 40.84 296 GLY A C 1
ATOM 2254 O O . GLY A 1 296 ? 23.579 -11.998 25.872 1.00 40.84 296 GLY A O 1
ATOM 2255 N N . VAL A 1 297 ? 22.915 -11.391 23.779 1.00 39.00 297 VAL A N 1
ATOM 2256 C CA . VAL A 1 297 ? 22.079 -12.515 23.326 1.00 39.00 297 VAL A CA 1
ATOM 2257 C C . VAL A 1 297 ? 20.584 -12.314 23.611 1.00 39.00 297 VAL A C 1
ATOM 2259 O O . VAL A 1 297 ? 19.998 -12.939 24.486 1.00 39.00 297 VAL A O 1
ATOM 2262 N N . ALA A 1 298 ? 19.949 -11.457 22.804 1.00 30.84 298 ALA A N 1
ATOM 2263 C CA . ALA A 1 298 ? 18.495 -11.366 22.707 1.00 30.84 298 ALA A CA 1
ATOM 2264 C C . ALA A 1 298 ? 18.008 -12.169 21.488 1.00 30.84 298 ALA A C 1
ATOM 2266 O O . ALA A 1 298 ? 18.109 -11.709 20.354 1.00 30.84 298 ALA A O 1
ATOM 2267 N N . ASN A 1 299 ? 17.488 -13.372 21.735 1.00 30.66 299 ASN A N 1
ATOM 2268 C CA . ASN A 1 299 ? 16.514 -14.023 20.860 1.00 30.66 299 ASN A CA 1
ATOM 2269 C C . ASN A 1 299 ? 15.145 -13.861 21.532 1.00 30.66 299 ASN A C 1
ATOM 2271 O O . ASN A 1 299 ? 14.958 -14.356 22.642 1.00 30.66 299 ASN A O 1
ATOM 2275 N N . GLY A 1 300 ? 14.220 -13.160 20.870 1.00 30.42 300 GLY A N 1
ATOM 2276 C CA . GLY A 1 300 ? 12.842 -12.972 21.332 1.00 30.42 300 GLY A CA 1
ATOM 2277 C C . GLY A 1 300 ? 12.169 -11.726 20.746 1.00 30.42 300 GLY A C 1
ATOM 2278 O O . GLY A 1 300 ? 12.066 -10.712 21.424 1.00 30.42 300 GLY A O 1
ATOM 2279 N N . ASP A 1 301 ? 11.749 -11.817 19.481 1.00 39.72 301 ASP A N 1
ATOM 2280 C CA . ASP A 1 301 ? 10.602 -11.123 18.865 1.00 39.72 301 ASP A CA 1
ATOM 2281 C C . ASP A 1 301 ? 10.452 -9.591 18.982 1.00 39.72 301 ASP A C 1
ATOM 2283 O O . ASP A 1 301 ? 9.337 -9.089 19.092 1.00 39.72 301 ASP A O 1
ATOM 2287 N N . ALA A 1 302 ? 11.526 -8.810 18.835 1.00 50.00 302 ALA A N 1
ATOM 2288 C CA . ALA A 1 302 ? 11.361 -7.423 18.387 1.00 50.00 302 ALA A CA 1
ATOM 2289 C C . ALA A 1 302 ? 11.123 -7.426 16.867 1.00 50.00 302 ALA A C 1
ATOM 2291 O O . ALA A 1 302 ? 12.031 -7.749 16.095 1.00 50.00 302 ALA A O 1
ATOM 2292 N N . HIS A 1 303 ? 9.904 -7.119 16.414 1.00 64.44 303 HIS A N 1
ATOM 2293 C CA . HIS A 1 303 ? 9.643 -6.964 14.983 1.00 64.44 303 HIS A CA 1
ATOM 2294 C C . HIS A 1 303 ? 10.513 -5.841 14.414 1.00 64.44 303 HIS A C 1
ATOM 2296 O O . HIS A 1 303 ? 10.613 -4.755 14.987 1.00 64.44 303 HIS A O 1
ATOM 2302 N N . ALA A 1 304 ? 11.170 -6.124 13.286 1.00 77.00 304 ALA A N 1
ATOM 2303 C CA . ALA A 1 304 ? 11.970 -5.125 12.598 1.00 77.00 304 ALA A CA 1
ATOM 2304 C C . ALA A 1 304 ? 11.090 -3.906 12.259 1.00 77.00 304 ALA A C 1
ATOM 2306 O O . ALA A 1 304 ? 9.911 -4.071 11.918 1.00 77.00 304 ALA A O 1
ATOM 2307 N N . PRO A 1 305 ? 11.634 -2.681 12.357 1.00 88.81 305 PRO A N 1
ATOM 2308 C CA . PRO A 1 305 ? 10.887 -1.495 11.982 1.00 88.81 305 PRO A CA 1
ATOM 2309 C C . PRO A 1 305 ? 10.482 -1.599 10.507 1.00 88.81 305 PRO A C 1
ATOM 2311 O O . PRO A 1 305 ? 11.254 -2.088 9.680 1.00 88.81 305 PRO A O 1
ATOM 2314 N N . ALA A 1 306 ? 9.260 -1.177 10.191 1.00 91.38 306 ALA A N 1
ATOM 2315 C CA . ALA A 1 306 ? 8.681 -1.340 8.861 1.00 91.38 306 ALA A CA 1
ATOM 2316 C C . ALA A 1 306 ? 8.365 0.022 8.246 1.00 91.38 306 ALA A C 1
ATOM 2318 O O . ALA A 1 306 ? 7.760 0.876 8.901 1.00 91.38 306 ALA A O 1
ATOM 2319 N N . TRP A 1 307 ? 8.758 0.222 6.987 1.00 95.00 307 TRP A N 1
ATOM 2320 C CA . TRP A 1 307 ? 8.387 1.420 6.239 1.00 95.00 307 TRP A CA 1
ATOM 2321 C C . TRP A 1 307 ? 6.940 1.346 5.777 1.00 95.00 307 TRP A C 1
ATOM 2323 O O . TRP A 1 307 ? 6.536 0.353 5.201 1.00 95.00 307 TRP A O 1
ATOM 2333 N N . GLY A 1 308 ? 6.158 2.394 5.928 1.00 94.12 308 GLY A N 1
ATOM 2334 C CA . GLY A 1 308 ? 4.848 2.521 5.301 1.00 94.12 308 GLY A CA 1
ATOM 2335 C C . GLY A 1 308 ? 4.862 3.606 4.239 1.00 94.12 308 GLY A C 1
ATOM 2336 O O . GLY A 1 308 ? 5.694 4.512 4.303 1.00 94.12 308 GLY A O 1
ATOM 2337 N N . VAL A 1 309 ? 3.956 3.501 3.268 1.00 94.75 309 VAL A N 1
ATOM 2338 C CA . VAL A 1 309 ? 3.781 4.484 2.188 1.00 94.75 309 VAL A CA 1
ATOM 2339 C C . VAL A 1 309 ? 2.330 4.940 2.187 1.00 94.75 309 VAL A C 1
ATOM 2341 O O . VAL A 1 309 ? 1.426 4.114 2.301 1.00 94.75 309 VAL A O 1
ATOM 2344 N N . GLY A 1 310 ? 2.115 6.247 2.083 1.00 91.75 310 GLY A N 1
ATOM 2345 C CA . GLY A 1 310 ? 0.798 6.867 1.979 1.00 91.75 310 GLY A CA 1
ATOM 2346 C C . GLY A 1 310 ? 0.788 7.919 0.879 1.00 91.75 310 GLY A C 1
ATOM 2347 O O . GLY A 1 310 ? 1.823 8.525 0.597 1.00 91.75 310 GLY A O 1
ATOM 2348 N N . LEU A 1 311 ? -0.370 8.093 0.244 1.00 90.38 311 LEU A N 1
ATOM 2349 C CA . LEU A 1 311 ? -0.618 9.103 -0.782 1.00 90.38 311 LEU A CA 1
ATOM 2350 C C . LEU A 1 311 ? -1.927 9.817 -0.448 1.00 90.38 311 LEU A C 1
ATOM 2352 O O . LEU A 1 311 ? -2.949 9.158 -0.266 1.00 90.38 311 LEU A O 1
ATOM 2356 N N . ASP A 1 312 ? -1.885 11.142 -0.343 1.00 90.12 312 ASP A N 1
ATOM 2357 C CA . ASP A 1 312 ? -3.066 11.998 -0.177 1.00 90.12 312 ASP A CA 1
ATOM 2358 C C . ASP A 1 312 ? -2.703 13.445 -0.577 1.00 90.12 312 ASP A C 1
ATOM 2360 O O . ASP A 1 312 ? -1.546 13.845 -0.386 1.00 90.12 312 ASP A O 1
ATOM 2364 N N . PRO A 1 313 ? -3.653 14.255 -1.082 1.00 87.94 313 PRO A N 1
ATOM 2365 C CA . PRO A 1 313 ? -3.437 15.687 -1.300 1.00 87.94 313 PRO A CA 1
ATOM 2366 C C . PRO A 1 313 ? -3.063 16.459 -0.025 1.00 87.94 313 PRO A C 1
ATOM 2368 O O . PRO A 1 313 ? -2.386 17.483 -0.098 1.00 87.94 313 PRO A O 1
ATOM 2371 N N . ASP A 1 314 ? -3.520 16.003 1.147 1.00 89.31 314 ASP A N 1
ATOM 2372 C CA . ASP A 1 314 ? -3.166 16.574 2.447 1.00 89.31 314 ASP A CA 1
ATOM 2373 C C . ASP A 1 314 ? -1.951 15.833 3.049 1.00 89.31 314 ASP A C 1
ATOM 2375 O O . ASP A 1 314 ? -2.059 14.645 3.384 1.00 89.31 314 ASP A O 1
ATOM 2379 N N . PRO A 1 315 ? -0.810 16.517 3.282 1.00 90.94 315 PRO A N 1
ATOM 2380 C CA . PRO A 1 315 ? 0.379 15.913 3.888 1.00 90.94 315 PRO A CA 1
ATOM 2381 C C . PRO A 1 315 ? 0.091 15.193 5.211 1.00 90.94 315 PRO A C 1
ATOM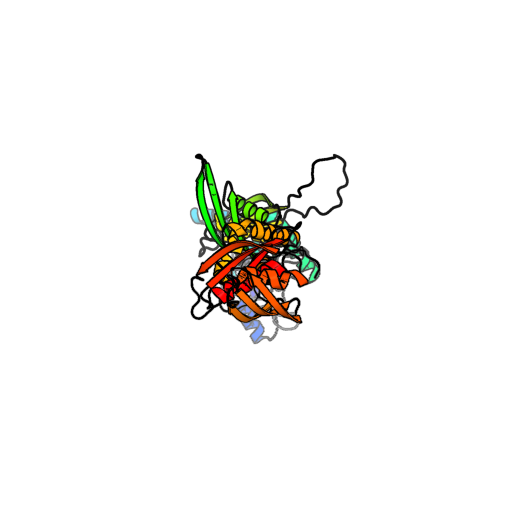 2383 O O . PRO A 1 315 ? 0.613 14.109 5.470 1.00 90.94 315 PRO A O 1
ATOM 2386 N N . ALA A 1 316 ? -0.785 15.757 6.050 1.00 91.50 316 ALA A N 1
ATOM 2387 C CA . ALA A 1 316 ? -1.110 15.164 7.342 1.00 91.50 316 ALA A CA 1
ATOM 2388 C C . ALA A 1 316 ? -1.857 13.832 7.188 1.00 91.50 316 ALA A C 1
ATOM 2390 O O . ALA A 1 316 ? -1.637 12.900 7.965 1.00 91.50 316 ALA A O 1
ATOM 2391 N N . ARG A 1 317 ? -2.727 13.727 6.179 1.00 90.94 317 ARG A N 1
ATOM 2392 C CA . ARG A 1 317 ? -3.432 12.483 5.854 1.00 90.94 317 ARG A CA 1
ATOM 2393 C C . ARG A 1 317 ? -2.492 11.462 5.237 1.00 90.94 317 ARG A C 1
ATOM 2395 O O . ARG A 1 317 ? -2.516 10.310 5.664 1.00 90.94 317 ARG A O 1
ATOM 2402 N N . SER A 1 318 ? -1.627 11.893 4.320 1.00 92.19 318 SER A N 1
ATOM 2403 C CA . SER A 1 318 ? -0.626 11.036 3.681 1.00 92.19 318 SER A CA 1
ATOM 2404 C C . SER A 1 318 ? 0.282 10.359 4.718 1.00 92.19 318 SER A C 1
ATOM 2406 O O . SER A 1 318 ? 0.447 9.137 4.700 1.00 92.19 318 SER A O 1
ATOM 2408 N N . GLN A 1 319 ? 0.758 11.103 5.725 1.00 93.88 319 GLN A N 1
ATOM 2409 C CA . GLN A 1 319 ? 1.527 10.541 6.845 1.00 93.88 319 GLN A CA 1
ATOM 2410 C C . GLN A 1 319 ? 0.749 9.496 7.658 1.00 93.88 319 GLN A C 1
ATOM 2412 O O . GLN A 1 319 ? 1.314 8.480 8.066 1.00 93.88 319 GLN A O 1
ATOM 2417 N N . ILE A 1 320 ? -0.539 9.731 7.920 1.00 93.62 320 ILE A N 1
ATOM 2418 C CA . ILE A 1 320 ? -1.378 8.794 8.681 1.00 93.62 320 ILE A CA 1
ATOM 2419 C C . ILE A 1 320 ? -1.632 7.522 7.867 1.00 93.62 320 ILE A C 1
ATOM 2421 O O . ILE A 1 320 ? -1.531 6.426 8.415 1.00 93.62 320 ILE A O 1
ATOM 2425 N N . LEU A 1 321 ? -1.894 7.638 6.563 1.00 92.19 321 LEU A N 1
ATOM 2426 C CA . LEU A 1 321 ? -2.030 6.482 5.672 1.00 92.19 321 LEU A CA 1
ATOM 2427 C C . LEU A 1 321 ? -0.726 5.678 5.599 1.00 92.19 321 LEU A C 1
ATOM 2429 O O . LEU A 1 321 ? -0.759 4.452 5.705 1.00 92.19 321 LEU A O 1
ATOM 2433 N N . ALA A 1 322 ? 0.424 6.354 5.533 1.00 93.75 322 ALA A N 1
ATOM 2434 C CA . ALA A 1 322 ? 1.728 5.706 5.623 1.00 93.75 322 ALA A CA 1
ATOM 2435 C C . ALA A 1 322 ? 1.89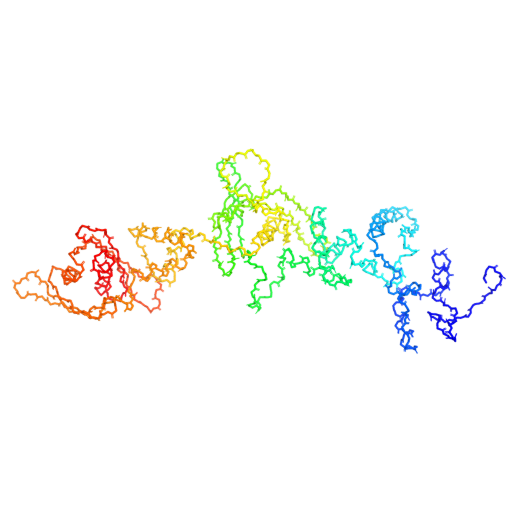9 4.965 6.959 1.00 93.75 322 ALA A C 1
ATOM 2437 O O . ALA A 1 322 ? 2.363 3.828 6.987 1.00 93.75 322 ALA A O 1
ATOM 2438 N N . ALA A 1 323 ? 1.463 5.547 8.077 1.00 93.94 323 ALA A N 1
ATOM 2439 C CA . ALA A 1 323 ? 1.486 4.860 9.365 1.00 93.94 323 ALA A CA 1
ATOM 2440 C C . ALA A 1 323 ? 0.573 3.619 9.385 1.00 93.94 323 ALA A C 1
ATOM 2442 O O . ALA A 1 323 ? 0.992 2.568 9.861 1.00 93.94 323 ALA A O 1
ATOM 2443 N N . VAL A 1 324 ? -0.637 3.694 8.821 1.00 91.81 324 VAL A N 1
ATOM 2444 C CA . VAL A 1 324 ? -1.552 2.541 8.688 1.00 91.81 324 VAL A CA 1
ATOM 2445 C C . VAL A 1 324 ? -0.929 1.435 7.826 1.00 91.81 324 VAL A C 1
ATOM 2447 O O . VAL A 1 324 ? -0.999 0.258 8.187 1.00 91.81 324 VAL A O 1
ATOM 2450 N N . SER A 1 325 ? -0.269 1.801 6.725 1.00 92.19 325 SER A N 1
ATOM 2451 C CA . SER A 1 325 ? 0.497 0.885 5.868 1.00 92.19 325 SER A CA 1
ATOM 2452 C C . SER A 1 325 ? 1.586 0.144 6.658 1.00 92.19 325 SER A C 1
ATOM 2454 O O . SER A 1 325 ? 1.675 -1.085 6.608 1.00 92.19 325 SER A O 1
ATOM 2456 N N . ALA A 1 326 ? 2.367 0.865 7.468 1.00 92.06 326 ALA A N 1
ATOM 2457 C CA . ALA A 1 326 ? 3.393 0.269 8.322 1.00 92.06 326 ALA A CA 1
ATOM 2458 C C . ALA A 1 326 ? 2.809 -0.616 9.443 1.00 92.06 326 ALA A C 1
ATOM 2460 O O . ALA A 1 326 ? 3.344 -1.696 9.701 1.00 92.06 326 ALA A O 1
ATOM 2461 N N . ILE A 1 327 ? 1.697 -0.208 10.069 1.00 90.44 327 ILE A N 1
ATOM 2462 C CA . ILE A 1 327 ? 0.998 -0.992 11.105 1.00 90.44 327 ILE A CA 1
ATOM 2463 C C . ILE A 1 327 ? 0.526 -2.332 10.538 1.00 90.44 327 ILE A C 1
ATOM 2465 O O . ILE A 1 327 ? 0.763 -3.363 11.161 1.00 90.44 327 ILE A O 1
ATOM 2469 N N . ASN A 1 328 ? -0.084 -2.350 9.347 1.00 88.31 328 ASN A N 1
ATOM 2470 C CA . ASN A 1 328 ? -0.510 -3.598 8.701 1.00 88.31 328 ASN A CA 1
ATOM 2471 C C . ASN A 1 328 ? 0.647 -4.592 8.542 1.00 88.31 328 ASN A C 1
ATOM 2473 O O . ASN A 1 328 ? 0.481 -5.785 8.802 1.00 88.31 328 ASN A O 1
ATOM 2477 N N . LYS A 1 329 ? 1.837 -4.096 8.193 1.00 86.19 329 LYS A N 1
ATOM 2478 C CA . LYS A 1 329 ? 3.034 -4.934 8.078 1.00 86.19 329 LYS A CA 1
ATOM 2479 C C . LYS A 1 329 ? 3.559 -5.425 9.420 1.00 86.19 329 LYS A C 1
ATOM 2481 O O . LYS A 1 329 ? 3.956 -6.584 9.513 1.00 86.19 329 LYS A O 1
ATOM 2486 N N . GLN A 1 330 ? 3.550 -4.584 10.454 1.00 83.75 330 GLN A N 1
ATOM 2487 C CA . GLN A 1 330 ? 3.991 -4.993 11.793 1.00 83.75 330 GLN A CA 1
ATOM 2488 C C . GLN A 1 330 ? 3.013 -5.944 12.481 1.00 83.75 330 GLN A C 1
ATOM 2490 O O . GLN A 1 330 ? 3.435 -6.805 13.243 1.00 83.75 330 GLN A O 1
ATOM 2495 N N . LEU A 1 331 ? 1.717 -5.848 12.191 1.00 79.12 331 LEU A N 1
ATOM 2496 C CA . LEU A 1 331 ? 0.714 -6.740 12.769 1.00 79.12 331 LEU A CA 1
ATOM 2497 C C . LEU A 1 331 ? 0.860 -8.192 12.302 1.00 79.12 331 LEU A C 1
ATOM 2499 O O . LEU A 1 331 ? 0.515 -9.106 13.056 1.00 79.12 331 LEU A O 1
ATOM 2503 N N . GLY A 1 332 ? 1.341 -8.427 11.077 1.00 73.88 332 GLY A N 1
ATOM 2504 C CA . GLY A 1 332 ? 1.500 -9.772 10.520 1.00 73.88 332 GLY A CA 1
ATOM 2505 C C . GLY A 1 332 ? 0.202 -10.584 10.618 1.00 73.88 332 GLY A C 1
ATOM 2506 O O . GLY A 1 332 ? -0.796 -10.228 9.997 1.00 73.88 332 GLY A O 1
ATOM 2507 N N . GLY A 1 333 ? 0.201 -11.650 11.431 1.00 65.50 333 GLY A N 1
ATOM 2508 C CA . GLY A 1 333 ? -0.978 -12.477 11.755 1.00 65.50 333 GLY A CA 1
ATOM 2509 C C . GLY A 1 333 ? -1.549 -12.293 13.172 1.00 65.50 333 GLY A C 1
ATOM 2510 O O . GLY A 1 333 ? -2.430 -13.051 13.571 1.00 65.50 333 GLY A O 1
ATOM 2511 N N . ARG A 1 334 ? -1.048 -11.335 13.966 1.00 69.31 334 ARG A N 1
ATOM 2512 C CA . ARG A 1 334 ? -1.470 -11.130 15.367 1.00 69.31 334 ARG A CA 1
ATOM 2513 C C . ARG A 1 334 ? -2.862 -10.487 15.412 1.00 69.31 334 ARG A C 1
ATOM 2515 O O . ARG A 1 334 ? -3.027 -9.456 14.754 1.00 69.31 334 ARG A O 1
ATOM 2522 N N . PRO A 1 335 ? -3.850 -11.043 16.138 1.00 66.38 335 PRO A N 1
ATOM 2523 C CA . PRO A 1 335 ? -5.175 -10.436 16.254 1.00 66.38 335 PRO A CA 1
ATOM 2524 C C . PRO A 1 335 ? -5.091 -9.098 16.992 1.00 66.38 335 PRO A C 1
ATOM 2526 O O . PRO A 1 335 ? -4.347 -8.969 17.969 1.00 66.38 335 PRO A O 1
ATOM 2529 N N . VAL A 1 336 ? -5.853 -8.103 16.539 1.00 70.44 336 VAL A N 1
ATOM 2530 C CA . VAL A 1 336 ? -5.904 -6.797 17.209 1.00 70.44 336 VAL A CA 1
ATOM 2531 C C . VAL A 1 336 ? -6.902 -6.858 18.365 1.00 70.44 336 VAL A C 1
ATOM 2533 O O . VAL A 1 336 ? -8.113 -6.836 18.156 1.00 70.44 336 VAL A O 1
ATOM 2536 N N . SER A 1 337 ? -6.401 -6.923 19.601 1.00 65.75 337 SER A N 1
ATOM 2537 C CA . SER A 1 337 ? -7.243 -6.812 20.797 1.00 65.75 337 SER A CA 1
ATOM 2538 C C . SER A 1 337 ? -7.688 -5.364 20.984 1.00 65.75 337 SER A C 1
ATOM 2540 O O . SER A 1 337 ? -6.861 -4.492 21.259 1.00 65.75 337 SER A O 1
ATOM 2542 N N . VAL A 1 338 ? -8.984 -5.101 20.844 1.00 62.34 338 VAL A N 1
ATOM 2543 C CA . VAL A 1 338 ? -9.555 -3.769 21.057 1.00 62.34 338 VAL A CA 1
ATOM 2544 C C . VAL A 1 338 ? -9.997 -3.656 22.511 1.00 62.34 338 VAL A C 1
ATOM 2546 O O . VAL A 1 338 ? -10.775 -4.470 22.994 1.00 62.34 338 VAL A O 1
ATOM 2549 N N . VAL A 1 339 ? -9.505 -2.640 23.214 1.00 59.19 339 VAL A N 1
ATOM 2550 C CA . VAL A 1 339 ? -10.006 -2.271 24.540 1.00 59.19 339 VAL A CA 1
ATOM 2551 C C . VAL A 1 339 ? -11.390 -1.647 24.350 1.00 59.19 339 VAL A C 1
ATOM 2553 O O . VAL A 1 339 ? -11.544 -0.733 23.526 1.00 59.19 339 VAL A O 1
ATOM 2556 N N . SER A 1 340 ? -12.390 -2.113 25.100 1.00 52.25 340 SER A N 1
ATOM 2557 C CA . SER A 1 340 ? -13.758 -1.578 25.135 1.00 52.25 340 SER A CA 1
ATOM 2558 C C . SER A 1 340 ? -13.753 -0.208 25.839 1.00 52.25 340 SER A C 1
ATOM 2560 O O . SER A 1 340 ? -14.248 0.033 26.928 1.00 52.25 340 SER A O 1
ATOM 2562 N N . GLY A 1 341 ? -13.093 0.759 25.210 1.00 52.09 341 GLY A N 1
ATOM 2563 C CA . GLY A 1 341 ? -12.942 2.082 25.787 1.00 52.09 341 GLY A CA 1
ATOM 2564 C C . GLY A 1 341 ? -14.275 2.829 25.875 1.00 52.09 341 GLY A C 1
ATOM 2565 O O . GLY A 1 341 ? -14.964 2.999 24.862 1.00 52.09 341 GLY A O 1
ATOM 2566 N N . ASP A 1 342 ? -14.473 3.394 27.066 1.00 62.44 342 ASP A N 1
ATOM 2567 C CA . ASP A 1 342 ? -15.386 4.465 27.474 1.00 62.44 342 ASP A CA 1
ATOM 2568 C C . ASP A 1 342 ? -16.846 4.028 27.694 1.00 62.44 342 ASP A C 1
ATOM 2570 O O . ASP A 1 342 ? -17.603 3.810 26.747 1.00 62.44 342 ASP A O 1
ATOM 2574 N N . THR A 1 343 ? -17.266 3.994 28.967 1.00 68.88 343 THR A N 1
ATOM 2575 C CA . THR A 1 343 ? -18.654 3.797 29.434 1.00 68.88 343 THR A CA 1
ATOM 2576 C C . THR A 1 343 ? -19.652 4.628 28.622 1.00 68.88 343 THR A C 1
ATOM 2578 O O . THR A 1 343 ? -20.786 4.214 28.409 1.00 68.88 343 THR A O 1
ATOM 2581 N N . LYS A 1 344 ? -19.223 5.788 28.110 1.00 76.81 344 LYS A N 1
ATOM 2582 C CA . LYS A 1 344 ? -20.014 6.665 27.239 1.00 76.81 344 LYS A CA 1
ATOM 2583 C C . LYS A 1 344 ? -20.420 6.035 25.909 1.00 76.81 344 LYS A C 1
ATOM 2585 O O . LYS A 1 344 ? -21.528 6.298 25.455 1.00 76.81 344 LYS A O 1
ATOM 2590 N N . GLU A 1 345 ? -19.561 5.236 25.279 1.00 75.44 345 GLU A N 1
ATOM 2591 C CA . GLU A 1 345 ? -19.899 4.591 24.005 1.00 75.44 345 GLU A CA 1
ATOM 2592 C C . GLU A 1 345 ? -20.867 3.431 24.227 1.00 75.44 345 GLU A C 1
ATOM 2594 O O . GLU A 1 345 ? -21.834 3.294 23.484 1.00 75.44 345 GLU A O 1
ATOM 2599 N N . VAL A 1 346 ? -20.680 2.656 25.299 1.00 81.69 346 VAL A N 1
ATOM 2600 C CA . VAL A 1 346 ? -21.648 1.620 25.688 1.00 81.69 346 VAL A CA 1
ATOM 2601 C C . VAL A 1 346 ? -22.990 2.256 26.068 1.00 81.69 346 VAL A C 1
ATOM 2603 O O . VAL A 1 346 ? -24.027 1.781 25.622 1.00 81.69 346 VAL A O 1
ATOM 2606 N N . LEU A 1 347 ? -22.992 3.380 26.798 1.00 85.31 347 LEU A N 1
ATOM 2607 C CA . LEU A 1 347 ? -24.207 4.164 27.071 1.00 85.31 347 LEU A CA 1
ATOM 2608 C C . LEU A 1 347 ? -24.893 4.637 25.787 1.00 85.31 347 LEU A C 1
ATOM 2610 O O . LEU A 1 347 ? -26.117 4.580 25.700 1.00 85.31 347 LEU A O 1
ATOM 2614 N N . ARG A 1 348 ? -24.121 5.091 24.794 1.00 81.81 348 ARG A N 1
ATOM 2615 C CA . ARG A 1 348 ? -24.652 5.524 23.498 1.00 81.81 348 ARG A CA 1
ATOM 2616 C C . ARG A 1 348 ? -25.311 4.365 22.756 1.00 81.81 348 ARG A C 1
ATOM 2618 O O . ARG A 1 348 ? -26.443 4.514 22.324 1.00 81.81 348 ARG A O 1
ATOM 2625 N N . ILE A 1 349 ? -24.657 3.204 22.694 1.00 83.19 349 ILE A N 1
ATOM 2626 C CA . ILE A 1 349 ? -25.214 1.982 22.089 1.00 83.19 349 ILE A CA 1
ATOM 2627 C C . ILE A 1 349 ? -26.493 1.544 22.819 1.00 83.19 349 ILE A C 1
ATOM 2629 O O . ILE A 1 349 ? -27.498 1.248 22.181 1.00 83.19 349 ILE A O 1
ATOM 2633 N N . LEU A 1 350 ? -26.495 1.540 24.156 1.00 86.75 350 LEU A N 1
ATOM 2634 C CA . LEU A 1 350 ? -27.683 1.197 24.945 1.00 86.75 350 LEU A CA 1
ATOM 2635 C C . LEU A 1 350 ? -28.848 2.159 24.674 1.00 86.75 350 LEU A C 1
ATOM 2637 O O . LEU A 1 350 ? -29.995 1.726 24.569 1.00 86.75 350 LEU A O 1
ATOM 2641 N N . ASN A 1 351 ? -28.568 3.451 24.522 1.00 85.19 351 ASN A N 1
ATOM 2642 C CA . ASN A 1 351 ? -29.591 4.444 24.226 1.00 85.19 351 ASN A CA 1
ATOM 2643 C C . ASN A 1 351 ? -30.098 4.363 22.776 1.00 85.19 351 ASN A C 1
ATOM 2645 O O . ASN A 1 351 ? -31.304 4.432 22.559 1.00 85.19 351 ASN A O 1
ATOM 2649 N N . ASP A 1 352 ? -29.203 4.210 21.803 1.00 81.75 352 ASP A N 1
ATOM 2650 C CA . ASP A 1 352 ? -29.536 4.314 20.380 1.00 81.75 352 ASP A CA 1
ATOM 2651 C C . ASP A 1 352 ? -30.091 2.989 19.827 1.00 81.75 352 ASP A C 1
ATOM 2653 O O . ASP A 1 352 ? -31.150 2.986 19.200 1.00 81.75 352 ASP A O 1
ATOM 2657 N N . ASP A 1 353 ? -29.438 1.858 20.120 1.00 83.19 353 ASP A N 1
ATOM 2658 C CA . ASP A 1 353 ? -29.801 0.548 19.554 1.00 83.19 353 ASP A CA 1
ATOM 2659 C C . ASP A 1 353 ? -30.856 -0.177 20.403 1.00 83.19 353 ASP A C 1
ATOM 2661 O O . ASP A 1 353 ? -31.726 -0.869 19.875 1.00 83.19 353 ASP A O 1
ATOM 2665 N N . TYR A 1 354 ? -30.796 -0.012 21.730 1.00 83.25 354 TYR A N 1
ATOM 2666 C CA . TYR A 1 354 ? -31.702 -0.682 22.671 1.00 83.25 354 TYR A CA 1
ATOM 2667 C C . TYR A 1 354 ? -32.764 0.249 23.263 1.00 83.25 354 TYR A C 1
ATOM 2669 O O . TYR A 1 354 ? -33.570 -0.203 24.078 1.00 83.25 354 TYR A O 1
ATOM 2677 N N . SER A 1 355 ? -32.794 1.536 22.895 1.00 84.31 355 SER A N 1
ATOM 2678 C CA . SER A 1 355 ? -33.712 2.539 23.470 1.00 84.31 355 SER A CA 1
ATOM 2679 C C . SER A 1 355 ? -33.750 2.494 25.005 1.00 84.31 355 SER A C 1
ATOM 2681 O O . SER A 1 355 ? -34.823 2.593 25.609 1.00 84.31 355 SER A O 1
ATOM 2683 N N . LEU A 1 356 ? -32.601 2.252 25.645 1.00 86.88 356 LEU A N 1
ATOM 2684 C CA . LEU A 1 356 ? -32.478 2.044 27.084 1.00 86.88 356 LEU A CA 1
ATOM 2685 C C . LEU A 1 356 ? -31.772 3.242 27.748 1.00 86.88 356 LEU A C 1
ATOM 2687 O O . LEU A 1 356 ? -30.541 3.317 27.738 1.00 86.88 356 LEU A O 1
ATOM 2691 N N . PRO A 1 357 ? -32.520 4.173 28.372 1.00 86.25 357 PRO A N 1
ATOM 2692 C CA . PRO A 1 357 ? -31.951 5.372 28.983 1.00 86.25 357 PRO A CA 1
ATOM 2693 C C . PRO A 1 357 ? -31.425 5.085 30.399 1.00 86.25 357 PRO A C 1
ATOM 2695 O O . PRO A 1 357 ? -32.069 5.435 31.392 1.00 86.25 357 PRO A O 1
ATOM 2698 N N . VAL A 1 358 ? -30.256 4.448 30.499 1.00 87.31 358 VAL A N 1
ATOM 2699 C CA . VAL A 1 358 ? -29.636 4.061 31.781 1.00 87.31 358 VAL A CA 1
ATOM 2700 C C . VAL A 1 358 ? -29.454 5.285 32.707 1.00 87.31 358 VAL A C 1
ATOM 2702 O O . VAL A 1 358 ? -28.934 6.317 32.270 1.00 87.31 358 VAL A O 1
ATOM 2705 N N . PRO A 1 359 ? -29.895 5.227 33.980 1.00 86.06 359 PRO A N 1
ATOM 2706 C CA . PRO A 1 359 ? -29.740 6.326 34.927 1.00 86.06 359 PRO A CA 1
ATOM 2707 C C . PRO A 1 359 ? -28.307 6.434 35.463 1.00 86.06 359 PRO A C 1
ATOM 2709 O O . PRO A 1 359 ? -27.578 5.449 35.548 1.00 86.06 359 PRO A O 1
ATOM 2712 N N . GLN A 1 360 ? -27.935 7.636 35.921 1.00 84.25 360 GLN A N 1
ATOM 2713 C CA . GLN A 1 360 ? -26.606 7.900 36.491 1.00 84.25 360 GLN A CA 1
ATOM 2714 C C . GLN A 1 360 ? -26.277 7.000 37.690 1.00 84.25 360 GLN A C 1
ATOM 2716 O O . GLN A 1 360 ? -25.126 6.623 37.863 1.00 84.25 360 GLN A O 1
ATOM 2721 N N . SER A 1 361 ? -27.282 6.603 38.475 1.00 84.19 361 SER A N 1
ATOM 2722 C CA . SER A 1 361 ? -27.130 5.680 39.608 1.00 84.19 361 SER A CA 1
ATOM 2723 C C . SER A 1 361 ? -26.675 4.268 39.216 1.00 84.19 361 SER A C 1
ATOM 2725 O O . SER A 1 361 ? -26.199 3.534 40.075 1.00 84.19 361 SER A O 1
ATOM 2727 N N . MET A 1 362 ? -26.806 3.882 37.941 1.00 85.81 362 MET A N 1
ATOM 2728 C CA . MET A 1 362 ? -26.383 2.579 37.411 1.00 85.81 362 MET A CA 1
ATOM 2729 C C . MET A 1 362 ? -25.078 2.675 36.597 1.00 85.81 362 MET A C 1
ATOM 2731 O O . MET A 1 362 ? -24.585 1.670 36.085 1.00 85.81 362 MET A O 1
ATOM 2735 N N . HIS A 1 363 ? -24.488 3.871 36.469 1.00 85.12 363 HIS A N 1
ATOM 2736 C CA . HIS A 1 363 ? -23.254 4.058 35.701 1.00 85.12 363 HIS A CA 1
ATOM 2737 C C . HIS A 1 363 ? -22.063 3.301 36.298 1.00 85.12 363 HIS A C 1
ATOM 2739 O O . HIS A 1 363 ? -21.238 2.815 35.530 1.00 85.12 363 HIS A O 1
ATOM 2745 N N . ASP A 1 364 ? -21.996 3.151 37.623 1.00 80.94 364 ASP A N 1
ATOM 2746 C CA . ASP A 1 364 ? -20.927 2.388 38.280 1.00 80.94 364 ASP A CA 1
ATOM 2747 C C . ASP A 1 364 ? -21.001 0.901 37.896 1.00 80.94 364 ASP A C 1
ATOM 2749 O O . ASP A 1 364 ? -20.015 0.318 37.454 1.00 80.94 364 ASP A O 1
ATOM 2753 N N . THR A 1 365 ? -22.202 0.313 37.914 1.00 84.56 365 THR A N 1
ATOM 2754 C CA . THR A 1 365 ? -22.443 -1.068 37.457 1.00 84.56 365 THR A CA 1
ATOM 2755 C C . THR A 1 365 ? -22.122 -1.249 35.972 1.00 84.56 365 THR A C 1
ATOM 2757 O O . THR A 1 365 ? -21.596 -2.281 35.554 1.00 84.56 365 THR A O 1
ATOM 2760 N N . LEU A 1 366 ? -22.414 -0.242 35.146 1.00 84.94 366 LEU A N 1
ATOM 2761 C CA . LEU A 1 366 ? -22.033 -0.265 33.737 1.00 84.94 366 LEU A CA 1
ATOM 2762 C C . LEU A 1 366 ? -20.513 -0.162 33.558 1.00 84.94 366 LEU A C 1
ATOM 2764 O O . LEU A 1 366 ? -19.959 -0.851 32.705 1.00 84.94 366 LEU A O 1
ATOM 2768 N N . ALA A 1 367 ? -19.831 0.658 34.358 1.00 78.25 367 ALA A N 1
ATOM 2769 C CA . ALA A 1 367 ? -18.376 0.776 34.337 1.00 78.25 367 ALA A CA 1
ATOM 2770 C C . ALA A 1 367 ? -17.693 -0.537 34.754 1.00 78.25 367 ALA A C 1
ATOM 2772 O O . ALA A 1 367 ? -16.705 -0.934 34.134 1.00 78.25 367 ALA A O 1
ATOM 2773 N N . GLU A 1 368 ? -18.249 -1.258 35.729 1.00 80.62 368 GLU A N 1
ATOM 2774 C CA . GLU A 1 368 ? -17.809 -2.611 36.089 1.00 80.62 368 GLU A CA 1
ATOM 2775 C C . GLU A 1 368 ? -17.999 -3.599 34.929 1.00 80.62 368 GLU A C 1
ATOM 2777 O O . GLU A 1 368 ? -17.077 -4.345 34.599 1.00 80.62 368 GLU A O 1
ATOM 2782 N N . ALA A 1 369 ? -19.154 -3.571 34.254 1.00 81.25 369 ALA A N 1
ATOM 2783 C CA . ALA A 1 369 ? -19.415 -4.422 33.090 1.00 81.25 369 ALA A CA 1
ATOM 2784 C C . ALA A 1 369 ? -18.468 -4.121 31.914 1.00 81.25 369 ALA A C 1
ATOM 2786 O O . ALA A 1 369 ? -18.000 -5.049 31.253 1.00 81.25 369 ALA A O 1
ATOM 2787 N N . CYS A 1 370 ? -18.143 -2.845 31.684 1.00 77.38 370 CYS A N 1
ATOM 2788 C CA . CYS A 1 370 ? -17.134 -2.438 30.703 1.00 77.38 370 CYS A CA 1
ATOM 2789 C C . CYS A 1 370 ? -15.743 -2.940 31.107 1.00 77.38 370 CYS A C 1
ATOM 2791 O O . CYS A 1 370 ? -15.044 -3.523 30.288 1.00 77.38 370 CYS A O 1
ATOM 2793 N N . SER A 1 371 ? -15.376 -2.812 32.385 1.00 70.88 371 SER A N 1
ATOM 2794 C CA . SER A 1 371 ? -14.082 -3.280 32.903 1.00 70.88 371 SER A CA 1
ATOM 2795 C C . SER A 1 371 ? -13.922 -4.799 32.772 1.00 70.88 371 SER A C 1
ATOM 2797 O O . SER A 1 371 ? -12.857 -5.284 32.398 1.00 70.88 371 SER A O 1
ATOM 2799 N N . ALA A 1 372 ? -14.980 -5.572 33.035 1.00 70.75 372 ALA A N 1
ATOM 2800 C CA . ALA A 1 372 ? -14.982 -7.017 32.808 1.00 70.75 372 ALA A CA 1
ATOM 2801 C C . ALA A 1 372 ? -14.886 -7.355 31.310 1.00 70.75 372 ALA A C 1
ATOM 2803 O O . ALA A 1 372 ? -14.110 -8.227 30.919 1.00 70.75 372 ALA A O 1
ATOM 2804 N N . GLY A 1 373 ? -15.617 -6.621 30.464 1.00 67.06 373 GLY A N 1
ATOM 2805 C CA . GLY A 1 373 ? -15.523 -6.738 29.009 1.00 67.06 373 GLY A CA 1
ATOM 2806 C C . GLY A 1 373 ? -14.128 -6.437 28.465 1.00 67.06 373 GLY A C 1
ATOM 2807 O O . GLY A 1 373 ? -13.662 -7.144 27.576 1.00 67.06 373 GLY A O 1
ATOM 2808 N N . ASP A 1 374 ? -13.426 -5.465 29.048 1.00 60.59 374 ASP A N 1
ATOM 2809 C CA . ASP A 1 374 ? -12.045 -5.116 28.700 1.00 60.59 374 ASP A CA 1
ATOM 2810 C C . ASP A 1 374 ? -11.054 -6.237 29.010 1.00 60.59 374 ASP A C 1
ATOM 2812 O O . ASP A 1 374 ? -10.099 -6.444 28.258 1.00 60.59 374 ASP A O 1
ATOM 2816 N N . ILE A 1 375 ? -11.257 -6.952 30.120 1.00 62.94 375 ILE A N 1
ATOM 2817 C CA . ILE A 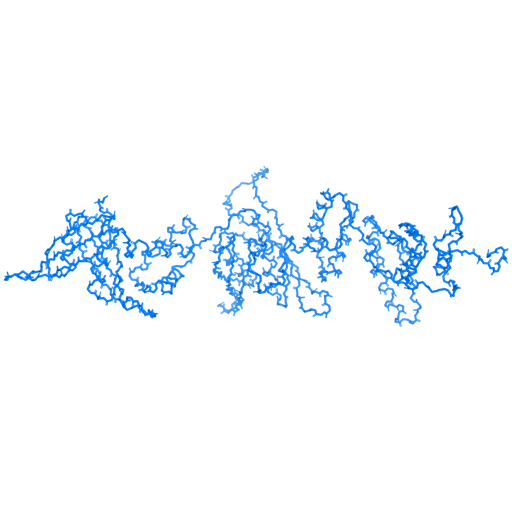1 375 ? -10.430 -8.108 30.493 1.00 62.94 375 ILE A CA 1
ATOM 2818 C C . ILE A 1 375 ? -10.662 -9.260 29.507 1.00 62.94 375 ILE A C 1
ATOM 2820 O O . ILE A 1 375 ? -9.715 -9.950 29.135 1.00 62.94 375 ILE A O 1
ATOM 2824 N N . GLU A 1 376 ? -11.905 -9.445 29.064 1.00 62.66 376 GLU A N 1
ATOM 2825 C CA . GLU A 1 376 ? -12.307 -10.504 28.133 1.00 62.66 376 GLU A CA 1
ATOM 2826 C C . GLU A 1 376 ? -12.094 -10.142 26.646 1.00 62.66 376 GLU A C 1
ATOM 2828 O O . GLU A 1 376 ? -12.247 -11.001 25.780 1.00 62.66 376 GLU A O 1
ATOM 2833 N N . GLY A 1 377 ? -11.720 -8.896 26.331 1.00 56.50 377 GLY A N 1
ATOM 2834 C CA . GLY A 1 377 ? -11.514 -8.423 24.956 1.00 56.50 377 GLY A CA 1
ATOM 2835 C C . GLY A 1 377 ? -12.806 -8.256 24.146 1.00 56.50 377 GLY A C 1
ATOM 2836 O O . GLY A 1 377 ? -12.790 -8.404 22.924 1.00 56.50 377 GLY A O 1
ATOM 2837 N N . LEU A 1 378 ? -13.930 -7.981 24.813 1.00 66.31 378 LEU A N 1
ATOM 2838 C CA . LEU A 1 378 ? -15.238 -7.797 24.184 1.00 66.31 378 LEU A CA 1
ATOM 2839 C C . LEU A 1 378 ? -15.358 -6.421 23.516 1.00 66.31 378 LEU A C 1
ATOM 2841 O O . LEU A 1 378 ? -14.874 -5.412 24.022 1.00 66.31 378 LEU A O 1
ATOM 2845 N N . SER A 1 379 ? -16.067 -6.352 22.389 1.00 66.25 379 SER A N 1
ATOM 2846 C CA . SER A 1 379 ? -16.402 -5.075 21.755 1.00 66.25 379 SER A CA 1
ATOM 2847 C C . SER A 1 379 ? -17.460 -4.304 22.564 1.00 66.25 379 SER A C 1
ATOM 2849 O O . SER A 1 379 ? -18.269 -4.922 23.260 1.00 66.25 379 SER A O 1
ATOM 2851 N N . PRO A 1 380 ? -17.554 -2.965 22.441 1.00 74.62 380 PRO A N 1
ATOM 2852 C CA . PRO A 1 380 ? -18.596 -2.184 23.118 1.00 74.62 380 PRO A CA 1
ATOM 2853 C C . PRO A 1 380 ? -20.026 -2.677 22.839 1.00 74.62 380 PRO A C 1
ATOM 2855 O O . PRO A 1 380 ? -20.866 -2.680 23.735 1.00 74.62 380 PRO A O 1
ATOM 2858 N N . ALA A 1 381 ? -20.297 -3.155 21.619 1.00 76.81 381 ALA A N 1
ATOM 2859 C CA . ALA A 1 381 ? -21.589 -3.734 21.255 1.00 76.81 381 ALA A CA 1
ATOM 2860 C C . ALA A 1 381 ? -21.844 -5.080 21.956 1.00 76.81 381 ALA A C 1
ATOM 2862 O O . ALA A 1 381 ? -22.963 -5.345 22.395 1.00 76.81 381 ALA A O 1
ATOM 2863 N N . GLN A 1 382 ? -20.810 -5.914 22.115 1.00 80.06 382 GLN A N 1
ATOM 2864 C CA . GLN A 1 382 ? -20.897 -7.166 22.874 1.00 80.06 382 GLN A CA 1
ATOM 2865 C C . GLN A 1 382 ? -21.099 -6.904 24.371 1.00 80.06 382 GLN A C 1
ATOM 2867 O O . GLN A 1 382 ? -21.908 -7.583 25.005 1.00 80.06 382 GLN A O 1
ATOM 2872 N N . VAL A 1 383 ? -20.424 -5.893 24.929 1.00 83.38 383 VAL A N 1
ATOM 2873 C CA . VAL A 1 383 ? -20.639 -5.448 26.314 1.00 83.38 383 VAL A CA 1
ATOM 2874 C C . VAL A 1 383 ? -22.073 -4.945 26.497 1.00 83.38 383 VAL A C 1
ATOM 2876 O O . VAL A 1 383 ? -22.740 -5.372 27.437 1.00 83.38 383 VAL A O 1
ATOM 2879 N N . ALA A 1 384 ? -22.587 -4.117 25.580 1.00 85.75 384 ALA A N 1
ATOM 2880 C CA . ALA A 1 384 ? -23.973 -3.645 25.613 1.00 85.75 384 ALA A CA 1
ATOM 2881 C C . ALA A 1 384 ? -24.983 -4.804 25.540 1.00 85.75 384 ALA A C 1
ATOM 2883 O O . ALA A 1 384 ? -25.897 -4.875 26.360 1.00 85.75 384 ALA A O 1
ATOM 2884 N N . ALA A 1 385 ? -24.790 -5.757 24.623 1.00 86.62 385 ALA A N 1
ATOM 2885 C CA . ALA A 1 385 ? -25.650 -6.935 24.497 1.00 86.62 385 ALA A CA 1
ATOM 2886 C C . ALA A 1 385 ? -25.648 -7.792 25.775 1.00 86.62 385 ALA A C 1
ATOM 2888 O O . ALA A 1 385 ? -26.704 -8.224 26.240 1.00 86.62 385 ALA A O 1
ATOM 2889 N N . ARG A 1 386 ? -24.476 -7.999 26.388 1.00 87.19 386 ARG A N 1
ATOM 2890 C CA . ARG A 1 386 ? -24.345 -8.723 27.662 1.00 87.19 386 ARG A CA 1
ATOM 2891 C C . ARG A 1 386 ? -25.005 -7.972 28.816 1.00 87.19 386 ARG A C 1
ATOM 2893 O O . ARG A 1 386 ? -25.645 -8.599 29.658 1.00 87.19 386 ARG A O 1
ATOM 2900 N N . PHE A 1 387 ? -24.874 -6.648 28.846 1.00 89.62 387 PHE A N 1
ATOM 2901 C CA . PHE A 1 387 ? -25.538 -5.797 29.828 1.00 89.62 387 PHE A CA 1
ATOM 2902 C C . PHE A 1 387 ? -27.064 -5.934 29.721 1.00 89.62 387 PHE A C 1
ATOM 2904 O O . PHE A 1 387 ? -27.729 -6.202 30.720 1.00 89.62 387 PHE A O 1
ATOM 2911 N N . VAL A 1 388 ? -27.616 -5.862 28.508 1.00 89.56 388 VAL A N 1
ATOM 2912 C CA . VAL A 1 388 ? -29.051 -6.070 28.257 1.00 89.56 388 VAL A CA 1
ATOM 2913 C C . VAL A 1 388 ? -29.480 -7.479 28.663 1.00 89.56 388 VAL A C 1
ATOM 2915 O O . VAL A 1 388 ? -30.438 -7.620 29.412 1.00 89.56 388 VAL A O 1
ATOM 2918 N N . ALA A 1 389 ? -28.745 -8.520 28.270 1.00 87.19 389 ALA A N 1
ATOM 2919 C CA . ALA A 1 389 ? -29.082 -9.901 28.622 1.00 87.19 389 ALA A CA 1
ATOM 2920 C C . ALA A 1 389 ? -29.082 -10.168 30.139 1.00 87.19 389 ALA A C 1
ATOM 2922 O O . ALA A 1 389 ? -29.815 -11.036 30.612 1.00 87.19 389 ALA A O 1
ATOM 2923 N N . ARG A 1 390 ? -28.255 -9.444 30.904 1.00 87.25 390 ARG A N 1
ATOM 2924 C CA . ARG A 1 390 ? -28.168 -9.582 32.363 1.00 87.25 390 ARG A CA 1
ATOM 2925 C C . ARG A 1 390 ? -29.237 -8.783 33.103 1.00 87.25 390 ARG A C 1
ATOM 2927 O O . ARG A 1 390 ? -29.736 -9.248 34.125 1.00 87.25 390 ARG A O 1
ATOM 2934 N N . PHE A 1 391 ? -29.529 -7.569 32.648 1.00 89.94 391 PHE A N 1
ATOM 2935 C CA . PHE A 1 391 ? -30.352 -6.626 33.406 1.00 89.94 391 PHE A CA 1
ATOM 2936 C C . PHE A 1 391 ? -31.764 -6.443 32.852 1.00 89.94 391 PHE A C 1
ATOM 2938 O O . PHE A 1 391 ? -32.605 -5.953 33.594 1.00 89.94 391 PHE A O 1
ATOM 2945 N N . CYS A 1 392 ? -32.042 -6.825 31.605 1.00 87.88 392 CYS A N 1
ATOM 2946 C CA . CYS A 1 392 ? -33.365 -6.725 30.982 1.00 87.88 392 CYS A CA 1
ATOM 2947 C C . CYS A 1 392 ? -34.087 -8.086 30.961 1.00 87.88 392 CYS A C 1
ATOM 2949 O O . CYS A 1 392 ? -33.460 -9.124 31.198 1.00 87.88 392 CYS A O 1
ATOM 2951 N N . PRO A 1 393 ? -35.401 -8.106 30.669 1.00 82.94 393 PRO A N 1
ATOM 2952 C CA . PRO A 1 393 ? -36.171 -9.341 30.622 1.00 82.94 393 PRO A CA 1
ATOM 2953 C C . PRO A 1 393 ? -35.670 -10.269 29.520 1.00 82.94 393 PRO A C 1
ATOM 2955 O O . PRO A 1 393 ? -35.319 -9.828 28.424 1.00 82.94 393 PRO A O 1
ATOM 2958 N N . SER A 1 394 ? -35.663 -11.565 29.803 1.00 83.50 394 SER A N 1
ATOM 2959 C CA . SER A 1 394 ? -35.199 -12.593 28.875 1.00 83.50 394 SER A CA 1
ATOM 2960 C C . SER A 1 394 ? -36.096 -13.825 28.953 1.00 83.50 394 SER A C 1
ATOM 2962 O O . SER A 1 394 ? -36.908 -13.959 29.865 1.00 83.50 394 SER A O 1
ATOM 2964 N N . ALA A 1 395 ? -35.920 -14.769 28.027 1.00 78.69 395 ALA A N 1
ATOM 2965 C CA . ALA A 1 395 ? -36.668 -16.029 28.036 1.00 78.69 395 ALA A CA 1
ATOM 2966 C C . ALA A 1 395 ? -36.449 -16.868 29.312 1.00 78.69 395 ALA A C 1
ATOM 2968 O O . ALA A 1 395 ? -37.220 -17.779 29.594 1.00 78.69 395 ALA A O 1
ATOM 2969 N N . THR A 1 396 ? -35.391 -16.589 30.081 1.00 81.75 396 THR A N 1
ATOM 2970 C CA . THR A 1 396 ? -35.112 -17.292 31.337 1.00 81.75 396 THR A CA 1
ATOM 2971 C C . THR A 1 396 ? -35.703 -16.595 32.557 1.00 81.75 396 THR A C 1
ATOM 2973 O O . THR A 1 396 ? -35.887 -17.264 33.572 1.00 81.75 396 THR A O 1
ATOM 2976 N N . THR A 1 397 ? -35.984 -15.291 32.474 1.00 85.69 397 THR A N 1
ATOM 2977 C CA . THR A 1 397 ? -36.493 -14.486 33.590 1.00 85.69 397 THR A CA 1
ATOM 2978 C C . THR A 1 397 ? -37.502 -13.449 33.091 1.00 85.69 397 THR A C 1
ATOM 2980 O O . THR A 1 397 ? -37.116 -12.403 32.562 1.00 85.69 397 THR A O 1
ATOM 2983 N N . SER A 1 398 ? -38.793 -13.729 33.282 1.00 88.00 398 SER A N 1
ATOM 2984 C CA . SER A 1 398 ? -39.916 -12.884 32.847 1.00 88.00 398 SER A CA 1
ATOM 2985 C C . SER A 1 398 ? -41.095 -12.943 33.829 1.00 88.00 398 SER A C 1
ATOM 2987 O O . SER A 1 398 ? -41.238 -13.881 34.614 1.00 88.00 398 SER A O 1
ATOM 2989 N N . LEU A 1 399 ? -41.943 -11.913 33.794 1.00 89.25 399 LEU A N 1
ATOM 2990 C CA . LEU A 1 399 ? -43.227 -11.865 34.493 1.00 89.25 399 LEU A CA 1
ATOM 2991 C C . LEU A 1 399 ? -44.329 -12.128 33.459 1.00 89.25 399 LEU A C 1
ATOM 2993 O O . LEU A 1 399 ? -44.487 -11.322 32.548 1.00 89.25 399 LEU A O 1
ATOM 2997 N N . GLU A 1 400 ? -45.069 -13.229 33.590 1.00 89.75 400 GLU A N 1
ATOM 2998 C CA . GLU A 1 400 ? -46.064 -13.656 32.588 1.00 89.75 400 GLU A CA 1
ATOM 2999 C C . GLU A 1 400 ? -47.458 -13.104 32.887 1.00 89.75 400 GLU A C 1
ATOM 3001 O O . GLU A 1 400 ? -48.169 -12.615 32.014 1.00 89.75 400 GLU A O 1
ATOM 3006 N N . SER A 1 401 ? -47.879 -13.190 34.146 1.00 89.00 401 SER A N 1
ATOM 3007 C CA . SER A 1 401 ? -49.172 -12.670 34.585 1.00 89.00 401 SER A CA 1
ATOM 3008 C C . SER A 1 401 ? -49.132 -12.345 36.064 1.00 89.00 401 SER A C 1
ATOM 3010 O O . SER A 1 401 ? -48.411 -12.986 36.828 1.00 89.00 401 SER A O 1
ATOM 3012 N N . PHE A 1 402 ? -49.922 -11.362 36.484 1.00 91.19 402 PHE A N 1
ATOM 3013 C CA . PHE A 1 402 ? -50.094 -11.053 37.893 1.00 91.19 402 PHE A CA 1
ATOM 3014 C C . PHE A 1 402 ? -51.507 -10.565 38.199 1.00 91.19 402 PHE A C 1
ATOM 3016 O O . PHE A 1 402 ? -52.216 -10.042 37.340 1.00 91.19 402 PHE A O 1
ATOM 3023 N N . SER A 1 403 ? -51.908 -10.725 39.454 1.00 88.25 403 SER A N 1
ATOM 3024 C CA . SER A 1 403 ? -53.129 -10.164 40.011 1.00 88.25 403 SER A CA 1
ATOM 3025 C C . SER A 1 403 ? -52.834 -9.565 41.381 1.00 88.25 403 SER A C 1
ATOM 3027 O O . SER A 1 403 ? -52.127 -10.153 42.202 1.00 88.25 403 SER A O 1
ATOM 3029 N N . VAL A 1 404 ? -53.368 -8.369 41.619 1.00 85.81 404 VAL A N 1
ATOM 3030 C CA . VAL A 1 404 ? -53.281 -7.668 42.902 1.00 85.81 404 VAL A CA 1
ATOM 3031 C C . VAL A 1 404 ? -54.697 -7.544 43.444 1.00 85.81 404 VAL A C 1
ATOM 3033 O O . VAL A 1 404 ? -55.579 -6.992 42.788 1.00 85.81 404 VAL A O 1
ATOM 3036 N N . THR A 1 405 ? -54.924 -8.036 44.655 1.00 87.44 405 THR A N 1
ATOM 3037 C CA . THR A 1 405 ? -56.207 -7.931 45.356 1.00 87.44 405 THR A CA 1
ATOM 3038 C C . THR A 1 405 ? -55.996 -7.314 46.729 1.00 87.44 405 THR A C 1
ATOM 3040 O O . THR A 1 405 ? -54.966 -7.511 47.366 1.00 87.44 405 THR A O 1
ATOM 3043 N N . ARG A 1 406 ? -56.954 -6.521 47.210 1.00 82.31 406 ARG A N 1
ATOM 3044 C CA . ARG A 1 406 ? -56.855 -5.912 48.540 1.00 82.31 406 ARG A CA 1
ATOM 3045 C C . ARG A 1 406 ? -57.343 -6.898 49.592 1.00 82.31 406 ARG A C 1
ATOM 3047 O O . ARG A 1 406 ? -58.434 -7.449 49.444 1.00 82.31 406 ARG A O 1
ATOM 3054 N N . V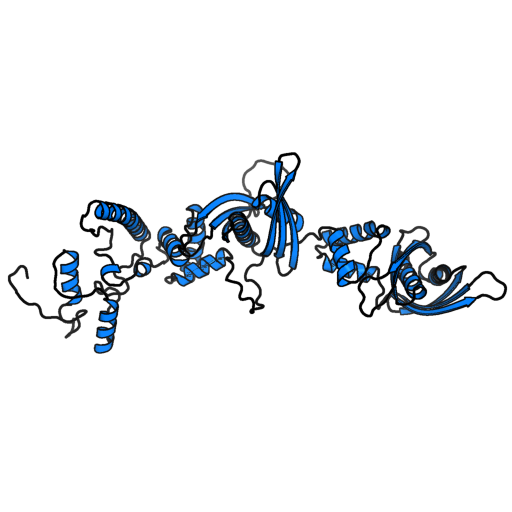AL A 1 407 ? -56.582 -7.086 50.667 1.00 80.88 407 VAL A N 1
ATOM 3055 C CA . VAL A 1 407 ? -57.011 -7.957 51.765 1.00 80.88 407 VAL A CA 1
ATOM 3056 C C . VAL A 1 407 ? -58.183 -7.288 52.501 1.00 80.88 407 VAL A C 1
ATOM 3058 O O . VAL A 1 407 ? -58.058 -6.142 52.945 1.00 80.88 407 VAL A O 1
ATOM 3061 N N . PRO A 1 408 ? -59.342 -7.957 52.651 1.00 77.75 408 PRO A N 1
ATOM 3062 C CA . PRO A 1 408 ? -60.479 -7.377 53.354 1.00 77.75 408 PRO A CA 1
ATOM 3063 C C . PRO A 1 408 ? -60.116 -7.025 54.803 1.00 77.75 408 PRO A C 1
ATOM 3065 O O . PRO A 1 408 ? -59.642 -7.876 55.550 1.00 77.75 408 PRO A O 1
ATOM 3068 N N . LYS A 1 409 ? -60.394 -5.780 55.216 1.00 74.69 409 LYS A N 1
ATOM 3069 C CA . LYS A 1 409 ? -60.185 -5.264 56.588 1.00 74.69 409 LYS A CA 1
ATOM 3070 C C . LYS A 1 409 ? -58.723 -5.208 57.076 1.00 74.69 409 LYS A C 1
ATOM 3072 O O . LYS A 1 409 ? -58.513 -5.010 58.269 1.00 74.69 409 LYS A O 1
ATOM 3077 N N . ALA A 1 410 ? -57.733 -5.305 56.188 1.00 74.06 410 ALA A N 1
ATOM 3078 C CA . ALA A 1 410 ? -56.322 -5.077 56.508 1.00 74.06 410 ALA A CA 1
ATOM 3079 C C . ALA A 1 410 ? -55.703 -4.051 55.537 1.00 74.06 410 ALA A C 1
ATOM 3081 O O . ALA A 1 410 ? -56.127 -3.978 54.381 1.00 74.06 410 ALA A O 1
ATOM 3082 N N . PRO A 1 411 ? -54.699 -3.260 55.954 1.00 75.44 411 PRO A N 1
ATOM 3083 C CA . PRO A 1 411 ? -53.994 -2.325 55.076 1.00 75.44 411 PRO A CA 1
ATOM 3084 C C . PRO A 1 411 ? -52.960 -3.029 54.173 1.00 75.44 411 PRO A C 1
ATOM 3086 O O . PRO A 1 411 ? -51.942 -2.439 53.858 1.00 75.44 411 PRO A O 1
ATOM 3089 N N . ALA A 1 412 ? -53.209 -4.278 53.765 1.00 78.31 412 ALA A N 1
ATOM 3090 C CA . ALA A 1 412 ? -52.275 -5.092 52.990 1.00 78.31 412 ALA A CA 1
ATOM 3091 C C . ALA A 1 412 ? -52.871 -5.492 51.632 1.00 78.31 412 ALA A C 1
ATOM 3093 O O . ALA A 1 412 ? -54.086 -5.687 51.488 1.00 78.31 412 ALA A O 1
ATOM 3094 N N . LEU A 1 413 ? -52.005 -5.637 50.636 1.00 84.69 413 LEU A N 1
ATOM 3095 C CA . LEU A 1 413 ? -52.321 -6.208 49.333 1.00 84.69 413 LEU A CA 1
ATOM 3096 C C . LEU A 1 413 ? -51.936 -7.693 49.320 1.00 84.69 413 LEU A C 1
ATOM 3098 O O . LEU A 1 413 ? -50.986 -8.111 49.981 1.00 84.69 413 LEU A O 1
ATOM 3102 N N . HIS A 1 414 ? -52.698 -8.493 48.582 1.00 85.94 414 HIS A N 1
ATOM 3103 C CA . HIS A 1 414 ? -52.382 -9.871 48.238 1.00 85.94 414 HIS A CA 1
ATOM 3104 C C . HIS A 1 414 ? -52.073 -9.940 46.746 1.00 85.94 414 HIS A C 1
ATOM 3106 O O . HIS A 1 414 ? -52.871 -9.503 45.913 1.00 85.94 414 HIS A O 1
ATOM 3112 N N . PHE A 1 415 ? -50.909 -10.481 46.424 1.00 87.31 415 PHE A N 1
ATOM 3113 C CA . PHE A 1 415 ? -50.390 -10.586 45.071 1.00 87.31 415 PHE A CA 1
ATOM 3114 C C . PHE A 1 415 ? -50.219 -12.052 44.706 1.00 87.31 415 PHE A C 1
ATOM 3116 O O . PHE A 1 415 ? -49.665 -12.816 45.496 1.00 87.31 415 PHE A O 1
ATOM 3123 N N . GLN A 1 416 ? -50.654 -12.420 43.507 1.00 89.00 416 GLN A N 1
ATOM 3124 C CA . GLN A 1 416 ? -50.315 -13.692 42.877 1.00 89.00 416 GLN A CA 1
ATOM 3125 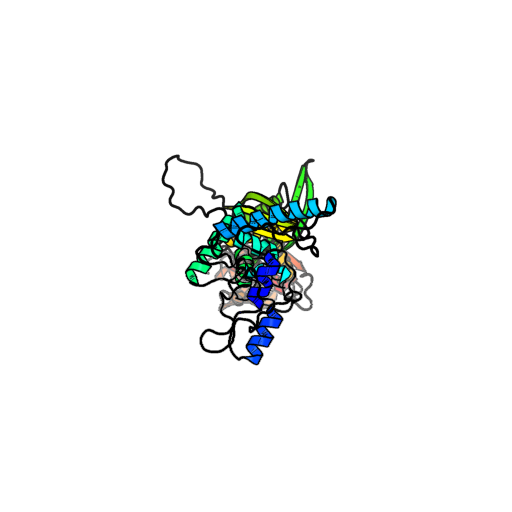C C . GLN A 1 416 ? -49.774 -13.417 41.485 1.00 89.00 416 GLN A C 1
ATOM 3127 O O . GLN A 1 416 ? -50.415 -12.696 40.720 1.00 89.00 416 GLN A O 1
ATOM 3132 N N . ALA A 1 417 ? -48.626 -13.995 41.156 1.00 89.50 417 ALA A N 1
ATOM 3133 C CA . ALA A 1 417 ? -48.056 -13.911 39.826 1.00 89.50 417 ALA A CA 1
ATOM 3134 C C . ALA A 1 417 ? -47.454 -15.224 39.358 1.00 89.50 417 ALA A C 1
ATOM 3136 O O . ALA A 1 417 ? -46.927 -16.018 40.136 1.00 89.50 417 ALA A O 1
ATOM 3137 N N . THR A 1 418 ? -47.476 -15.372 38.044 1.00 90.38 418 THR A N 1
ATOM 3138 C CA . THR A 1 418 ? -46.762 -16.399 37.308 1.00 90.38 418 THR A CA 1
ATOM 3139 C C . THR A 1 418 ? -45.468 -15.778 36.798 1.00 90.38 418 THR A C 1
ATOM 3141 O O . THR A 1 418 ? -45.503 -14.830 36.009 1.00 90.38 418 THR A O 1
ATOM 3144 N N . VAL A 1 419 ? -44.328 -16.276 37.270 1.00 89.75 419 VAL A N 1
ATOM 3145 C CA . VAL A 1 419 ? -42.996 -15.804 36.871 1.00 89.75 419 VAL A CA 1
ATOM 3146 C C . VAL A 1 419 ? -42.201 -16.945 36.262 1.00 89.75 419 VAL A C 1
ATOM 3148 O O . VAL A 1 419 ? -42.271 -18.078 36.735 1.00 89.75 419 VAL A O 1
ATOM 3151 N N . VAL A 1 420 ? -41.402 -16.653 35.246 1.00 88.75 420 VAL A N 1
ATOM 3152 C CA . VAL A 1 420 ? -40.369 -17.569 34.764 1.00 88.75 420 VAL A CA 1
ATOM 3153 C C . VAL A 1 420 ? -39.075 -17.207 35.478 1.00 88.75 420 VAL A C 1
ATOM 3155 O O . VAL A 1 420 ? -38.666 -16.048 35.477 1.00 88.75 420 VAL A O 1
ATOM 3158 N N . LEU A 1 421 ? -38.440 -18.185 36.120 1.00 83.81 421 LEU A N 1
ATOM 3159 C CA . LEU A 1 421 ? -37.141 -18.036 36.778 1.00 83.81 421 LEU A CA 1
ATOM 3160 C C . LEU A 1 421 ? -36.234 -19.189 36.350 1.00 83.81 421 LEU A C 1
ATOM 3162 O O . LEU A 1 421 ? -36.573 -20.355 36.554 1.00 83.81 421 LEU A O 1
ATOM 3166 N N . ASN A 1 422 ? -35.080 -18.866 35.764 1.00 81.62 422 ASN A N 1
ATOM 3167 C CA . ASN A 1 422 ? -34.157 -19.824 35.143 1.00 81.62 422 ASN A CA 1
ATOM 3168 C C . ASN A 1 422 ? -34.841 -20.749 34.114 1.00 81.62 422 ASN A C 1
ATOM 3170 O O . ASN A 1 422 ? -34.507 -21.927 34.005 1.00 81.62 422 ASN A O 1
ATOM 3174 N N . GLY A 1 423 ? -35.821 -20.221 33.373 1.00 83.06 423 GLY A N 1
ATOM 3175 C CA . GLY A 1 423 ? -36.576 -20.963 32.355 1.00 83.06 423 GLY A CA 1
ATOM 3176 C C . GLY A 1 423 ? -37.672 -21.888 32.901 1.00 83.06 423 GLY A C 1
ATOM 3177 O O . GLY A 1 423 ? -38.304 -22.591 32.117 1.00 83.06 423 GLY A O 1
ATOM 3178 N N . ALA A 1 424 ? -37.917 -21.897 34.216 1.00 85.81 424 ALA A N 1
ATOM 3179 C CA . ALA A 1 424 ? -39.002 -22.652 34.835 1.00 85.81 424 ALA A CA 1
ATOM 3180 C C . ALA A 1 424 ? -40.121 -21.720 35.315 1.00 85.81 424 ALA A C 1
ATOM 3182 O O . ALA A 1 424 ? -39.863 -20.736 36.010 1.00 85.81 424 ALA A O 1
ATOM 3183 N N . GLU A 1 425 ? -41.363 -22.064 34.984 1.00 89.12 425 GLU A N 1
ATOM 3184 C CA . GLU A 1 425 ? -42.550 -21.348 35.443 1.00 89.12 425 GLU A CA 1
ATOM 3185 C C . GLU A 1 425 ? -42.805 -21.630 36.930 1.00 89.12 425 GLU A C 1
ATOM 3187 O O . GLU A 1 425 ? -42.827 -22.780 37.380 1.00 89.12 425 GLU A O 1
ATOM 3192 N N . LYS A 1 426 ? -42.976 -20.567 37.714 1.00 88.25 426 LYS A N 1
ATOM 3193 C CA . LYS A 1 426 ? -43.235 -20.616 39.151 1.00 88.25 426 LYS A CA 1
ATOM 3194 C C . LYS A 1 426 ? -44.385 -19.684 39.501 1.00 88.25 426 LYS A C 1
ATOM 3196 O O . LYS A 1 426 ? -44.440 -18.538 39.064 1.00 88.25 426 LYS A O 1
ATOM 3201 N N . GLN A 1 427 ? -45.275 -20.176 40.352 1.00 89.31 427 GLN A N 1
ATOM 3202 C CA . GLN A 1 427 ? -46.309 -19.363 40.978 1.00 89.31 427 GLN A CA 1
ATOM 3203 C C . GLN A 1 427 ? -45.738 -18.729 42.244 1.00 89.31 427 GLN A C 1
ATOM 3205 O O . GLN A 1 427 ? -45.250 -19.433 43.131 1.00 89.31 427 GLN A O 1
ATOM 3210 N N . VAL A 1 428 ? -45.794 -17.404 42.324 1.00 88.19 428 VAL A N 1
ATOM 3211 C CA . VAL A 1 428 ? -45.333 -16.628 43.476 1.00 88.19 428 VAL A CA 1
ATOM 3212 C C . VAL A 1 428 ? -46.499 -15.855 44.068 1.00 88.19 428 VAL A C 1
ATOM 3214 O O . VAL A 1 428 ? -47.241 -15.168 43.369 1.00 88.19 428 VAL A O 1
ATOM 3217 N N . GLY A 1 429 ? -46.674 -15.996 45.378 1.00 87.44 429 GLY A N 1
ATOM 3218 C CA . GLY A 1 429 ? -47.731 -15.338 46.130 1.00 87.44 429 GLY A CA 1
ATOM 3219 C C . GLY A 1 429 ? -47.144 -14.611 47.326 1.00 87.44 429 GLY A C 1
ATOM 3220 O O . GLY A 1 429 ? -46.342 -15.190 48.056 1.00 87.44 429 GLY A O 1
ATOM 3221 N N . GLY A 1 430 ? -47.532 -13.357 47.531 1.00 86.19 430 GLY A N 1
ATOM 3222 C CA . GLY A 1 430 ? -46.987 -12.532 48.603 1.00 86.19 430 GLY A CA 1
ATOM 3223 C C . GLY A 1 430 ? -47.972 -11.494 49.115 1.00 86.19 430 GLY A C 1
ATOM 3224 O O . GLY A 1 430 ? -49.005 -11.218 48.500 1.00 86.19 430 GLY A O 1
ATOM 3225 N N . THR A 1 431 ? -47.650 -10.930 50.274 1.00 85.12 431 THR A N 1
ATOM 3226 C CA . THR A 1 431 ? -48.403 -9.832 50.885 1.00 85.12 431 THR A CA 1
ATOM 3227 C C . THR A 1 431 ? -47.469 -8.696 51.260 1.00 85.12 431 THR A C 1
ATOM 3229 O O . THR A 1 431 ? -46.346 -8.948 51.702 1.00 85.12 431 THR A O 1
ATOM 3232 N N . GLY A 1 432 ? -47.945 -7.465 51.117 1.00 84.69 432 GLY A N 1
ATOM 3233 C CA . GLY A 1 432 ? -47.178 -6.250 51.373 1.00 84.69 432 GLY A CA 1
ATOM 3234 C C . GLY A 1 432 ? -48.020 -4.991 51.178 1.00 84.69 432 GLY A C 1
ATOM 3235 O O . GLY A 1 432 ? -49.205 -5.068 50.843 1.00 84.69 432 GLY A O 1
ATOM 3236 N N . ASP A 1 433 ? -47.396 -3.839 51.399 1.00 83.62 433 ASP A N 1
ATOM 3237 C CA . ASP A 1 433 ? -48.074 -2.537 51.375 1.00 83.62 433 ASP A CA 1
ATOM 3238 C C . ASP A 1 433 ? -48.230 -1.975 49.948 1.00 83.62 433 ASP A C 1
ATOM 3240 O O . ASP A 1 433 ? -49.161 -1.220 49.669 1.00 83.62 433 ASP A O 1
ATOM 3244 N N . ASP A 1 434 ? -47.362 -2.396 49.023 1.00 85.56 434 ASP A N 1
ATOM 3245 C CA . ASP A 1 434 ? -47.414 -2.080 47.594 1.00 85.56 434 ASP A CA 1
ATOM 3246 C C . ASP A 1 434 ? -47.129 -3.324 46.726 1.00 85.56 434 ASP A C 1
ATOM 3248 O O . ASP A 1 434 ? -46.759 -4.389 47.230 1.00 85.56 434 ASP A O 1
ATOM 3252 N N . ALA A 1 435 ? -47.330 -3.213 45.409 1.00 84.44 435 ALA A N 1
ATOM 3253 C CA . ALA A 1 435 ? -47.190 -4.340 44.486 1.00 84.44 435 ALA A CA 1
ATOM 3254 C C . ALA A 1 435 ? -45.750 -4.894 44.408 1.00 84.44 435 ALA A C 1
ATOM 3256 O O . ALA A 1 435 ? -45.571 -6.107 44.286 1.00 84.44 435 ALA A O 1
ATOM 3257 N N . VAL A 1 436 ? -44.728 -4.038 44.523 1.00 86.50 436 VAL A N 1
ATOM 3258 C CA . VAL A 1 436 ? -43.311 -4.438 44.474 1.00 86.50 436 VAL A CA 1
ATOM 3259 C C . VAL A 1 436 ? -42.933 -5.177 45.754 1.00 86.50 436 VAL A C 1
ATOM 3261 O O . VAL A 1 436 ? -42.354 -6.260 45.694 1.00 86.50 436 VAL A O 1
ATOM 3264 N N . ALA A 1 437 ? -43.327 -4.647 46.911 1.00 84.75 437 ALA A N 1
ATOM 3265 C CA . ALA A 1 437 ? -43.161 -5.284 48.208 1.00 84.75 437 ALA A CA 1
ATOM 3266 C C . ALA A 1 437 ? -43.873 -6.643 48.259 1.00 84.75 437 ALA A C 1
ATOM 3268 O O . ALA A 1 437 ? -43.310 -7.609 48.773 1.00 84.75 437 ALA A O 1
ATOM 3269 N N . CYS A 1 438 ? -45.073 -6.753 47.677 1.00 86.75 438 CYS A N 1
ATOM 3270 C CA . CYS A 1 438 ? -45.774 -8.032 47.576 1.00 86.75 438 CYS A CA 1
ATOM 3271 C C . CYS A 1 438 ? -45.007 -9.054 46.725 1.00 86.75 438 CYS A C 1
ATOM 3273 O O . CYS A 1 438 ? -44.869 -10.204 47.144 1.00 86.75 438 CYS A O 1
ATOM 3275 N N . LEU A 1 439 ? -44.500 -8.650 45.555 1.00 87.19 439 LEU A N 1
ATOM 3276 C CA . LEU A 1 439 ? -43.710 -9.517 44.678 1.00 87.19 439 LEU A CA 1
ATOM 3277 C C . LEU A 1 439 ? -42.421 -9.983 45.372 1.00 87.19 439 LEU A C 1
ATOM 3279 O O . LEU A 1 439 ? -42.151 -11.182 45.413 1.00 87.19 439 LEU A O 1
ATOM 3283 N N . LEU A 1 440 ? -41.655 -9.063 45.965 1.00 87.19 440 LEU A N 1
ATOM 3284 C CA . LEU A 1 440 ? -40.405 -9.382 46.666 1.00 87.19 440 LEU A CA 1
ATOM 3285 C C . LEU A 1 440 ? -40.645 -10.269 47.899 1.00 87.19 440 LEU A C 1
ATOM 3287 O O . LEU A 1 440 ? -39.883 -11.202 48.150 1.00 87.19 440 LEU A O 1
ATOM 3291 N N . SER A 1 441 ? -41.746 -10.047 48.622 1.00 86.19 441 SER A N 1
ATOM 3292 C CA . SER A 1 441 ? -42.200 -10.916 49.713 1.00 86.19 441 SER A CA 1
ATOM 3293 C C . SER A 1 441 ? -42.512 -12.331 49.214 1.00 86.19 441 SER A C 1
ATOM 3295 O O . SER A 1 441 ? -42.030 -13.305 49.793 1.00 86.19 441 SER A O 1
ATOM 3297 N N . GLY A 1 442 ? -43.224 -12.471 48.091 1.00 84.81 442 GLY A N 1
ATOM 3298 C CA . GLY A 1 442 ? -43.505 -13.779 47.489 1.00 84.81 442 GLY A CA 1
ATOM 3299 C C . GLY A 1 442 ? -42.256 -14.494 46.965 1.00 84.81 442 GLY A C 1
ATOM 3300 O O . GLY A 1 442 ? -42.142 -15.716 47.076 1.00 84.81 442 GLY A O 1
ATOM 3301 N N . LEU A 1 443 ? -41.284 -13.736 46.455 1.00 84.56 443 LEU A N 1
ATOM 3302 C CA . LEU A 1 443 ? -39.992 -14.257 46.010 1.00 84.56 443 LEU A CA 1
ATOM 3303 C C . LEU A 1 443 ? -39.068 -14.639 47.171 1.00 84.56 443 LEU A C 1
ATOM 3305 O O . LEU A 1 443 ? -38.156 -15.441 46.972 1.00 84.56 443 LEU A O 1
ATOM 3309 N N . SER A 1 444 ? -39.311 -14.134 48.384 1.00 81.94 444 SER A N 1
ATOM 3310 C CA . SER A 1 444 ? -38.409 -14.353 49.520 1.00 81.94 444 SER A CA 1
ATOM 3311 C C . SER A 1 444 ? -38.183 -15.830 49.857 1.00 81.94 444 SER A C 1
ATOM 3313 O O . SER A 1 444 ? -37.075 -16.223 50.220 1.00 81.94 444 SER A O 1
ATOM 3315 N N . ASN A 1 445 ? -39.198 -16.669 49.632 1.00 74.50 445 ASN A N 1
ATOM 3316 C CA . ASN A 1 445 ? -39.117 -18.120 49.814 1.00 74.50 445 ASN A CA 1
ATOM 3317 C C . ASN A 1 445 ? -38.229 -18.822 48.773 1.00 74.50 445 ASN A C 1
ATOM 3319 O O . ASN A 1 445 ? -37.783 -19.942 49.010 1.00 74.50 445 ASN A O 1
ATOM 3323 N N . LEU A 1 446 ? -38.004 -18.199 47.613 1.00 76.69 446 LEU A N 1
ATOM 3324 C CA . LEU A 1 446 ? -37.255 -18.777 46.497 1.00 76.69 446 LEU A CA 1
ATOM 3325 C C . LEU A 1 446 ? -35.806 -18.291 46.441 1.00 76.69 446 LEU A C 1
ATOM 3327 O O . LEU A 1 446 ? -34.930 -19.083 46.117 1.00 76.69 446 LEU A O 1
ATOM 3331 N N . ILE A 1 447 ? -35.564 -17.012 46.733 1.00 74.25 447 ILE A N 1
ATOM 3332 C CA . ILE A 1 447 ? -34.260 -16.351 46.531 1.00 74.25 447 ILE A CA 1
ATOM 3333 C C . ILE A 1 447 ? -33.701 -15.685 47.803 1.00 74.25 447 ILE A C 1
ATOM 3335 O O . ILE A 1 447 ? -32.593 -15.153 47.784 1.00 74.25 447 ILE A O 1
ATOM 3339 N N . GLY A 1 448 ? -34.419 -15.762 48.930 1.00 75.44 448 GLY A N 1
ATOM 3340 C CA . GLY A 1 448 ? -34.064 -15.115 50.198 1.00 75.44 448 GLY A CA 1
ATOM 3341 C C . GLY A 1 448 ? -34.737 -13.752 50.383 1.00 75.44 448 GLY A C 1
ATOM 3342 O O . GLY A 1 448 ? -35.336 -13.210 49.462 1.00 75.44 448 GLY A O 1
ATOM 3343 N N . HIS A 1 449 ? -34.677 -13.186 51.592 1.00 81.12 449 HIS A N 1
ATOM 3344 C CA . HIS A 1 449 ? -35.300 -11.887 51.870 1.00 81.12 449 HIS A CA 1
ATOM 3345 C C . HIS A 1 449 ? -34.600 -10.751 51.112 1.00 81.12 449 HIS A C 1
ATOM 3347 O O . HIS A 1 449 ? -33.423 -10.470 51.350 1.00 81.12 449 HIS A O 1
ATOM 3353 N N . VAL A 1 450 ? -35.365 -10.085 50.244 1.00 83.50 450 VAL A N 1
ATOM 3354 C CA . VAL A 1 450 ? -34.940 -8.951 49.420 1.00 83.50 450 VAL A CA 1
ATOM 3355 C C . VAL A 1 450 ? -35.853 -7.755 49.693 1.00 83.50 450 VAL A C 1
ATOM 3357 O O . VAL A 1 450 ? -37.074 -7.915 49.763 1.00 83.50 450 VAL A O 1
ATOM 3360 N N . SER A 1 451 ? -35.284 -6.560 49.835 1.00 83.44 451 SER A N 1
ATOM 3361 C CA . SER A 1 451 ? -36.024 -5.304 49.987 1.00 83.44 451 SER A CA 1
ATOM 3362 C C . SER A 1 451 ? -35.690 -4.319 48.857 1.00 83.44 451 SER A C 1
ATOM 3364 O O . SER A 1 451 ? -34.558 -4.291 48.367 1.00 83.44 451 SER A O 1
ATOM 3366 N N . PRO A 1 452 ? -36.659 -3.503 48.406 1.00 85.25 452 PRO A N 1
ATOM 3367 C CA . PRO A 1 452 ? -36.395 -2.474 47.409 1.00 85.25 452 PRO A CA 1
ATOM 3368 C C . PRO A 1 452 ? -35.628 -1.308 48.048 1.00 85.25 452 PRO A C 1
ATOM 3370 O O . PRO A 1 452 ? -35.934 -0.889 49.167 1.00 85.25 452 PRO A O 1
ATOM 3373 N N . ARG A 1 453 ? -34.634 -0.771 47.333 1.00 85.88 453 ARG A N 1
ATOM 3374 C CA . ARG A 1 453 ? -33.812 0.370 47.774 1.00 85.88 453 ARG A CA 1
ATOM 3375 C C . ARG A 1 453 ? -34.030 1.620 46.945 1.00 85.88 453 ARG A C 1
ATOM 3377 O O . ARG A 1 453 ? -34.115 2.706 47.508 1.00 85.88 453 ARG A O 1
ATOM 3384 N N . ASP A 1 454 ? -34.104 1.461 45.631 1.00 84.38 454 ASP A N 1
ATOM 3385 C CA . ASP A 1 454 ? -34.300 2.567 44.700 1.00 84.38 454 ASP A CA 1
ATOM 3386 C C . ASP A 1 454 ? -35.184 2.110 43.539 1.00 84.38 454 ASP A C 1
ATOM 3388 O O . ASP A 1 454 ? -35.068 0.977 43.067 1.00 84.38 454 ASP A O 1
ATOM 3392 N N . ILE A 1 455 ? -36.083 2.982 43.095 1.00 87.00 455 ILE A N 1
ATOM 3393 C CA . ILE A 1 455 ? -36.972 2.743 41.957 1.00 87.00 455 ILE A CA 1
ATOM 3394 C C . ILE A 1 455 ? -36.967 4.014 41.117 1.00 87.00 455 ILE A C 1
ATOM 3396 O O . ILE A 1 455 ? -37.443 5.063 41.550 1.00 87.00 455 ILE A O 1
ATOM 3400 N N . GLN A 1 456 ? -36.453 3.915 39.896 1.00 85.12 456 GLN A N 1
ATOM 3401 C CA . GLN A 1 456 ? -36.430 5.010 38.934 1.00 85.12 456 GLN A CA 1
ATOM 3402 C C . GLN A 1 456 ? -37.148 4.589 37.663 1.00 85.12 456 GLN A C 1
ATOM 3404 O O . GLN A 1 456 ? -36.877 3.531 37.110 1.00 85.12 456 GLN A O 1
ATOM 3409 N N . VAL A 1 457 ? -38.032 5.439 37.155 1.00 84.38 457 VAL A N 1
ATOM 3410 C CA . VAL A 1 457 ? -38.728 5.190 35.891 1.00 84.38 457 VAL A CA 1
ATOM 3411 C C . VAL A 1 457 ? -38.394 6.308 34.924 1.00 84.38 457 VAL A C 1
ATOM 3413 O O . VAL A 1 457 ? -38.438 7.487 35.279 1.00 84.38 457 VAL A O 1
ATOM 3416 N N . ARG A 1 458 ? -38.055 5.936 33.692 1.00 81.00 458 ARG A N 1
ATOM 3417 C CA . ARG A 1 458 ? -37.760 6.870 32.609 1.00 81.00 458 ARG A CA 1
ATOM 3418 C C . ARG A 1 458 ? -38.599 6.547 31.370 1.00 81.00 458 ARG A C 1
ATOM 3420 O O . ARG A 1 458 ? -38.829 5.372 31.076 1.00 81.00 458 ARG A O 1
ATOM 3427 N N . PRO A 1 459 ? -39.060 7.567 30.628 1.00 74.50 459 PRO A N 1
ATOM 3428 C CA . PRO A 1 459 ? -39.685 7.353 29.329 1.00 74.50 459 PRO A CA 1
ATOM 3429 C C . PRO A 1 459 ? -38.636 6.889 28.310 1.00 74.50 459 PRO A C 1
ATOM 3431 O O . PRO A 1 459 ? -37.495 7.362 28.336 1.00 74.50 459 PRO A O 1
ATOM 3434 N N . ARG A 1 460 ? -39.015 5.998 27.389 1.00 72.12 460 ARG A N 1
ATOM 3435 C CA . ARG A 1 460 ? -38.151 5.621 26.258 1.00 72.12 460 ARG A CA 1
ATOM 3436 C C . ARG A 1 460 ? -38.316 6.650 25.137 1.00 72.12 460 ARG A C 1
ATOM 3438 O O . ARG A 1 460 ? -39.381 6.763 24.536 1.00 72.12 460 ARG A O 1
ATOM 3445 N N . LEU A 1 461 ? -37.274 7.439 24.865 1.00 58.25 461 LEU A N 1
ATOM 3446 C CA . LEU A 1 461 ? -37.279 8.383 23.744 1.00 58.25 461 LEU A CA 1
ATOM 3447 C C . LEU A 1 461 ? -37.083 7.632 22.418 1.00 58.25 461 LEU A C 1
ATOM 3449 O O . LEU A 1 461 ? -36.158 6.840 22.291 1.00 58.25 461 LEU A O 1
ATOM 3453 N N . GLY A 1 462 ? -37.929 7.915 21.421 1.00 55.94 462 GLY A N 1
ATOM 3454 C CA . GLY A 1 462 ? -37.731 7.461 20.036 1.00 55.94 462 GLY A CA 1
ATOM 3455 C C . GLY A 1 462 ? -38.376 6.125 19.641 1.00 55.94 462 GLY A C 1
ATOM 3456 O O . GLY A 1 462 ? -38.245 5.728 18.486 1.00 55.94 462 GLY A O 1
ATOM 3457 N N . ALA A 1 463 ? -39.116 5.450 20.529 1.00 48.88 463 ALA A N 1
ATOM 3458 C CA . ALA A 1 463 ? -39.801 4.197 20.198 1.00 48.88 463 ALA A CA 1
ATOM 3459 C C . ALA A 1 463 ? -41.029 4.442 19.296 1.00 48.88 463 ALA A C 1
ATOM 3461 O O . ALA A 1 463 ? -42.164 4.588 19.753 1.00 48.88 463 ALA A O 1
ATOM 3462 N N . ALA A 1 464 ? -40.817 4.478 17.980 1.00 45.34 464 ALA A N 1
ATOM 3463 C CA . ALA A 1 464 ? -41.892 4.396 17.000 1.00 45.34 464 ALA A CA 1
ATOM 3464 C C . ALA A 1 464 ? -42.492 2.973 17.030 1.00 45.34 464 ALA A C 1
ATOM 3466 O O . ALA A 1 464 ? -42.083 2.115 16.256 1.00 45.34 464 ALA A O 1
ATOM 3467 N N . LYS A 1 465 ? -43.469 2.749 17.927 1.00 49.19 465 LYS A N 1
ATOM 3468 C CA . LYS A 1 465 ? -44.198 1.482 18.193 1.00 49.19 465 LYS A CA 1
ATOM 3469 C C . LYS A 1 465 ? -43.473 0.453 19.082 1.00 49.19 465 LYS A C 1
ATOM 3471 O O . LYS A 1 465 ? -43.285 -0.690 18.678 1.00 49.19 465 LYS A O 1
ATOM 3476 N N . GLY A 1 466 ? -43.132 0.829 20.312 1.00 57.25 466 GLY A N 1
ATOM 3477 C CA . GLY A 1 466 ? -42.692 -0.113 21.349 1.00 57.25 466 GLY A CA 1
ATOM 3478 C C . GLY A 1 466 ? -42.930 0.425 22.761 1.00 57.25 466 GLY A C 1
ATOM 3479 O O . GLY A 1 466 ? -43.353 1.573 22.901 1.00 57.25 466 GLY A O 1
ATOM 3480 N N . SER A 1 467 ? -42.633 -0.416 23.760 1.00 60.22 467 SER A N 1
ATOM 3481 C CA . SER A 1 467 ? -42.891 -0.191 25.189 1.00 60.22 467 SER A CA 1
ATOM 3482 C C . SER A 1 467 ? -42.565 1.241 25.647 1.00 60.22 467 SER A C 1
ATOM 3484 O O . SER A 1 467 ? -41.442 1.711 25.465 1.00 60.22 467 SER A O 1
ATOM 3486 N N . GLN A 1 468 ? -43.523 1.959 26.232 1.00 69.12 468 GLN A N 1
ATOM 3487 C CA . GLN A 1 468 ? -43.358 3.386 26.571 1.00 69.12 468 GLN A CA 1
ATOM 3488 C C . GLN A 1 468 ? -42.450 3.646 27.789 1.00 69.12 468 GLN A C 1
ATOM 3490 O O . GLN A 1 468 ? -41.878 4.738 27.926 1.00 69.12 468 GLN A O 1
ATOM 3495 N N . HIS A 1 469 ? -42.288 2.662 28.679 1.00 81.88 469 HIS A N 1
ATOM 3496 C CA . HIS A 1 469 ? -41.632 2.852 29.972 1.00 81.88 469 HIS A CA 1
ATOM 3497 C C . HIS A 1 469 ? -40.432 1.921 30.174 1.00 81.88 469 HIS A C 1
ATOM 3499 O O . HIS A 1 469 ? -40.478 0.731 29.865 1.00 81.88 469 HIS A O 1
ATOM 3505 N N . ALA A 1 470 ? -39.350 2.485 30.721 1.00 88.06 470 ALA A N 1
ATOM 3506 C CA . ALA A 1 470 ? -38.206 1.750 31.246 1.00 88.06 470 ALA A CA 1
ATOM 3507 C C . ALA A 1 470 ? -38.112 1.990 32.757 1.00 88.06 470 ALA A C 1
ATOM 3509 O O . ALA A 1 470 ? -37.864 3.116 33.201 1.00 88.06 470 ALA A O 1
ATOM 3510 N N . ALA A 1 471 ? -38.336 0.940 33.543 1.00 89.81 471 ALA A N 1
ATOM 3511 C CA . ALA A 1 471 ? -38.212 0.969 34.995 1.00 89.81 471 ALA A CA 1
ATOM 3512 C C . ALA A 1 471 ? -36.883 0.337 35.419 1.00 89.81 471 ALA A C 1
ATOM 3514 O O . ALA A 1 471 ? -36.510 -0.723 34.928 1.00 89.81 471 ALA A O 1
ATOM 3515 N N . PHE A 1 472 ? -36.188 0.983 36.345 1.00 91.56 472 PHE A N 1
ATOM 3516 C CA . PHE A 1 472 ? -34.912 0.574 36.915 1.00 91.56 472 PHE A CA 1
ATOM 3517 C C . PHE A 1 472 ? -35.122 0.395 38.415 1.00 91.56 472 PHE A C 1
ATOM 3519 O O . PHE A 1 472 ? -35.412 1.362 39.120 1.00 91.56 472 PHE A O 1
ATOM 3526 N N . VAL A 1 473 ? -35.003 -0.836 38.901 1.00 90.62 473 VAL A N 1
ATOM 3527 C CA . VAL A 1 473 ? -35.201 -1.163 40.315 1.00 90.62 473 VAL A CA 1
ATOM 3528 C C . VAL A 1 473 ? -33.894 -1.681 40.890 1.00 90.62 473 VAL A C 1
ATOM 3530 O O . VAL A 1 473 ? -33.271 -2.584 40.328 1.00 90.62 473 VAL A O 1
ATOM 3533 N N . LYS A 1 474 ? -33.495 -1.107 42.023 1.00 90.12 474 LYS A N 1
ATOM 3534 C CA . LYS A 1 474 ? -32.393 -1.578 42.853 1.00 90.12 474 LYS A CA 1
ATOM 3535 C C . LYS A 1 474 ? -32.957 -2.285 44.069 1.00 90.12 474 LYS A C 1
ATOM 3537 O O . LYS A 1 474 ? -33.800 -1.728 44.780 1.00 90.12 474 LYS A O 1
ATOM 3542 N N . VAL A 1 475 ? -32.460 -3.480 44.336 1.00 88.12 475 VAL A N 1
ATOM 3543 C CA . VAL A 1 475 ? -32.841 -4.263 45.507 1.00 88.12 475 VAL A CA 1
ATOM 3544 C C . VAL A 1 475 ? -31.620 -4.642 46.333 1.00 88.12 475 VAL A C 1
ATOM 3546 O O . VAL A 1 475 ? -30.509 -4.747 45.814 1.00 88.12 475 VAL A O 1
ATOM 3549 N N . GLU A 1 476 ? -31.832 -4.854 47.624 1.00 84.75 476 GLU A N 1
ATOM 3550 C CA . GLU A 1 476 ? -30.817 -5.323 48.562 1.00 84.75 476 GLU A CA 1
ATOM 3551 C C . GLU A 1 476 ? -31.292 -6.624 49.210 1.00 84.75 476 GLU A C 1
ATOM 3553 O O . GLU A 1 476 ? -32.407 -6.707 49.730 1.00 84.75 476 GLU A O 1
ATOM 3558 N N . ALA A 1 477 ? -30.444 -7.649 49.179 1.00 79.38 477 ALA A N 1
ATOM 3559 C CA . ALA A 1 477 ? -30.683 -8.904 49.880 1.00 79.38 477 ALA A CA 1
ATOM 3560 C C . ALA A 1 477 ? -29.939 -8.911 51.224 1.00 79.38 477 ALA A C 1
ATOM 3562 O O . ALA A 1 477 ? -28.818 -8.411 51.334 1.00 79.38 477 ALA A O 1
ATOM 3563 N N . VAL A 1 478 ? -30.550 -9.494 52.260 1.00 68.81 478 VAL A N 1
ATOM 3564 C CA . VAL A 1 478 ? -29.981 -9.505 53.621 1.00 68.81 478 VAL A CA 1
ATOM 3565 C C . VAL A 1 478 ? -28.620 -10.218 53.631 1.00 68.81 478 VAL A C 1
ATOM 3567 O O . VAL A 1 478 ? -28.544 -11.435 53.470 1.00 68.81 478 VAL A O 1
ATOM 3570 N N . GLY A 1 479 ? -27.544 -9.454 53.851 1.00 63.81 479 GLY A N 1
ATOM 3571 C CA . GLY A 1 479 ? -26.169 -9.966 53.903 1.00 63.81 479 GLY A CA 1
ATOM 3572 C C . GLY A 1 479 ? -25.480 -10.141 52.543 1.00 63.81 479 GLY A C 1
ATOM 3573 O O . GLY A 1 479 ? -24.462 -10.831 52.485 1.00 63.81 479 GLY A O 1
ATOM 3574 N N . GLN A 1 480 ? -26.008 -9.553 51.462 1.00 65.75 480 GLN A N 1
ATOM 3575 C CA . GLN A 1 480 ? -25.425 -9.619 50.115 1.00 65.75 480 GLN A CA 1
ATOM 3576 C C . GLN A 1 480 ? -25.309 -8.249 49.433 1.00 65.75 480 GLN A C 1
ATOM 3578 O O . GLN A 1 480 ? -25.810 -7.246 49.932 1.00 65.75 480 GLN A O 1
ATOM 3583 N N . GLU A 1 481 ? -24.632 -8.233 48.281 1.00 69.81 481 GLU A N 1
ATOM 3584 C CA . GLU A 1 481 ? -24.506 -7.067 47.403 1.00 69.81 481 GLU A CA 1
ATOM 3585 C C . GLU A 1 481 ? -25.861 -6.645 46.815 1.00 69.81 481 GLU A C 1
ATOM 3587 O O . GLU A 1 481 ? -26.736 -7.472 46.535 1.00 69.81 481 GLU A O 1
ATOM 3592 N N . GLU A 1 482 ? -26.012 -5.339 46.607 1.00 85.62 482 GLU A N 1
ATOM 3593 C CA . GLU A 1 482 ? -27.162 -4.759 45.925 1.00 85.62 482 GLU A CA 1
ATOM 3594 C C . GLU A 1 482 ? -27.196 -5.203 44.456 1.00 85.62 482 GLU A C 1
ATOM 3596 O O . GLU A 1 482 ? -26.157 -5.332 43.803 1.00 85.62 482 GLU A O 1
ATOM 3601 N N . ALA A 1 483 ? -28.394 -5.395 43.910 1.00 87.88 483 ALA A N 1
ATOM 3602 C CA . ALA A 1 483 ? -28.575 -5.797 42.523 1.00 87.88 483 ALA A CA 1
ATOM 3603 C C . ALA A 1 483 ? -29.567 -4.890 41.800 1.00 87.88 483 ALA A C 1
ATOM 3605 O O . ALA A 1 483 ? -30.551 -4.416 42.370 1.00 87.88 483 ALA A O 1
ATOM 3606 N N . TRP A 1 484 ? -29.300 -4.676 40.514 1.00 91.44 484 TRP A N 1
ATOM 3607 C CA . TRP A 1 484 ? -30.164 -3.922 39.617 1.00 91.44 484 TRP A CA 1
ATOM 3608 C C . TRP A 1 484 ? -30.967 -4.848 38.708 1.00 91.44 484 TRP A C 1
ATOM 3610 O O . TRP A 1 484 ? -30.512 -5.933 38.329 1.00 91.44 484 TRP A O 1
ATOM 3620 N N . GLY A 1 485 ? -32.139 -4.373 38.307 1.00 90.88 485 GLY A N 1
ATOM 3621 C CA . GLY A 1 485 ? -32.964 -4.957 37.259 1.00 90.88 485 GLY A CA 1
ATOM 3622 C C . GLY A 1 485 ? -33.691 -3.875 36.474 1.00 90.88 485 GLY A C 1
ATOM 3623 O O . GLY A 1 485 ? -33.981 -2.792 36.991 1.00 90.88 485 GLY A O 1
ATOM 3624 N N . VAL A 1 486 ? -33.953 -4.172 35.208 1.00 92.31 486 VAL A N 1
ATOM 3625 C CA . VAL A 1 486 ? -34.584 -3.282 34.238 1.00 92.31 486 VAL A CA 1
ATOM 3626 C C . VAL A 1 486 ? -35.808 -3.976 33.663 1.00 92.31 486 VAL A C 1
ATOM 3628 O O . VAL A 1 486 ? -35.719 -5.100 33.179 1.00 92.31 486 VAL A O 1
ATOM 3631 N N . GLY A 1 487 ? -36.948 -3.298 33.692 1.00 89.06 487 GLY A N 1
ATOM 3632 C CA . GLY A 1 487 ? -38.197 -3.757 33.094 1.00 89.06 487 GLY A CA 1
ATOM 3633 C C . GLY A 1 487 ? -38.638 -2.816 31.984 1.00 89.06 487 GLY A C 1
ATOM 3634 O O . GLY A 1 487 ? -38.442 -1.600 32.076 1.00 89.06 487 GLY A O 1
ATOM 3635 N N . LEU A 1 488 ? -39.203 -3.390 30.924 1.00 88.25 488 LEU A N 1
ATOM 3636 C CA . LEU A 1 488 ? -39.574 -2.682 29.701 1.00 88.25 488 LEU A CA 1
ATOM 3637 C C . LEU A 1 488 ? -41.007 -3.069 29.340 1.00 88.25 488 LEU A C 1
ATOM 3639 O O . LEU A 1 488 ? -41.230 -4.174 28.857 1.00 88.25 488 LEU A O 1
ATOM 3643 N N . ASP A 1 489 ? -41.959 -2.163 29.560 1.00 86.56 489 ASP A N 1
ATOM 3644 C CA . ASP A 1 489 ? -43.376 -2.417 29.271 1.00 86.56 489 ASP A CA 1
ATOM 3645 C C . ASP A 1 489 ? -44.128 -1.118 28.910 1.00 86.56 489 ASP A C 1
ATOM 3647 O O . ASP A 1 489 ? -43.618 -0.010 29.115 1.00 86.56 489 ASP A O 1
ATOM 3651 N N . ASP A 1 490 ? -45.296 -1.256 28.284 1.00 83.56 490 ASP A N 1
ATOM 3652 C CA . ASP A 1 490 ? -46.224 -0.150 28.021 1.00 83.56 490 ASP A CA 1
ATOM 3653 C C . ASP A 1 490 ? -46.958 0.279 29.292 1.00 83.56 490 ASP A C 1
ATOM 3655 O O . ASP A 1 490 ? -47.297 1.454 29.440 1.00 83.56 490 ASP A O 1
ATOM 3659 N N . ASP A 1 491 ? -47.177 -0.647 30.225 1.00 85.62 491 ASP A N 1
ATOM 3660 C CA . ASP A 1 491 ? -47.732 -0.357 31.537 1.00 85.62 491 ASP A CA 1
ATOM 3661 C C . ASP A 1 491 ? -46.621 -0.126 32.572 1.00 85.62 491 ASP A C 1
ATOM 3663 O O . ASP A 1 491 ? -45.729 -0.949 32.794 1.00 85.62 491 ASP A O 1
ATOM 3667 N N . LEU A 1 492 ? -46.715 1.004 33.272 1.00 85.88 492 LEU A N 1
ATOM 3668 C CA . LEU A 1 492 ? -45.757 1.411 34.299 1.00 85.88 492 LEU A CA 1
ATOM 3669 C C . LEU A 1 492 ? -45.607 0.363 35.412 1.00 85.88 492 LEU A C 1
ATOM 3671 O O . LEU A 1 492 ? -44.504 0.129 35.915 1.00 85.88 492 LEU A O 1
ATOM 3675 N N . THR A 1 493 ? -46.721 -0.244 35.821 1.00 86.75 493 THR A N 1
ATOM 3676 C CA . THR A 1 493 ? -46.749 -1.188 36.942 1.00 86.75 493 THR A CA 1
ATOM 3677 C C . THR A 1 493 ? -46.067 -2.488 36.539 1.00 86.75 493 THR A C 1
ATOM 3679 O O . THR A 1 493 ? -45.212 -2.989 37.268 1.00 86.75 493 THR A O 1
ATOM 3682 N N . THR A 1 494 ? -46.372 -2.976 35.341 1.00 87.94 494 THR A N 1
ATOM 3683 C CA . THR A 1 494 ? -45.764 -4.168 34.745 1.00 87.94 494 THR A CA 1
ATOM 3684 C C . THR A 1 494 ? -44.259 -3.985 34.560 1.00 87.94 494 THR A C 1
ATOM 3686 O O . THR A 1 494 ? -43.490 -4.817 35.045 1.00 87.94 494 THR A O 1
ATOM 3689 N N . ALA A 1 495 ? -43.815 -2.851 33.999 1.00 88.69 495 ALA A N 1
ATOM 3690 C CA . ALA A 1 495 ? -42.391 -2.531 33.872 1.00 88.69 495 ALA A CA 1
ATOM 3691 C C . ALA A 1 495 ? -41.684 -2.531 35.239 1.00 88.69 495 ALA A C 1
ATOM 3693 O O . ALA A 1 495 ? -40.599 -3.092 35.389 1.00 88.69 495 ALA A O 1
ATOM 3694 N N . THR A 1 496 ? -42.306 -1.945 36.265 1.00 90.62 496 THR A N 1
ATOM 3695 C CA . THR A 1 496 ? -41.717 -1.861 37.613 1.00 90.62 496 THR A CA 1
ATOM 3696 C C . THR A 1 496 ? -41.627 -3.231 38.291 1.00 90.62 496 THR A C 1
ATOM 3698 O O . THR A 1 496 ? -40.600 -3.559 38.889 1.00 90.62 496 THR A O 1
ATOM 3701 N N . LEU A 1 497 ? -42.666 -4.063 38.180 1.00 90.56 497 LEU A N 1
ATOM 3702 C CA . LEU A 1 497 ? -42.668 -5.422 38.730 1.00 90.56 497 LEU A CA 1
ATOM 3703 C C . LEU A 1 497 ? -41.649 -6.322 38.025 1.00 90.56 497 LEU A C 1
ATOM 3705 O O . LEU A 1 497 ? -40.933 -7.080 38.679 1.00 90.56 497 LEU A O 1
ATOM 3709 N N . GLN A 1 498 ? -41.535 -6.208 36.704 1.00 90.62 498 GLN A N 1
ATOM 3710 C CA . GLN A 1 498 ? -40.558 -6.956 35.920 1.00 90.62 498 GLN A CA 1
ATOM 3711 C C . GLN A 1 498 ? -39.120 -6.549 36.277 1.00 90.62 498 GLN A C 1
ATOM 3713 O O . GLN A 1 498 ? -38.270 -7.414 36.487 1.00 90.62 498 GLN A O 1
ATOM 3718 N N . ALA A 1 499 ? -38.864 -5.246 36.442 1.00 90.88 499 ALA A N 1
ATOM 3719 C CA . ALA A 1 499 ? -37.580 -4.734 36.912 1.00 90.88 499 ALA A CA 1
ATOM 3720 C C . ALA A 1 499 ? -37.216 -5.296 38.296 1.00 90.88 499 ALA A C 1
ATOM 3722 O O . ALA A 1 499 ? -36.092 -5.754 38.500 1.00 90.88 499 ALA A O 1
ATOM 3723 N N . ALA A 1 500 ? -38.172 -5.317 39.232 1.00 89.75 500 ALA A N 1
ATOM 3724 C CA . ALA A 1 500 ? -37.974 -5.864 40.573 1.00 89.75 500 ALA A CA 1
ATOM 3725 C C . ALA A 1 500 ? -37.694 -7.377 40.561 1.00 89.75 500 ALA A C 1
ATOM 3727 O O . ALA A 1 500 ? -36.811 -7.835 41.286 1.00 89.75 500 ALA A O 1
ATOM 3728 N N . LEU A 1 501 ? -38.391 -8.146 39.714 1.00 89.88 501 LEU A N 1
ATOM 3729 C CA . LEU A 1 501 ? -38.146 -9.581 39.527 1.00 89.88 501 LEU A CA 1
ATOM 3730 C C . LEU A 1 501 ? -36.708 -9.849 39.062 1.00 89.88 501 LEU A C 1
ATOM 3732 O O . LEU A 1 501 ? -36.019 -10.692 39.636 1.00 89.88 501 LEU A O 1
ATOM 3736 N N . ILE A 1 502 ? -36.248 -9.119 38.042 1.00 90.31 502 ILE A N 1
ATOM 3737 C CA . ILE A 1 502 ? -34.899 -9.281 37.481 1.00 90.31 502 ILE A CA 1
ATOM 3738 C C . ILE A 1 502 ? -33.839 -8.840 38.489 1.00 90.31 502 ILE A C 1
ATOM 3740 O O . ILE A 1 502 ? -32.832 -9.524 38.654 1.00 90.31 502 ILE A O 1
ATOM 3744 N N . ALA A 1 503 ? -34.078 -7.739 39.206 1.00 89.19 503 ALA A N 1
ATOM 3745 C CA . ALA A 1 503 ? -33.181 -7.270 40.257 1.00 89.19 503 ALA A CA 1
ATOM 3746 C C . ALA A 1 503 ? -32.994 -8.347 41.334 1.00 89.19 503 ALA A C 1
ATOM 3748 O O . ALA A 1 503 ? -31.868 -8.666 41.712 1.00 89.19 503 ALA A O 1
ATOM 3749 N N . ALA A 1 504 ? -34.090 -8.976 41.756 1.00 86.94 504 ALA A N 1
ATOM 3750 C CA . ALA A 1 504 ? -34.064 -10.027 42.759 1.00 86.94 504 ALA A CA 1
ATOM 3751 C C . ALA A 1 504 ? -33.402 -11.322 42.241 1.00 86.94 504 ALA A C 1
ATOM 3753 O O . ALA A 1 504 ? -32.649 -11.958 42.973 1.00 86.94 504 ALA A O 1
ATOM 3754 N N . ALA A 1 505 ? -33.595 -11.677 40.965 1.00 86.00 505 ALA A N 1
ATOM 3755 C CA . ALA A 1 505 ? -32.885 -12.786 40.317 1.00 86.00 505 ALA A CA 1
ATOM 3756 C C . ALA A 1 505 ? -31.377 -12.514 40.126 1.00 86.00 505 ALA A C 1
ATOM 3758 O O . ALA A 1 505 ? -30.579 -13.446 40.012 1.00 86.00 505 ALA A O 1
ATOM 3759 N N . ASN A 1 506 ? -30.976 -11.241 40.083 1.00 86.56 506 ASN A N 1
ATOM 3760 C CA . ASN A 1 506 ? -29.583 -10.829 39.949 1.00 86.56 506 ASN A CA 1
ATOM 3761 C C . ASN A 1 506 ? -28.816 -10.816 41.281 1.00 86.56 506 ASN A C 1
ATOM 3763 O O . ASN A 1 506 ? -27.581 -10.864 41.241 1.00 86.56 506 ASN A O 1
ATOM 3767 N N . CYS A 1 507 ? -29.503 -10.799 42.431 1.00 81.44 507 CYS A N 1
ATOM 3768 C CA . CYS A 1 507 ? -28.878 -11.008 43.738 1.00 81.44 507 CYS A CA 1
ATOM 3769 C C . CYS A 1 507 ? -28.200 -12.385 43.784 1.00 81.44 507 CYS A C 1
ATOM 3771 O O . CYS A 1 507 ? -28.765 -13.386 43.346 1.00 81.44 507 CYS A O 1
ATOM 3773 N N . LYS A 1 508 ? -26.984 -12.458 44.337 1.00 59.75 508 LYS A N 1
ATOM 3774 C CA . LYS A 1 508 ? -26.189 -13.696 44.446 1.00 59.75 508 LYS A CA 1
ATOM 3775 C C . LYS A 1 508 ? -26.727 -14.645 45.538 1.00 59.75 508 LYS A C 1
ATOM 3777 O O . LYS A 1 508 ? -25.952 -15.196 46.316 1.00 59.75 508 LYS A O 1
ATOM 3782 N N . GLY A 1 509 ? -28.039 -14.835 45.645 1.00 49.12 509 GLY A N 1
ATOM 3783 C CA . GLY A 1 509 ? -28.678 -15.803 46.541 1.00 49.12 509 GLY A CA 1
ATOM 3784 C C . GLY A 1 509 ? -28.819 -17.153 45.843 1.00 49.12 509 GLY A C 1
ATOM 3785 O O . GLY A 1 509 ? -28.999 -17.184 44.633 1.00 49.12 509 GLY A O 1
ATOM 3786 N N . LYS A 1 510 ? -28.698 -18.266 46.584 1.00 39.50 510 LYS A N 1
ATOM 3787 C CA . LYS A 1 510 ? -28.816 -19.643 46.061 1.00 39.50 510 LYS A CA 1
ATOM 3788 C C . LYS A 1 510 ? -30.001 -19.773 45.087 1.00 39.50 510 LYS A C 1
ATOM 3790 O O . LYS A 1 510 ? -31.144 -19.798 45.533 1.00 39.50 510 LYS A O 1
ATOM 3795 N N . LEU A 1 511 ? -29.698 -19.905 43.798 1.00 38.62 511 LEU A N 1
ATOM 3796 C CA . LEU A 1 511 ? -30.595 -20.413 42.764 1.00 38.62 511 LEU A CA 1
ATOM 3797 C C . LEU A 1 511 ? -30.116 -21.796 42.339 1.00 38.62 511 LEU A C 1
ATOM 3799 O O . LEU A 1 511 ? -28.886 -21.949 42.151 1.00 38.62 511 LEU A O 1
#

Organism: NCBI:txid34458

Sequence (511 aa):
MLAGADRVEGCLFGNGERCGNVDLVTLALNLYTQGVPCGLDFSDIQSTIDVVAHCTSLPVHPRHPYAGELVFTAFSGSHQDAIKKGFEAQAVRHARCAQEGRPLKWEMPYLPLDPADLGRTYEAVIRVNSQSGKGGIAYIVREHLHIDLPRPVQQEFYCVVQRQVDRAAREITAEEITATFAAYYHLPEKPDPECGEAHPARVYLGKFAIVQTVRDGKAMTGFQGRMTADGNSFALRGEGAGPLAAFLSAVEGRTRLRFSAVETHERASLDPASCDVVSFVLLAETHSTSASSSSGVANGDAHAPAWGVGLDPDPARSQILAAVSAINKQLGGRPVSVVSGDTKEVLRILNDDYSLPVPQSMHDTLAEACSAGDIEGLSPAQVAARFVARFCPSATTSLESFSVTRVPKAPALHFQATVVLNGAEKQVGGTGDDAVACLLSGLSNLIGHVSPRDIQVRPRLGAAKGSQHAAFVKVEAVGQEEAWGVGLDDDLTTATLQAALIAAANCKGKL

Foldseek 3Di:
DVVDDDDDDADDLQDDPPRHGDHPVVVQVVCVLVVHHPPDAQLAVVVVQVVVCVVPVDHRDLCRPLNHLQQQADAAQVLLVQQVVQVVVLVVVQVVCVVVVHDRDDDGPSDSDDNNSNVDDCLSHQWDALRHHLNSLQVLCCPVVLDRDDPVRSVVLVVQVNVVRVVVVDIDHSVNSVVSVCLLQVADDPPPPPDPDDRSFQKDWDDKDWDWDADPNAIKIWIWTWMHGNNRIDIFIAMDSALQRRRQRRLCVWQVWHKDFPDKDKDARSPPVDLKIKIKTWIFTDDPDDDDDDDDDDDDDRDDTFIHIAIDNDPSVRNNSRVRSRVSVSCPPPGRQTQQDDLVVLCVCCCPVVLHNDDPVCSVVSVVLSVVCRVVSHHSNRSSVVVCVQAEDDLQWAWDDKDWDDDPPDLKIWMWTWIHHRNDTDIFIAMDNDPLNRLQRSCCVPFNRKDWDDKDKDARPPPPDFFGIKIKTWMDHVPFDIFIHIATHVDPSRRRNSRSRSRSSSTPGDD